Protein AF-A0A3T0RMJ4-F1 (afdb_monomer)

Radius of gyration: 22.07 Å; Cα contacts (8 Å, |Δi|>4): 945; chains: 1; bounding box: 54×47×61 Å

Nearest PDB structures (foldseek):
  7wnu-assembly1_B  TM=5.342E-01  e=1.689E-05  Mycobacterium tuberculosis H37Rv
  6v54-assembly1_A  TM=5.535E-01  e=2.676E-03  Hirschia baltica ATCC 49814
  6v3q-assembly1_B  TM=5.045E-01  e=5.518E-03  Pseudomonas aeruginosa
  7r2p-assembly1_A  TM=4.373E-01  e=1.755E-03  Escherichia coli K-12
  4u4l-assembly4_D  TM=5.054E-01  e=3.172E-02  Klebsiella pneumoniae

Foldseek 3Di:
DQDFAWWWWFDWFFWIWTGHHNATAEIFQDPQDDAFLLNFKDFQFHCDPVNVVRNLRHQEYEAFADGCSRVPPVVVVSCQNHEYEYEPAAVCPVVVVCVVVNRHYDYDDAQDWDDRDPFWIKHKHADLLRGMWMWIGGNQAIETEREAHDPLLCLVVLLVVQVSGPAYEYAYDFFLPLLFFQQEAEPVRHRDGDSLVVLPQRQQVVQLVCLLSQHAEYEYHNQRMATAEPLQNVSRVSGGDQVSNNGPNDDPRHYYDYHTKMFRPVDDPPDPRIDHPPGGGDDRHHDYSVVSPFDQQDDQDPVNLVLVLVLVQLQLLCLVAAQWEWEQGNNDTRIRGRYPDVQQWYKYKRGTSVSSSVCSVLLQVRSNRSSNSIHIYTTGDADSVRCPPRHCSSRHRACRRNVHRDPVSVVVSLVVVCVVPVVSNVVSVVVVVVVVV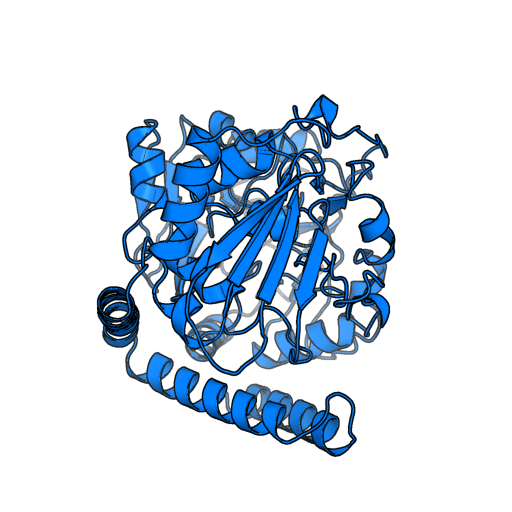CPVVDPPPDPVNVVVVVVVSVCSNPVD

Solvent-accessible surface area (backbone atoms only — not comparable to full-atom values): 24324 Å² total; per-residue (Å²): 137,88,82,66,39,35,34,36,36,40,46,55,37,49,23,42,39,35,30,46,76,64,38,50,48,35,27,29,15,59,47,81,48,73,52,22,39,84,44,16,31,35,64,41,38,45,68,50,70,70,60,47,51,42,51,69,59,19,55,28,38,36,40,52,41,80,53,38,62,32,43,14,82,62,28,52,68,76,45,52,93,25,41,36,38,31,62,70,44,76,81,40,48,68,60,52,55,41,44,75,73,64,38,46,69,42,73,45,60,75,78,40,83,44,77,79,54,100,41,34,33,36,30,33,49,61,49,95,62,56,35,29,32,40,37,37,36,40,61,76,30,37,37,39,39,28,41,86,47,71,82,72,38,57,52,67,61,52,31,59,57,44,75,77,38,96,41,26,35,40,31,37,50,65,58,35,61,50,96,35,68,50,40,36,21,38,75,88,66,47,76,44,86,44,75,18,73,68,58,63,56,33,4,44,54,52,41,53,53,40,57,43,49,60,37,41,30,36,36,67,27,47,45,38,57,41,48,25,20,65,70,18,37,80,53,47,86,30,52,56,56,81,73,43,54,58,37,67,47,82,58,95,71,42,47,80,49,72,55,35,30,40,38,44,41,76,56,61,90,95,57,91,38,64,46,75,66,72,60,55,70,49,81,93,64,75,39,56,54,59,83,64,65,26,45,63,69,41,63,69,46,77,68,55,47,51,52,52,46,49,60,57,70,54,32,47,66,48,44,78,73,28,28,33,43,30,42,35,24,30,89,39,81,47,79,37,80,61,28,91,60,98,63,66,21,32,41,36,41,40,42,32,38,50,60,50,53,50,21,63,74,68,42,42,58,47,39,48,42,49,24,32,51,34,39,40,31,42,33,59,84,72,59,98,60,57,52,52,77,69,43,49,52,47,49,39,24,30,29,30,60,43,69,29,35,42,69,70,48,43,52,54,53,52,49,51,56,32,68,76,38,51,67,39,40,50,54,31,55,51,49,50,54,50,52,50,54,50,57,77,77,42,61,87,86,35,74,67,42,53,48,50,54,50,51,51,52,48,48,51,44,67,69,115

Sequence (464 aa):
MNDMKSYFETIGNATVVCYDNGKPIIATDPWIQGGCYFGSWALSHEVPEQQMKNILDCPYIWFSHGHPDHLNPDSINEFMDKTILLPDMVNRRIEKDLTALGFTTRILPEREWVQLSDKVKIMCISDYFQDAIILIDVNGRLIINTNDALDRGWGKFVRKIISGYDTSVLLSLFGYGDADMIHFFDQDGKFIEPKAAKRAPVGETIQAVTESYGVTHCIPFSSMHRYQRADSLWANKYATELDAYSKGFNSSSVQLLPAYITFDCEIEHGKKQWKEINPKSTEEIIFTSEDFNDNWSDPLTPEDFKKVEHYFKKIEHLHSFLDFICLRVGGKDHMIPLAKTKKDRGLIFEVPRHSLMIAVKHEIFDDLLIGNFMKTHLVGKWSESRLYPDFTPYVARYADNAYVNTYAELEKYMNEYKKRQPVEHFLHMLEQKSIDLFRQNISGGSPVFEFGKKAYWYTKRVFK

Secondary structure (DSSP, 8-state):
----SSEEEEETTTEEEEEETTEEEEEES---SS-BTTTTEEESB---HHHHHHHHT-SEEE--SS-TTTS-TTGGGGGTTSEEEE---TT-HHHHHHHHTT-EEEEPPBT--EE-SSSEEEEEEE-TTS-EEEEEEETTEEEEEEET---SS-HHHHHHHHTT-S-EEEEEE-SSS-SS---EE-TTS-B---GGGG---HHHHHHHHHHHHT-SEEEEES--EEE-BTTTGGGGGG---GGGGGTT---SS-EEPPSSEEEESSSPTTS--EEE--PPBPP---B-SGGGT--TTPPPPHHHHHHHHHHHHT-GGGGGT-SEEEEEETTEEEEEE----TT--EEEEE--HHHHHHHHHHT-THHHHHTS-SEEEEES---TTTTTTTTHIIIIIIIIHH---SHHHHHHHHHHHHHHSHHHHHHHHHHHHHHHHHHHHS-TTSHHHHHHHHHHHHHHHH--

pLDDT: mean 94.36, std 7.18, range [46.66, 98.94]

Structure (mmCIF, N/CA/C/O backbone):
data_AF-A0A3T0RMJ4-F1
#
_entry.id   AF-A0A3T0RMJ4-F1
#
loop_
_atom_site.group_PDB
_atom_site.id
_atom_site.type_symbol
_atom_site.label_atom_id
_atom_site.label_alt_id
_atom_site.label_comp_id
_atom_site.label_asym_id
_atom_site.label_entity_id
_atom_site.label_seq_id
_atom_site.pdbx_PDB_ins_code
_atom_site.Cartn_x
_atom_site.Cartn_y
_atom_site.Cartn_z
_atom_site.occupancy
_atom_site.B_iso_or_equiv
_atom_site.auth_seq_id
_atom_site.auth_comp_id
_atom_site.auth_asym_id
_atom_site.auth_atom_id
_atom_site.pdbx_PDB_model_num
ATOM 1 N N . MET A 1 1 ? -17.280 19.999 21.020 1.00 46.66 1 MET A N 1
ATOM 2 C CA . MET A 1 1 ? -17.092 18.552 20.773 1.00 46.66 1 MET A CA 1
ATOM 3 C C . MET A 1 1 ? -16.287 17.910 21.916 1.00 46.66 1 MET A C 1
ATOM 5 O O . MET A 1 1 ? -15.515 17.004 21.665 1.00 46.66 1 MET A O 1
ATOM 9 N N . ASN A 1 2 ? -16.477 18.340 23.176 1.00 49.25 2 ASN A N 1
ATOM 10 C CA . ASN A 1 2 ? -15.523 18.084 24.273 1.00 49.25 2 ASN A CA 1
ATOM 11 C C . ASN A 1 2 ? -15.915 16.965 25.263 1.00 49.25 2 ASN A C 1
ATOM 13 O O . ASN A 1 2 ? -15.306 16.887 26.322 1.00 49.25 2 ASN A O 1
ATOM 17 N N . ASP A 1 3 ? -16.878 16.095 24.939 1.00 68.50 3 ASP A N 1
ATOM 18 C CA . ASP A 1 3 ? -17.325 15.042 25.876 1.00 68.50 3 ASP A CA 1
ATOM 19 C C . ASP A 1 3 ? -16.835 13.622 25.531 1.00 68.50 3 ASP A C 1
ATOM 21 O O . ASP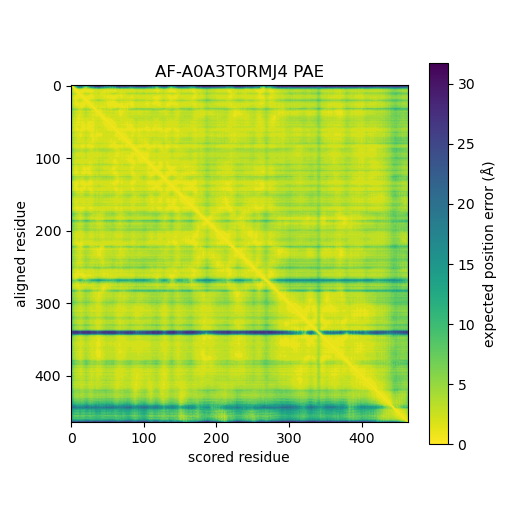 A 1 3 ? -16.976 12.717 26.353 1.00 68.50 3 ASP A O 1
ATOM 25 N N . MET A 1 4 ? -16.233 13.404 24.354 1.00 79.62 4 MET A N 1
ATOM 26 C CA . MET A 1 4 ? -15.715 12.083 23.965 1.00 79.62 4 MET A CA 1
ATOM 27 C C . MET A 1 4 ? -14.356 11.832 24.623 1.00 79.62 4 MET A C 1
ATOM 29 O O . MET A 1 4 ? -13.407 12.590 24.412 1.00 79.62 4 MET A O 1
ATOM 33 N N . LYS A 1 5 ? -14.257 10.761 25.417 1.00 89.44 5 LYS A N 1
ATOM 34 C CA . LYS A 1 5 ? -13.017 10.394 26.118 1.00 89.44 5 LYS A CA 1
ATOM 35 C C . LYS A 1 5 ? -12.165 9.443 25.289 1.00 89.44 5 LYS A C 1
ATOM 37 O O . LYS A 1 5 ? -11.031 9.792 24.972 1.00 89.44 5 LYS A O 1
ATOM 42 N N . SER A 1 6 ? -12.707 8.294 24.898 1.00 96.12 6 SER A N 1
ATOM 43 C CA . SER A 1 6 ? -12.033 7.339 24.017 1.00 96.12 6 SER A CA 1
ATOM 44 C C . SER A 1 6 ? -12.773 7.205 22.695 1.00 96.12 6 SER A C 1
ATOM 46 O O . SER A 1 6 ? -13.958 6.887 22.661 1.00 96.12 6 SER A O 1
ATOM 48 N N . TYR A 1 7 ? -12.068 7.456 21.600 1.00 97.75 7 TYR A N 1
ATOM 49 C CA . TYR A 1 7 ? -12.613 7.416 20.247 1.00 97.75 7 TYR A CA 1
ATOM 50 C C . TYR A 1 7 ? -11.482 7.212 19.237 1.00 97.75 7 TYR A C 1
ATOM 52 O O . TYR A 1 7 ? -10.301 7.265 19.593 1.00 97.75 7 TYR A O 1
ATOM 60 N N . PHE A 1 8 ? -11.835 6.990 17.976 1.00 98.69 8 PHE A N 1
ATOM 61 C CA . PHE A 1 8 ? -10.890 7.064 16.866 1.00 98.69 8 PHE A CA 1
ATOM 62 C C . PHE A 1 8 ? -11.460 7.877 15.707 1.00 98.69 8 PHE A C 1
ATOM 64 O O . PHE A 1 8 ? -12.672 8.065 15.594 1.00 98.69 8 PHE A O 1
ATOM 71 N N . GLU A 1 9 ? -10.580 8.361 14.842 1.00 98.56 9 GLU A N 1
ATOM 72 C CA . GLU A 1 9 ? -10.929 9.075 13.619 1.00 98.56 9 GLU A CA 1
ATOM 73 C C . GLU A 1 9 ? -10.256 8.421 12.418 1.00 98.56 9 GLU A C 1
ATOM 75 O O . GLU A 1 9 ? -9.116 7.982 12.521 1.00 98.56 9 GLU A O 1
ATOM 80 N N . THR A 1 10 ? -10.946 8.379 11.282 1.00 98.38 10 THR A N 1
ATOM 81 C CA . THR A 1 10 ? -10.370 7.992 9.985 1.00 98.38 10 THR A CA 1
ATOM 82 C C . THR A 1 10 ? -10.259 9.236 9.110 1.00 98.38 10 THR A C 1
ATOM 84 O O . THR A 1 10 ? -11.216 10.004 9.016 1.00 98.38 10 THR A O 1
ATOM 87 N N . ILE A 1 11 ? -9.100 9.478 8.499 1.00 97.25 11 ILE A N 1
ATOM 88 C CA . ILE A 1 11 ? -8.856 10.654 7.649 1.00 97.25 11 ILE A CA 1
ATOM 89 C C . ILE A 1 11 ? -7.805 10.345 6.571 1.00 97.25 11 ILE A C 1
ATOM 91 O O . ILE A 1 11 ? -7.109 9.336 6.654 1.00 97.25 11 ILE A O 1
ATOM 95 N N . GLY A 1 12 ? -7.688 11.197 5.550 1.00 94.88 12 GLY A N 1
ATOM 96 C CA . GLY A 1 12 ? -6.659 11.060 4.513 1.00 94.88 12 GLY A CA 1
ATOM 97 C C . GLY A 1 12 ? -6.837 9.814 3.637 1.00 94.88 12 GLY A C 1
ATOM 98 O O . GLY A 1 12 ? -7.954 9.471 3.256 1.00 94.88 12 GLY A O 1
ATOM 99 N N . ASN A 1 13 ? -5.734 9.153 3.282 1.00 95.88 13 ASN A N 1
ATOM 100 C CA . ASN A 1 13 ? -5.769 7.908 2.508 1.00 95.88 13 ASN A CA 1
ATOM 101 C C . ASN A 1 13 ? -5.960 6.681 3.415 1.00 95.88 13 ASN A C 1
ATOM 103 O O . ASN A 1 13 ? -6.977 5.991 3.332 1.00 95.88 13 ASN A O 1
ATOM 107 N N . ALA A 1 14 ? -4.994 6.452 4.307 1.00 97.12 14 ALA A N 1
ATOM 108 C CA . ALA A 1 14 ? -4.879 5.251 5.133 1.00 97.12 14 ALA A CA 1
ATOM 109 C C . ALA A 1 14 ? -4.642 5.576 6.624 1.00 97.12 14 ALA A C 1
ATOM 111 O O . ALA A 1 14 ? -4.051 4.790 7.370 1.00 97.12 14 ALA A O 1
ATOM 112 N N . THR A 1 15 ? -5.116 6.739 7.090 1.00 98.44 15 THR A N 1
ATOM 113 C CA . THR A 1 15 ? -4.835 7.219 8.446 1.00 98.44 15 THR A CA 1
ATOM 114 C C . THR A 1 15 ? -5.980 6.966 9.418 1.00 98.44 15 THR A C 1
ATOM 116 O O . THR A 1 15 ? -7.101 7.445 9.227 1.00 98.44 15 THR A O 1
ATOM 119 N N . VAL A 1 16 ? -5.682 6.255 10.512 1.00 98.69 16 VAL A N 1
ATOM 120 C CA . VAL A 1 16 ? -6.511 6.231 11.722 1.00 98.69 16 VAL A CA 1
ATOM 121 C C . VAL A 1 16 ? -5.771 6.900 12.878 1.00 98.69 16 VAL A C 1
ATOM 123 O O . VAL A 1 16 ? -4.595 6.621 13.104 1.00 98.69 16 VAL A O 1
ATOM 126 N N . VAL A 1 17 ? -6.464 7.770 13.615 1.00 98.81 17 VAL A N 1
ATOM 127 C CA . VAL A 1 17 ? -5.963 8.416 14.837 1.00 98.81 17 VAL A CA 1
ATOM 128 C C . VAL A 1 17 ? -6.779 7.925 16.023 1.00 98.81 17 VAL A C 1
ATOM 130 O O . VAL A 1 17 ? -8.006 8.004 15.997 1.00 98.81 17 VAL A O 1
ATOM 133 N N . CYS A 1 18 ? -6.120 7.413 17.060 1.00 98.75 18 CYS A N 1
ATOM 134 C CA . CYS A 1 18 ? -6.789 6.888 18.255 1.00 98.75 18 CYS A CA 1
ATOM 135 C C . CYS A 1 18 ? -6.557 7.788 19.467 1.00 98.75 18 CYS A C 1
ATOM 137 O O . CYS A 1 18 ? -5.449 8.289 19.669 1.00 98.75 18 CYS A O 1
ATOM 139 N N . TYR A 1 19 ? -7.590 7.940 20.295 1.00 98.56 19 TYR A N 1
ATOM 140 C CA . TYR A 1 19 ? -7.611 8.891 21.400 1.00 98.56 19 TYR A CA 1
ATOM 141 C C . TYR A 1 19 ? -7.909 8.218 22.744 1.00 98.56 19 TYR A C 1
ATOM 143 O O . TYR A 1 19 ? -8.757 7.328 22.845 1.00 98.56 19 TYR A O 1
ATOM 151 N N . ASP A 1 20 ? -7.249 8.703 23.795 1.00 97.81 20 ASP A N 1
ATOM 152 C CA . ASP A 1 20 ? -7.493 8.332 25.191 1.00 97.81 20 ASP A CA 1
ATOM 153 C C . ASP A 1 20 ? -7.645 9.596 26.044 1.00 97.81 20 ASP A C 1
ATOM 155 O O . ASP A 1 20 ? -6.776 10.471 26.052 1.00 97.81 20 ASP A O 1
ATOM 159 N N . ASN A 1 21 ? -8.776 9.716 26.744 1.00 95.19 21 ASN A N 1
ATOM 160 C CA . ASN A 1 21 ? -9.185 10.914 27.479 1.00 95.19 21 ASN A CA 1
ATOM 161 C C . ASN A 1 21 ? -9.059 12.207 26.646 1.00 95.19 21 ASN A C 1
ATOM 163 O O . ASN A 1 21 ? -8.590 13.238 27.133 1.00 95.19 21 ASN A O 1
ATOM 167 N N . GLY A 1 22 ? -9.452 12.134 25.372 1.00 94.38 22 GLY A N 1
ATOM 168 C CA . GLY A 1 22 ? -9.398 13.239 24.416 1.00 94.38 22 GLY A CA 1
ATOM 169 C C . GLY A 1 22 ? -8.001 13.571 23.884 1.00 94.38 22 GLY A C 1
ATOM 170 O O . GLY A 1 22 ? -7.878 14.505 23.095 1.00 94.38 22 GLY A O 1
ATOM 171 N N . LYS A 1 23 ? -6.955 12.837 24.284 1.00 97.19 23 LYS A N 1
ATOM 172 C CA . LYS A 1 23 ? -5.582 13.043 23.804 1.00 97.19 23 LYS A CA 1
ATOM 173 C C . LYS A 1 23 ? -5.246 12.063 22.678 1.00 97.19 23 LYS A C 1
ATOM 175 O O . LYS A 1 23 ? -5.534 10.878 22.847 1.00 97.19 23 LYS A O 1
ATOM 180 N N . PRO A 1 24 ? -4.628 12.515 21.573 1.00 98.25 24 PRO A N 1
ATOM 181 C CA . PRO A 1 24 ? -4.170 11.622 20.516 1.00 98.25 24 PRO A CA 1
ATOM 182 C C . PRO A 1 24 ? -3.026 10.733 21.024 1.00 98.25 24 PRO A C 1
ATOM 184 O O . PRO A 1 24 ? -2.113 11.206 21.703 1.00 98.25 24 PRO A O 1
ATOM 187 N N . ILE A 1 25 ? -3.096 9.436 20.727 1.00 98.81 25 ILE A N 1
ATOM 188 C CA . ILE A 1 25 ? -2.143 8.422 21.205 1.00 98.81 25 ILE A CA 1
ATOM 189 C C . ILE A 1 25 ? -1.316 7.853 20.057 1.00 98.81 25 ILE A C 1
ATOM 191 O O . ILE A 1 25 ? -0.104 7.701 20.193 1.00 98.81 25 ILE A O 1
ATOM 195 N N . ILE A 1 26 ? -1.957 7.524 18.940 1.00 98.88 26 ILE A N 1
ATOM 196 C CA . ILE A 1 26 ? -1.302 6.913 17.786 1.00 98.88 26 ILE A CA 1
ATOM 197 C C . ILE A 1 26 ? -1.982 7.348 16.492 1.00 98.88 26 ILE A C 1
ATOM 199 O O . ILE A 1 26 ? -3.214 7.383 16.443 1.00 98.88 26 ILE A O 1
ATOM 203 N N . ALA A 1 27 ? -1.176 7.617 15.464 1.00 98.81 27 ALA A N 1
ATOM 204 C CA . ALA A 1 27 ? -1.609 7.730 14.074 1.00 98.81 27 ALA A CA 1
ATOM 205 C C . ALA A 1 27 ? -0.963 6.617 13.228 1.00 98.81 27 ALA A C 1
ATOM 207 O O . ALA A 1 27 ? 0.206 6.284 13.433 1.00 98.81 27 ALA A O 1
ATOM 208 N N . THR A 1 28 ? -1.711 6.028 12.294 1.00 98.75 28 THR A N 1
ATOM 209 C CA . THR A 1 28 ? -1.193 5.016 11.353 1.00 98.75 28 THR A CA 1
ATOM 210 C C . THR A 1 28 ? -1.002 5.614 9.970 1.00 98.75 28 THR A C 1
ATOM 212 O O . THR A 1 28 ? -1.878 6.342 9.521 1.00 98.75 28 THR A O 1
ATOM 215 N N . ASP A 1 29 ? 0.087 5.276 9.286 1.00 98.50 29 ASP A N 1
ATOM 216 C CA . ASP A 1 29 ? 0.338 5.607 7.878 1.00 98.50 29 ASP A CA 1
ATOM 217 C C . ASP A 1 29 ? -0.047 7.054 7.489 1.00 98.50 29 ASP A C 1
ATOM 219 O O . ASP A 1 29 ? -0.870 7.266 6.591 1.00 98.50 29 ASP A O 1
ATOM 223 N N . PRO A 1 30 ? 0.442 8.083 8.213 1.00 97.94 30 PRO A N 1
ATOM 224 C CA . PRO A 1 30 ? 0.102 9.465 7.909 1.00 97.94 30 PRO A CA 1
ATOM 225 C C . PRO A 1 30 ? 0.743 9.928 6.594 1.00 97.94 30 PRO A C 1
ATOM 227 O O . PRO A 1 30 ? 1.926 10.267 6.545 1.00 97.94 30 PRO A O 1
ATOM 230 N N . TRP A 1 31 ? -0.075 10.039 5.549 1.00 97.69 31 TRP A N 1
ATOM 231 C CA . TRP A 1 31 ? 0.219 10.854 4.372 1.00 97.69 31 TRP A CA 1
ATOM 232 C C . TRP A 1 31 ? -0.504 12.197 4.511 1.00 97.69 31 TRP A C 1
ATOM 234 O O . TRP A 1 31 ? -1.720 12.283 4.336 1.00 97.69 31 TRP A O 1
ATOM 244 N N . ILE A 1 32 ? 0.247 13.232 4.891 1.00 96.12 32 ILE A N 1
ATOM 245 C CA . ILE A 1 32 ? -0.295 14.557 5.246 1.00 96.12 32 ILE A CA 1
ATOM 246 C C . ILE A 1 32 ? 0.229 15.690 4.362 1.00 96.12 32 ILE A C 1
ATOM 248 O O . ILE A 1 32 ? -0.379 16.758 4.309 1.00 96.12 32 ILE A O 1
ATOM 252 N N . GLN A 1 33 ? 1.329 15.458 3.650 1.00 92.69 33 GLN A N 1
ATOM 253 C CA . GLN A 1 33 ? 1.910 16.396 2.697 1.00 92.69 33 GLN A CA 1
ATOM 254 C C . GLN A 1 33 ? 2.679 15.655 1.605 1.00 92.69 33 GLN A C 1
ATOM 256 O O . GLN A 1 33 ? 2.948 14.461 1.731 1.00 92.69 33 GLN A O 1
ATOM 261 N N . GLY A 1 34 ? 3.030 16.377 0.541 1.00 92.12 34 GLY A N 1
ATOM 262 C CA . GLY A 1 34 ? 3.754 15.807 -0.591 1.00 92.12 34 GLY A CA 1
ATOM 263 C C . GLY A 1 34 ? 2.882 14.950 -1.507 1.00 92.12 34 GLY A C 1
ATOM 264 O O . GLY A 1 34 ? 1.758 14.571 -1.171 1.00 92.12 34 GLY A O 1
ATOM 265 N N . GLY A 1 35 ? 3.405 14.657 -2.695 1.00 94.88 35 GLY A N 1
ATOM 266 C CA . GLY A 1 35 ? 2.803 13.693 -3.615 1.00 94.88 35 GLY A CA 1
ATOM 267 C C . GLY A 1 35 ? 3.439 12.313 -3.457 1.00 94.88 35 GLY A C 1
ATOM 268 O O . GLY A 1 35 ? 4.605 12.201 -3.083 1.00 94.88 35 GLY A O 1
ATOM 269 N N . CYS A 1 36 ? 2.699 11.261 -3.789 1.00 97.06 36 CYS A N 1
ATOM 270 C CA . CYS A 1 36 ? 3.215 9.890 -3.786 1.00 97.06 36 CYS A CA 1
ATOM 271 C C . CYS A 1 36 ? 3.571 9.440 -5.202 1.00 97.06 36 CYS A C 1
ATOM 273 O O . CYS A 1 36 ? 3.081 10.008 -6.182 1.00 97.06 36 CYS A O 1
ATOM 275 N N . TYR A 1 37 ? 4.428 8.422 -5.311 1.00 97.94 37 TYR A N 1
ATOM 276 C CA . TYR A 1 37 ? 4.800 7.805 -6.589 1.00 97.94 37 TYR A CA 1
ATOM 277 C C . TYR A 1 37 ? 5.313 8.827 -7.610 1.00 97.94 37 TYR A C 1
ATOM 279 O O . TYR A 1 37 ? 4.725 9.032 -8.675 1.00 97.94 37 TYR A O 1
ATOM 287 N N . PHE A 1 38 ? 6.390 9.528 -7.239 1.00 97.69 38 PHE A N 1
ATOM 288 C CA . PHE A 1 38 ? 6.979 10.617 -8.030 1.00 97.69 38 PHE A CA 1
ATOM 289 C C . PHE A 1 38 ? 5.987 11.748 -8.328 1.00 97.69 38 PHE A C 1
ATOM 291 O O . PHE A 1 38 ? 5.987 12.320 -9.415 1.00 97.69 38 PHE A O 1
ATOM 298 N N . GLY A 1 39 ? 5.104 12.046 -7.372 1.00 97.06 39 GLY A N 1
ATOM 299 C CA . GLY A 1 39 ? 4.095 13.093 -7.504 1.00 97.06 39 GLY A CA 1
ATOM 300 C C . GLY A 1 39 ? 2.854 12.695 -8.289 1.00 97.06 39 GLY A C 1
ATOM 301 O O . GLY A 1 39 ? 1.960 13.523 -8.461 1.00 97.06 39 GLY A O 1
ATOM 302 N N . SER A 1 40 ? 2.777 11.449 -8.762 1.00 97.69 40 SER A N 1
ATOM 303 C CA . SER A 1 40 ? 1.627 10.963 -9.513 1.00 97.69 40 SER A CA 1
ATOM 304 C C . SER A 1 40 ? 0.348 11.008 -8.695 1.00 97.69 40 SER A C 1
ATOM 306 O O . SER A 1 40 ? -0.681 11.425 -9.222 1.00 97.69 40 SER A O 1
ATOM 308 N N . TRP A 1 41 ? 0.412 10.627 -7.420 1.00 97.75 41 TRP A N 1
ATOM 309 C CA . TRP A 1 41 ? -0.752 10.612 -6.545 1.00 97.75 41 TRP A CA 1
ATOM 310 C C . TRP A 1 41 ? -0.794 11.835 -5.632 1.00 97.75 41 TRP A C 1
ATOM 312 O O . TRP A 1 41 ? 0.221 12.252 -5.072 1.00 97.75 41 TRP A O 1
ATOM 322 N N . ALA A 1 42 ? -2.006 12.344 -5.428 1.00 96.81 42 ALA A N 1
ATOM 323 C CA . ALA A 1 42 ? -2.367 13.278 -4.369 1.00 96.81 42 ALA A CA 1
ATOM 324 C C . ALA A 1 42 ? -3.582 12.771 -3.592 1.00 96.81 42 ALA A C 1
ATOM 326 O O . ALA A 1 42 ? -4.352 11.949 -4.091 1.00 96.81 42 ALA A O 1
ATOM 327 N N . LEU A 1 43 ? -3.780 13.299 -2.386 1.00 96.19 43 LEU A N 1
ATOM 328 C CA . LEU A 1 43 ? -5.002 13.071 -1.625 1.00 96.19 43 LEU A CA 1
ATOM 329 C C . LEU A 1 43 ? -6.205 13.637 -2.387 1.00 96.19 43 LEU A C 1
ATOM 331 O O . LEU A 1 43 ? -6.166 14.762 -2.891 1.00 96.19 43 LEU A O 1
ATOM 335 N N . SER A 1 44 ? -7.289 12.868 -2.442 1.00 95.25 44 SER A N 1
ATOM 336 C CA . SER A 1 44 ? -8.571 13.307 -3.016 1.00 95.25 44 SER A CA 1
ATOM 337 C C . SER A 1 44 ? -9.337 14.280 -2.109 1.00 95.25 44 SER A C 1
ATOM 339 O O . SER A 1 44 ? -10.186 15.033 -2.585 1.00 95.25 44 SER A O 1
ATOM 341 N N . HIS A 1 45 ? -9.034 14.275 -0.808 1.00 96.25 45 HIS A N 1
ATOM 342 C CA . HIS A 1 45 ? -9.669 15.111 0.209 1.00 96.25 45 HIS A CA 1
ATOM 343 C C . HIS A 1 45 ? -8.622 15.724 1.137 1.00 96.25 45 HIS A C 1
ATOM 345 O O . HIS A 1 45 ? -7.576 15.129 1.396 1.00 96.25 45 HIS A O 1
ATOM 351 N N . GLU A 1 46 ? -8.906 16.927 1.623 1.00 95.81 46 GLU A N 1
ATOM 352 C CA . GLU A 1 46 ? -8.056 17.634 2.575 1.00 95.81 46 GLU A CA 1
ATOM 353 C C . GLU A 1 46 ? -8.009 16.887 3.916 1.00 95.81 46 GLU A C 1
ATOM 355 O O . GLU A 1 46 ? -8.991 16.275 4.342 1.00 95.81 46 GLU A O 1
ATOM 360 N N . VAL A 1 47 ? -6.889 17.001 4.631 1.00 97.12 47 VAL A N 1
ATOM 361 C CA . VAL A 1 47 ? -6.833 16.682 6.063 1.00 97.12 47 VAL A CA 1
ATOM 362 C C . VAL A 1 47 ? -7.192 17.964 6.821 1.00 97.12 47 VAL A C 1
ATOM 364 O O . VAL A 1 47 ? -6.410 18.916 6.775 1.00 97.12 47 VAL A O 1
ATOM 367 N N . PRO A 1 48 ? -8.355 18.050 7.498 1.00 97.50 48 PRO A N 1
ATOM 368 C CA . PRO A 1 48 ? -8.751 19.285 8.163 1.00 97.50 48 PRO A CA 1
ATOM 369 C C . PRO A 1 48 ? -7.768 19.666 9.276 1.00 97.50 48 PRO A C 1
ATOM 371 O O . PRO A 1 48 ? -7.165 18.800 9.908 1.00 97.50 48 PRO A O 1
ATOM 374 N N . GLU A 1 49 ? -7.654 20.965 9.560 1.00 97.38 49 GLU A N 1
ATOM 375 C CA . GLU A 1 49 ? -6.658 21.530 10.486 1.00 97.38 49 GLU A CA 1
ATOM 376 C C . GLU A 1 49 ? -6.641 20.840 11.861 1.00 97.38 49 GLU A C 1
ATOM 378 O O . GLU A 1 49 ? -5.577 20.549 12.406 1.00 97.38 49 GLU A O 1
ATOM 383 N N . GLN A 1 50 ? -7.817 20.516 12.407 1.00 96.19 50 GLN A N 1
ATOM 384 C CA . GLN A 1 50 ? -7.913 19.835 13.696 1.00 96.19 50 GLN A CA 1
ATOM 385 C C . GLN A 1 50 ? -7.337 18.413 13.643 1.00 96.19 50 GLN A C 1
ATOM 387 O O . GLN A 1 50 ? -6.599 18.026 14.548 1.00 96.19 50 GLN A O 1
ATOM 392 N N . GLN A 1 51 ? -7.653 17.642 12.599 1.00 97.88 51 GLN A N 1
ATOM 393 C CA . GLN A 1 51 ? -7.108 16.298 12.400 1.00 97.88 51 GLN A CA 1
ATOM 394 C C . GLN A 1 51 ? -5.604 16.354 12.117 1.00 97.88 51 GLN A C 1
ATOM 396 O O . GLN A 1 51 ? -4.861 15.566 12.694 1.00 97.88 51 GLN A O 1
ATOM 401 N N . MET A 1 52 ? -5.148 17.321 11.314 1.00 98.25 52 MET A N 1
ATOM 402 C CA . MET A 1 52 ? -3.723 17.556 11.060 1.00 98.25 52 MET A CA 1
ATOM 403 C C . MET A 1 52 ? -2.965 17.774 12.371 1.00 98.25 52 MET A C 1
ATOM 405 O O . MET A 1 52 ? -2.000 17.071 12.665 1.00 98.25 52 MET A O 1
ATOM 409 N N . LYS A 1 53 ? -3.455 18.692 13.212 1.00 98.12 53 LYS A N 1
ATOM 410 C CA . LYS A 1 53 ? -2.875 18.949 14.532 1.00 98.12 53 LYS A CA 1
ATOM 411 C C . LYS A 1 53 ? -2.842 17.681 15.392 1.00 98.12 53 LYS A C 1
ATOM 413 O O . LYS A 1 53 ? -1.832 17.401 16.026 1.00 98.12 53 LYS A O 1
ATOM 418 N N . ASN A 1 54 ? -3.924 16.904 15.403 1.00 97.62 54 ASN A N 1
ATOM 419 C CA . ASN A 1 54 ? -4.004 15.686 16.209 1.00 97.62 54 ASN A CA 1
ATOM 420 C C . ASN A 1 54 ? -3.029 14.592 15.734 1.00 97.62 54 ASN A C 1
ATOM 422 O O . ASN A 1 54 ? -2.482 13.875 16.570 1.00 97.62 54 ASN A O 1
ATOM 426 N N . ILE A 1 55 ? -2.786 14.479 14.423 1.00 98.50 55 ILE A N 1
ATOM 427 C CA . ILE A 1 55 ? -1.766 13.581 13.857 1.00 98.50 55 ILE A CA 1
ATOM 428 C C . ILE A 1 55 ? -0.372 14.000 14.344 1.00 98.50 55 ILE A C 1
ATOM 430 O O . ILE A 1 55 ? 0.363 13.169 14.871 1.00 98.50 55 ILE A O 1
ATOM 434 N N . LEU A 1 56 ? -0.035 15.288 14.232 1.00 98.44 56 LEU A N 1
ATOM 435 C CA . LEU A 1 56 ? 1.267 15.833 14.647 1.00 98.44 56 LEU A CA 1
ATOM 436 C C . LEU A 1 56 ? 1.502 15.758 16.168 1.00 98.44 56 LEU A C 1
ATOM 438 O O . LEU A 1 56 ? 2.642 15.660 16.625 1.00 98.44 56 LEU A O 1
ATOM 442 N N . ASP A 1 57 ? 0.429 15.774 16.960 1.00 98.31 57 ASP A N 1
ATOM 443 C CA . ASP A 1 57 ? 0.484 15.648 18.420 1.00 98.31 57 ASP A CA 1
ATOM 444 C C . ASP A 1 57 ? 0.606 14.187 18.904 1.00 98.31 57 ASP A C 1
ATOM 446 O O . ASP A 1 57 ? 0.847 13.961 20.094 1.00 98.31 57 ASP A O 1
ATOM 450 N N . CYS A 1 58 ? 0.449 13.185 18.027 1.00 98.62 58 CYS A N 1
ATOM 451 C CA . CYS A 1 58 ? 0.578 11.778 18.413 1.00 98.62 58 CYS A CA 1
ATOM 452 C C . CYS A 1 58 ? 2.012 11.458 18.875 1.00 98.62 58 CYS A C 1
ATOM 454 O O . CYS A 1 58 ? 2.961 11.709 18.132 1.00 98.62 58 CYS A O 1
ATOM 456 N N . PRO A 1 59 ? 2.208 10.831 20.051 1.00 98.62 59 PRO A N 1
ATOM 457 C CA . PRO A 1 59 ? 3.532 10.376 20.481 1.00 98.62 59 PRO A CA 1
ATOM 458 C C . PRO A 1 59 ? 4.032 9.149 19.700 1.00 98.62 59 PRO A C 1
ATOM 460 O O . PRO A 1 59 ? 5.243 8.930 19.607 1.00 98.62 59 PRO A O 1
ATOM 463 N N . TYR A 1 60 ? 3.110 8.349 19.155 1.00 98.88 60 TYR A N 1
ATOM 464 C CA . TYR A 1 60 ? 3.408 7.149 18.380 1.00 98.88 60 TYR A CA 1
ATOM 465 C C . TYR A 1 60 ? 2.906 7.285 16.944 1.00 98.88 60 TYR A C 1
ATOM 467 O O . TYR A 1 60 ? 1.747 7.634 16.724 1.00 98.88 60 TYR A O 1
ATOM 475 N N . ILE A 1 61 ? 3.753 6.930 15.981 1.00 98.88 61 ILE A N 1
ATOM 476 C CA . ILE A 1 61 ? 3.384 6.837 14.565 1.00 98.88 61 ILE A CA 1
ATOM 477 C C . ILE A 1 61 ? 3.641 5.410 14.107 1.00 98.88 61 ILE A C 1
ATOM 479 O O . ILE A 1 61 ? 4.734 4.893 14.309 1.00 98.88 61 ILE A O 1
ATOM 483 N N . TRP A 1 62 ? 2.644 4.756 13.528 1.00 98.81 62 TRP A N 1
ATOM 484 C CA . TRP A 1 62 ? 2.782 3.415 12.963 1.00 98.81 62 TRP A CA 1
ATOM 485 C C . TRP A 1 62 ? 2.943 3.489 11.453 1.00 98.81 62 TRP A C 1
ATOM 487 O O . TRP A 1 62 ? 2.157 4.180 10.811 1.00 98.81 62 TRP A O 1
ATOM 497 N N . PHE A 1 63 ? 3.888 2.720 10.909 1.00 98.69 63 PHE A N 1
ATOM 498 C CA . PHE A 1 63 ? 3.973 2.474 9.472 1.00 98.69 63 PHE A CA 1
ATOM 499 C C . PHE A 1 63 ? 3.802 0.990 9.157 1.00 98.69 63 PHE A C 1
ATOM 501 O O . PHE A 1 63 ? 4.528 0.144 9.686 1.00 98.69 63 PHE A O 1
ATOM 508 N N . SER A 1 64 ? 2.837 0.680 8.293 1.00 97.94 64 SER A N 1
ATOM 509 C CA . SER A 1 64 ? 2.514 -0.690 7.891 1.00 97.94 64 SER A CA 1
ATOM 510 C C . SER A 1 64 ? 3.542 -1.273 6.920 1.00 97.94 64 SER A C 1
ATOM 512 O O . SER A 1 64 ? 3.940 -2.426 7.087 1.00 97.94 64 SER A O 1
ATOM 514 N N . HIS A 1 65 ? 3.979 -0.491 5.930 1.00 97.12 65 HIS A N 1
ATOM 515 C CA . HIS A 1 65 ? 4.950 -0.888 4.909 1.00 97.12 65 HIS A CA 1
ATOM 516 C C . HIS A 1 65 ? 5.554 0.335 4.193 1.00 97.12 65 HIS A C 1
ATOM 518 O O . HIS A 1 65 ? 5.293 1.475 4.566 1.00 97.12 65 HIS A O 1
ATOM 524 N N . GLY A 1 66 ? 6.426 0.091 3.209 1.00 96.25 66 GLY A N 1
ATOM 525 C CA . GLY A 1 66 ? 7.302 1.108 2.619 1.00 96.25 66 GLY A CA 1
ATOM 526 C C . GLY A 1 66 ? 6.745 1.909 1.439 1.00 96.25 66 GLY A C 1
ATOM 527 O O . GLY A 1 66 ? 7.495 2.711 0.892 1.00 96.25 66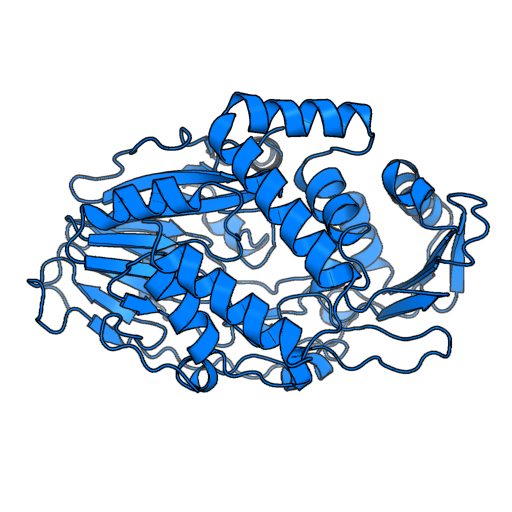 GLY A O 1
ATOM 528 N N . HIS A 1 67 ? 5.494 1.701 1.012 1.00 97.06 67 HIS A N 1
ATOM 529 C CA . HIS A 1 67 ? 4.930 2.479 -0.098 1.00 97.06 67 HIS A CA 1
ATOM 530 C C . HIS A 1 67 ? 4.689 3.941 0.304 1.00 97.06 67 HIS A C 1
ATOM 532 O O . HIS A 1 67 ? 4.320 4.206 1.451 1.00 97.06 67 HIS A O 1
ATOM 538 N N . PRO A 1 68 ? 4.899 4.908 -0.608 1.00 97.56 68 PRO A N 1
ATOM 539 C CA . PRO A 1 68 ? 4.929 6.331 -0.272 1.00 97.56 68 PRO A CA 1
ATOM 540 C C . PRO A 1 68 ? 3.581 6.919 0.157 1.00 97.56 68 PRO A C 1
ATOM 542 O O . PRO A 1 68 ? 3.567 7.978 0.772 1.00 97.56 68 PRO A O 1
ATOM 545 N N . ASP A 1 69 ? 2.450 6.288 -0.136 1.00 97.44 69 ASP A N 1
ATOM 546 C CA . ASP A 1 69 ? 1.126 6.690 0.361 1.00 97.44 69 ASP A CA 1
ATOM 547 C C . ASP A 1 69 ? 0.813 6.168 1.774 1.00 97.44 69 ASP A C 1
ATOM 549 O O . ASP A 1 69 ? -0.210 6.550 2.351 1.00 97.44 69 ASP A O 1
ATOM 553 N N . HIS A 1 70 ? 1.735 5.388 2.350 1.00 97.94 70 HIS A N 1
ATOM 554 C CA . HIS A 1 70 ? 1.735 4.948 3.744 1.00 97.94 70 HIS A CA 1
ATOM 555 C C . HIS A 1 70 ? 2.927 5.514 4.527 1.00 97.94 70 HIS A C 1
ATOM 557 O O . HIS A 1 70 ? 2.746 6.138 5.572 1.00 97.94 70 HIS A O 1
ATOM 563 N N . LEU A 1 71 ? 4.143 5.332 4.005 1.00 97.81 71 LEU A N 1
ATOM 564 C CA . LEU A 1 71 ? 5.410 5.867 4.507 1.00 97.81 71 LEU A CA 1
ATOM 565 C C . LEU A 1 71 ? 5.875 7.008 3.596 1.00 97.81 71 LEU A C 1
ATOM 567 O O . LEU A 1 71 ? 6.821 6.878 2.818 1.00 97.81 71 LEU A O 1
ATOM 571 N N . ASN A 1 72 ? 5.176 8.139 3.669 1.00 97.50 72 ASN A N 1
ATOM 572 C CA . ASN A 1 72 ? 5.442 9.259 2.778 1.00 97.50 72 ASN A CA 1
ATOM 573 C C . ASN A 1 72 ? 6.770 9.972 3.124 1.00 97.50 72 ASN A C 1
ATOM 575 O O . ASN A 1 72 ? 6.934 10.425 4.262 1.00 97.50 72 ASN A O 1
ATOM 579 N N . PRO A 1 73 ? 7.703 10.131 2.162 1.00 94.25 73 PRO A N 1
ATOM 580 C CA . PRO A 1 73 ? 9.026 10.708 2.420 1.00 94.25 73 PRO A CA 1
ATOM 581 C C . PRO A 1 73 ? 9.000 12.195 2.801 1.00 94.25 73 PRO A C 1
ATOM 583 O O . PRO A 1 73 ? 9.932 12.664 3.454 1.00 94.25 73 PRO A O 1
ATOM 586 N N . ASP A 1 74 ? 7.945 12.933 2.443 1.00 95.75 74 ASP A N 1
ATOM 587 C CA . ASP A 1 74 ? 7.786 14.333 2.844 1.00 95.75 74 ASP A CA 1
ATOM 588 C C . ASP A 1 74 ? 7.140 14.436 4.231 1.00 95.75 74 ASP A C 1
ATOM 590 O O . ASP A 1 74 ? 7.583 15.220 5.071 1.00 95.75 74 ASP A O 1
ATOM 594 N N . SER A 1 75 ? 6.118 13.616 4.492 1.00 97.25 75 SER A N 1
ATOM 595 C CA . SER A 1 75 ? 5.371 13.597 5.756 1.00 97.25 75 SER A CA 1
ATOM 596 C C . SER A 1 75 ? 6.215 13.081 6.918 1.00 97.25 75 SER A C 1
ATOM 598 O O . SER A 1 75 ? 6.081 13.574 8.034 1.00 97.25 75 SER A O 1
ATOM 600 N N . ILE A 1 76 ? 7.112 12.118 6.678 1.00 97.31 76 ILE A N 1
ATOM 601 C CA . ILE A 1 76 ? 7.894 11.491 7.750 1.00 97.31 76 ILE A CA 1
ATOM 602 C C . ILE A 1 76 ? 8.777 12.483 8.521 1.00 97.31 76 ILE A C 1
ATOM 604 O O . ILE A 1 76 ? 9.022 12.292 9.712 1.00 97.31 76 ILE A O 1
ATOM 608 N N . ASN A 1 77 ? 9.212 13.570 7.877 1.00 96.19 77 ASN A N 1
ATOM 609 C CA . ASN A 1 77 ? 10.060 14.590 8.501 1.00 96.19 77 ASN A CA 1
ATOM 610 C C . ASN A 1 77 ? 9.367 15.302 9.674 1.00 96.19 77 ASN A C 1
ATOM 612 O O . ASN A 1 77 ? 10.045 15.731 10.607 1.00 96.19 77 ASN A O 1
ATOM 616 N N . GLU A 1 78 ? 8.033 15.357 9.672 1.00 97.75 78 GLU A N 1
ATOM 617 C CA . GLU A 1 78 ? 7.230 15.944 10.752 1.00 97.75 78 GLU A CA 1
ATOM 618 C C . GLU A 1 78 ? 7.216 15.082 12.027 1.00 97.75 78 GLU A C 1
ATOM 620 O O . GLU A 1 78 ? 6.759 15.528 13.079 1.00 97.75 78 GLU A O 1
ATOM 625 N N . PHE A 1 79 ? 7.716 13.841 11.956 1.00 97.94 79 PHE A N 1
ATOM 626 C CA . PHE A 1 79 ? 7.636 12.864 13.046 1.00 97.94 79 PHE A CA 1
ATOM 627 C C . PHE A 1 79 ? 8.990 12.518 13.675 1.00 97.94 79 PHE A C 1
ATOM 629 O O . PHE A 1 79 ? 9.113 11.511 14.375 1.00 97.94 79 PHE A O 1
ATOM 636 N N . MET A 1 80 ? 10.022 13.332 13.442 1.00 97.25 80 MET A N 1
ATOM 637 C CA . MET A 1 80 ? 11.381 13.067 13.933 1.00 97.25 80 MET A CA 1
ATOM 638 C C . MET A 1 80 ? 11.478 13.004 15.467 1.00 97.25 80 MET A C 1
ATOM 640 O O . MET A 1 80 ? 12.307 12.271 16.006 1.00 97.25 80 MET A O 1
ATOM 644 N N . ASP A 1 81 ? 10.620 13.737 16.177 1.00 97.56 81 ASP A N 1
ATOM 645 C CA . ASP A 1 81 ? 10.538 13.750 17.641 1.00 97.56 81 ASP A CA 1
ATOM 646 C C . ASP A 1 81 ? 9.607 12.663 18.217 1.00 97.56 81 ASP A C 1
ATOM 648 O O . ASP A 1 81 ? 9.417 12.598 19.435 1.00 97.56 81 ASP A O 1
ATOM 652 N N . LYS A 1 82 ? 9.013 11.811 17.369 1.00 98.44 82 LYS A N 1
ATOM 653 C CA . LYS A 1 82 ? 8.053 10.769 17.769 1.00 98.44 82 LYS A CA 1
ATOM 654 C C . LYS A 1 82 ? 8.707 9.392 17.852 1.00 98.44 82 LYS A C 1
ATOM 656 O O . LYS A 1 82 ? 9.820 9.164 17.380 1.00 98.44 82 LYS A O 1
ATOM 661 N N . THR A 1 83 ? 7.986 8.439 18.444 1.00 98.75 83 THR A N 1
ATOM 662 C CA . THR A 1 83 ? 8.367 7.021 18.386 1.00 98.75 83 THR A CA 1
ATOM 663 C C . THR A 1 83 ? 7.690 6.349 17.195 1.00 98.75 83 THR A C 1
ATOM 665 O O . THR A 1 83 ? 6.469 6.179 17.180 1.00 98.75 83 THR A O 1
ATOM 668 N N . ILE A 1 84 ? 8.492 5.921 16.224 1.00 98.88 84 ILE A N 1
ATOM 669 C CA . ILE A 1 84 ? 8.029 5.204 15.039 1.00 98.88 84 ILE A CA 1
ATOM 670 C C . ILE A 1 84 ? 7.875 3.716 15.366 1.00 98.88 84 ILE A C 1
ATOM 672 O O . ILE A 1 84 ? 8.845 3.021 15.667 1.00 98.88 84 ILE A O 1
ATOM 676 N N . LEU A 1 85 ? 6.646 3.219 15.325 1.00 98.88 85 LEU A N 1
ATOM 677 C CA . LEU A 1 85 ? 6.290 1.825 15.542 1.00 98.88 85 LEU A CA 1
ATOM 678 C C . LEU A 1 85 ? 6.321 1.077 14.208 1.00 98.88 85 LEU A C 1
ATOM 680 O O . LEU A 1 85 ? 5.694 1.507 13.241 1.00 98.88 85 LEU A O 1
ATOM 684 N N . LEU A 1 86 ? 7.034 -0.047 14.174 1.00 98.75 86 LEU A N 1
ATOM 685 C CA . LEU A 1 86 ? 7.229 -0.843 12.964 1.00 98.75 86 LEU A CA 1
ATOM 686 C C . LEU A 1 86 ? 6.966 -2.333 13.228 1.00 98.75 86 LEU A C 1
ATOM 688 O O . LEU A 1 86 ? 7.246 -2.821 14.328 1.00 98.75 86 LEU A O 1
ATOM 692 N N . PRO A 1 87 ? 6.466 -3.079 12.234 1.00 97.62 87 PRO A N 1
ATOM 693 C CA . PRO A 1 87 ? 6.368 -4.535 12.303 1.00 97.62 87 PRO A CA 1
ATOM 694 C C . PRO A 1 87 ? 7.751 -5.203 12.304 1.00 97.62 87 PRO A C 1
ATOM 696 O O . PRO A 1 87 ? 8.718 -4.663 11.761 1.00 97.62 87 PRO A O 1
ATOM 699 N N . ASP A 1 88 ? 7.852 -6.425 12.839 1.00 95.44 88 ASP A N 1
ATOM 700 C CA . ASP A 1 88 ? 9.090 -7.218 12.769 1.00 95.44 88 ASP A CA 1
ATOM 701 C C . ASP A 1 88 ? 9.249 -7.898 11.402 1.00 95.44 88 ASP A C 1
ATOM 703 O O . ASP A 1 88 ? 9.184 -9.120 11.274 1.00 95.44 88 ASP A O 1
ATOM 707 N N . MET A 1 89 ? 9.468 -7.112 10.352 1.00 94.88 89 MET A N 1
ATOM 708 C CA . MET A 1 89 ? 9.734 -7.649 9.019 1.00 94.88 89 MET A CA 1
ATOM 709 C C . MET A 1 89 ? 11.118 -8.305 8.938 1.00 94.88 89 MET A C 1
ATOM 711 O O . MET A 1 89 ? 12.108 -7.795 9.473 1.00 94.88 89 MET A O 1
ATOM 715 N N . VAL A 1 90 ? 11.220 -9.427 8.217 1.00 95.19 90 VAL A N 1
ATOM 716 C CA . VAL A 1 90 ? 12.519 -10.070 7.961 1.00 95.19 90 VAL A CA 1
ATOM 717 C C . VAL A 1 90 ? 13.447 -9.081 7.251 1.00 95.19 90 VAL A C 1
ATOM 719 O O . VAL A 1 90 ? 13.019 -8.326 6.389 1.00 95.19 90 VAL A O 1
ATOM 722 N N . ASN A 1 91 ? 14.722 -9.071 7.645 1.00 95.19 91 ASN A N 1
ATOM 723 C CA . ASN A 1 91 ? 15.765 -8.120 7.232 1.00 95.19 91 ASN A CA 1
ATOM 724 C C . ASN A 1 91 ? 15.615 -6.671 7.733 1.00 95.19 91 ASN A C 1
ATOM 726 O O . ASN A 1 91 ? 16.628 -5.962 7.718 1.00 95.19 91 ASN A O 1
ATOM 730 N N . ARG A 1 92 ? 14.454 -6.270 8.276 1.00 95.31 92 ARG A N 1
ATOM 731 C CA . ARG A 1 92 ? 14.220 -4.981 8.962 1.00 95.31 92 ARG A CA 1
ATOM 732 C C . ARG A 1 92 ? 14.706 -3.760 8.174 1.00 95.31 92 ARG A C 1
ATOM 734 O O . ARG A 1 92 ? 15.365 -2.887 8.729 1.00 95.31 92 ARG A O 1
ATOM 741 N N . ARG A 1 93 ? 14.424 -3.719 6.867 1.00 95.88 93 ARG A N 1
ATOM 742 C CA . ARG A 1 93 ? 14.884 -2.642 5.976 1.00 95.88 93 ARG A CA 1
ATOM 743 C C . ARG A 1 93 ? 14.462 -1.258 6.488 1.00 95.88 93 ARG A C 1
ATOM 745 O O . ARG A 1 93 ? 15.326 -0.439 6.774 1.00 95.88 93 ARG A O 1
ATOM 752 N N . ILE A 1 94 ? 13.156 -1.048 6.677 1.00 97.19 94 ILE A N 1
ATOM 753 C CA . ILE A 1 94 ? 12.593 0.247 7.098 1.00 97.19 94 ILE A CA 1
ATOM 754 C C . ILE A 1 94 ? 13.191 0.705 8.435 1.00 97.19 94 ILE A C 1
ATOM 756 O O . ILE A 1 94 ? 13.604 1.850 8.565 1.00 97.19 94 ILE A O 1
ATOM 760 N N . GLU A 1 95 ? 13.298 -0.186 9.424 1.00 97.94 95 GLU A N 1
ATOM 761 C CA . GLU A 1 95 ? 13.866 0.167 10.732 1.00 97.94 95 GLU A CA 1
ATOM 762 C C . GLU A 1 95 ? 15.324 0.622 10.635 1.00 97.94 95 GLU A C 1
ATOM 764 O O . GLU A 1 95 ? 15.677 1.657 11.206 1.00 97.94 95 GLU A O 1
ATOM 769 N N . LYS A 1 96 ? 16.156 -0.095 9.873 1.00 97.88 96 LYS A N 1
ATOM 770 C CA . LYS A 1 96 ? 17.558 0.283 9.658 1.00 97.88 96 LYS A CA 1
ATOM 771 C C . LYS A 1 96 ? 17.682 1.624 8.946 1.00 97.88 96 LYS A C 1
ATOM 773 O O . LYS A 1 96 ? 18.482 2.453 9.379 1.00 97.88 96 LYS A O 1
ATOM 778 N N . ASP A 1 97 ? 16.896 1.831 7.892 1.00 96.88 97 ASP A N 1
ATOM 779 C CA . ASP A 1 97 ? 16.935 3.054 7.089 1.00 96.88 97 ASP A CA 1
ATOM 780 C C . ASP A 1 97 ? 16.498 4.266 7.933 1.00 96.88 97 ASP A C 1
ATOM 782 O O . ASP A 1 97 ? 17.208 5.272 7.988 1.00 96.88 97 ASP A O 1
ATOM 786 N N . LEU A 1 98 ? 15.397 4.153 8.684 1.00 97.94 98 LEU A N 1
ATOM 787 C CA . LEU A 1 98 ? 14.915 5.227 9.559 1.00 97.94 98 LEU A CA 1
ATOM 788 C C . LEU A 1 98 ? 15.854 5.498 10.741 1.00 97.94 98 LEU A C 1
ATOM 790 O O . LEU A 1 98 ? 16.128 6.657 11.056 1.00 97.94 98 LEU A O 1
ATOM 794 N N . THR A 1 99 ? 16.412 4.457 11.362 1.00 98.19 99 THR A N 1
ATOM 795 C CA . THR A 1 99 ? 17.394 4.626 12.447 1.00 98.19 99 THR A CA 1
ATOM 796 C C . THR A 1 99 ? 18.648 5.343 11.946 1.00 98.19 99 THR A C 1
ATOM 798 O O . THR A 1 99 ? 19.171 6.225 12.628 1.00 98.19 99 THR A O 1
ATOM 801 N N . ALA A 1 100 ? 19.122 5.014 10.739 1.00 97.94 100 ALA A N 1
ATOM 802 C CA . ALA A 1 100 ? 20.269 5.682 10.124 1.00 97.94 100 ALA A CA 1
ATOM 803 C C . ALA A 1 100 ? 20.005 7.170 9.828 1.00 97.94 100 ALA A C 1
ATOM 805 O O . ALA A 1 100 ? 20.943 7.969 9.836 1.00 97.94 100 ALA A O 1
ATOM 806 N N . LEU A 1 101 ? 18.741 7.546 9.613 1.00 97.31 101 LEU A N 1
ATOM 807 C CA . LEU A 1 101 ? 18.292 8.933 9.457 1.00 97.31 101 LEU A CA 1
ATOM 808 C C . LEU A 1 101 ? 18.041 9.655 10.796 1.00 97.31 101 LEU A C 1
ATOM 810 O O . LEU A 1 101 ? 17.735 10.844 10.793 1.00 97.31 101 LEU A O 1
ATOM 814 N N . GLY A 1 102 ? 18.203 8.972 11.934 1.00 98.12 102 GLY A N 1
ATOM 815 C CA . GLY A 1 102 ? 18.078 9.557 13.272 1.00 98.12 102 GLY A CA 1
ATOM 816 C C . GLY A 1 102 ? 16.691 9.445 13.909 1.00 98.12 102 GLY A C 1
ATOM 817 O O . GLY A 1 102 ? 16.476 10.023 14.974 1.00 98.12 102 GLY A O 1
ATOM 818 N N . PHE A 1 103 ? 15.759 8.700 13.308 1.00 98.56 103 PHE A N 1
ATOM 819 C CA . PHE A 1 103 ? 14.444 8.460 13.904 1.00 98.56 103 PHE A CA 1
ATOM 820 C C . PHE A 1 103 ? 14.526 7.497 15.091 1.00 98.56 103 PHE A C 1
ATOM 822 O O . PHE A 1 103 ? 15.303 6.541 15.098 1.00 98.56 103 PHE A O 1
ATOM 829 N N . THR A 1 104 ? 13.653 7.704 16.079 1.00 98.62 104 THR A N 1
ATOM 830 C CA . THR A 1 104 ? 13.453 6.736 17.163 1.00 98.62 104 THR A CA 1
ATOM 831 C C . THR A 1 104 ? 12.470 5.665 16.709 1.00 98.62 104 THR A C 1
ATOM 833 O O . THR A 1 104 ? 11.271 5.920 16.621 1.00 98.62 104 THR A O 1
ATOM 836 N N . THR A 1 105 ? 12.954 4.452 16.445 1.00 98.62 105 THR A N 1
ATOM 837 C CA . THR A 1 105 ? 12.113 3.325 16.014 1.00 98.62 105 THR A CA 1
ATOM 838 C C . THR A 1 105 ? 11.907 2.290 17.119 1.00 98.62 105 THR A C 1
ATOM 840 O O . THR A 1 105 ? 12.804 2.017 17.918 1.00 98.62 105 THR A O 1
ATOM 843 N N . ARG A 1 106 ? 10.746 1.632 17.118 1.00 98.50 106 ARG A N 1
ATOM 844 C CA . ARG A 1 106 ? 10.423 0.480 17.965 1.00 98.50 106 ARG A CA 1
ATOM 845 C C . ARG A 1 106 ? 9.775 -0.614 17.123 1.00 98.50 106 ARG A C 1
ATOM 847 O O . ARG A 1 106 ? 8.649 -0.459 16.657 1.00 98.50 106 ARG A O 1
ATOM 854 N N . ILE A 1 107 ? 10.459 -1.750 17.009 1.00 98.56 107 ILE A N 1
ATOM 855 C CA . ILE A 1 107 ? 9.862 -2.971 16.464 1.00 98.56 107 ILE A CA 1
ATOM 856 C C . ILE A 1 107 ? 8.827 -3.511 17.456 1.00 98.56 107 ILE A C 1
ATOM 858 O O . ILE A 1 107 ? 9.131 -3.708 18.638 1.00 98.56 107 ILE A O 1
ATOM 862 N N . LEU A 1 108 ? 7.609 -3.747 16.980 1.00 98.44 108 LEU A N 1
ATOM 863 C CA . LEU A 1 108 ? 6.556 -4.389 17.754 1.00 98.44 108 LEU A CA 1
ATOM 864 C C . LEU A 1 108 ? 6.705 -5.919 17.722 1.00 98.44 108 LEU A C 1
ATOM 866 O O . LEU A 1 108 ? 7.066 -6.482 16.686 1.00 98.44 108 LEU A O 1
ATOM 870 N N . PRO A 1 109 ? 6.415 -6.609 18.838 1.00 97.12 109 PRO A N 1
ATOM 871 C CA . PRO A 1 109 ? 6.349 -8.062 18.856 1.00 97.12 109 PRO A CA 1
ATOM 872 C C . PRO A 1 109 ? 5.175 -8.571 18.005 1.00 97.12 109 PRO A C 1
ATOM 874 O O . PRO A 1 109 ? 4.056 -8.061 18.077 1.00 97.12 109 PRO A O 1
ATOM 877 N N . GLU A 1 110 ? 5.429 -9.613 17.217 1.00 94.81 110 GLU A N 1
ATOM 878 C CA . GLU A 1 110 ? 4.413 -10.272 16.395 1.00 94.81 110 GLU A CA 1
ATOM 879 C C . GLU A 1 110 ? 3.322 -10.905 17.268 1.00 94.81 110 GLU A C 1
ATOM 881 O O . GLU A 1 110 ? 3.621 -11.710 18.151 1.00 94.81 110 GLU A O 1
ATOM 886 N N . ARG A 1 111 ? 2.047 -10.616 16.970 1.00 96.38 111 ARG A N 1
ATOM 887 C CA . ARG A 1 111 ? 0.872 -11.246 17.613 1.00 96.38 111 ARG A CA 1
ATOM 888 C C . ARG A 1 111 ? 0.779 -11.070 19.131 1.00 96.38 111 ARG A C 1
ATOM 890 O O . ARG A 1 111 ? 0.077 -11.833 19.800 1.00 96.38 111 ARG A O 1
ATOM 897 N N . GLU A 1 112 ? 1.424 -10.047 19.671 1.00 97.88 112 GLU A N 1
ATOM 898 C CA . GLU A 1 112 ? 1.344 -9.695 21.084 1.00 97.88 112 GLU A CA 1
ATOM 899 C C . GLU A 1 112 ? 0.690 -8.322 21.261 1.00 97.88 112 GLU A C 1
ATOM 901 O O . GLU A 1 112 ? 0.916 -7.398 20.480 1.00 97.88 112 GLU A O 1
ATOM 906 N N . TRP A 1 113 ? -0.149 -8.189 22.292 1.00 98.75 113 TRP A N 1
ATOM 907 C CA . TRP A 1 113 ? -0.752 -6.906 22.645 1.00 98.75 113 TRP A CA 1
ATOM 908 C C . TRP A 1 113 ? 0.272 -6.016 23.353 1.00 98.75 113 TRP A C 1
ATOM 910 O O . TRP A 1 113 ? 0.789 -6.372 24.412 1.00 98.75 113 TRP A O 1
ATOM 920 N N . VAL A 1 114 ? 0.502 -4.826 22.807 1.00 98.75 114 VAL A N 1
ATOM 921 C CA . VAL A 1 114 ? 1.340 -3.774 23.381 1.00 98.75 114 VAL A CA 1
ATOM 922 C C . VAL A 1 114 ? 0.455 -2.630 23.855 1.00 98.75 114 VAL A C 1
ATOM 924 O O . VAL A 1 114 ? -0.264 -2.020 23.066 1.00 98.75 114 VAL A O 1
ATOM 927 N N . GLN A 1 115 ? 0.522 -2.321 25.148 1.00 98.69 115 GLN A N 1
ATOM 928 C CA . GLN A 1 115 ? -0.197 -1.195 25.739 1.00 98.69 115 GLN A CA 1
ATOM 929 C C . GLN A 1 115 ? 0.499 0.132 25.387 1.00 98.69 115 GLN A C 1
ATOM 931 O O . GLN A 1 115 ? 1.707 0.259 25.603 1.00 98.69 115 GLN A O 1
ATOM 936 N N . LEU A 1 116 ? -0.249 1.109 24.861 1.00 98.69 116 LEU A N 1
ATOM 937 C CA . LEU A 1 116 ? 0.251 2.460 24.548 1.00 98.69 116 LEU A CA 1
ATOM 938 C C . LEU A 1 116 ? -0.251 3.527 25.533 1.00 98.69 116 LEU A C 1
ATOM 940 O O . LEU A 1 116 ? 0.471 4.481 25.816 1.00 98.69 116 LEU A O 1
ATOM 944 N N . SER A 1 117 ? -1.468 3.364 26.057 1.00 98.44 117 SER A N 1
ATOM 945 C CA . SER A 1 117 ? -2.094 4.221 27.081 1.00 98.44 117 SER A CA 1
ATOM 946 C C . SER A 1 117 ? -3.031 3.390 27.972 1.00 98.44 117 SER A C 1
ATOM 948 O O . SER A 1 117 ? -3.023 2.174 27.853 1.00 98.44 117 SER A O 1
ATOM 950 N N . ASP A 1 118 ? -3.869 3.971 28.834 1.00 97.69 118 ASP A N 1
ATOM 951 C CA . ASP A 1 118 ? -4.806 3.184 29.662 1.00 97.69 118 ASP A CA 1
ATOM 952 C C . ASP A 1 118 ? -5.906 2.505 28.827 1.00 97.69 118 ASP A C 1
ATOM 954 O O . ASP A 1 118 ? -6.390 1.422 29.171 1.00 97.69 118 ASP A O 1
ATOM 958 N N . LYS A 1 119 ? -6.309 3.140 27.720 1.00 98.12 119 LYS A N 1
ATOM 959 C CA . LYS A 1 119 ? -7.421 2.698 26.865 1.00 98.12 119 LYS A CA 1
ATOM 960 C C . LYS A 1 119 ? -7.020 2.248 25.467 1.00 98.12 119 LYS A C 1
ATOM 962 O O . LYS A 1 119 ? -7.887 1.738 24.763 1.00 98.12 119 LYS A O 1
ATOM 967 N N . VAL A 1 120 ? -5.755 2.410 25.076 1.00 98.81 120 VAL A N 1
ATOM 968 C CA . VAL A 1 120 ? -5.261 2.035 23.745 1.00 98.81 120 VAL A CA 1
ATOM 969 C C . VAL A 1 120 ? -4.167 0.978 23.850 1.00 98.81 120 VAL A C 1
ATOM 971 O O . VAL A 1 120 ? -3.122 1.197 24.473 1.00 98.81 120 VAL A O 1
ATOM 974 N N . LYS A 1 121 ? -4.389 -0.159 23.188 1.00 98.81 121 LYS A N 1
ATOM 975 C CA . LYS A 1 121 ? -3.374 -1.196 22.954 1.00 98.81 121 LYS A CA 1
ATOM 976 C C . LYS A 1 121 ? -3.421 -1.661 21.506 1.00 98.81 121 LYS A C 1
ATOM 978 O O . LYS A 1 121 ? -4.465 -1.606 20.860 1.00 98.81 121 LYS A O 1
ATOM 983 N N . ILE A 1 122 ? -2.290 -2.145 21.014 1.00 98.88 122 ILE A N 1
ATOM 984 C CA . ILE A 1 122 ? -2.123 -2.544 19.618 1.00 98.88 122 ILE A CA 1
ATOM 985 C C . ILE A 1 122 ? -1.494 -3.927 19.495 1.00 98.88 122 ILE A C 1
ATOM 987 O O . ILE A 1 122 ? -0.802 -4.378 20.403 1.00 98.88 122 ILE A O 1
ATOM 991 N N . MET A 1 123 ? -1.710 -4.585 18.366 1.00 98.81 123 MET A N 1
ATOM 992 C CA . MET A 1 123 ? -1.054 -5.832 17.981 1.00 98.81 123 MET A CA 1
ATOM 993 C C . MET A 1 123 ? -0.808 -5.797 16.477 1.00 98.81 123 MET A C 1
ATOM 995 O O . MET A 1 123 ? -1.725 -5.472 15.729 1.00 98.81 123 MET A O 1
ATOM 999 N N . CYS A 1 124 ? 0.385 -6.167 16.018 1.00 98.00 124 CYS A N 1
ATOM 1000 C CA . CYS A 1 124 ? 0.674 -6.252 14.588 1.00 98.00 124 CYS A CA 1
ATOM 1001 C C . CYS A 1 124 ? 0.942 -7.686 14.130 1.00 98.00 124 CYS A C 1
ATOM 1003 O O . CYS A 1 124 ? 1.312 -8.561 14.924 1.00 98.00 124 CYS A O 1
ATOM 1005 N N . ILE A 1 125 ? 0.753 -7.906 12.830 1.00 97.31 125 ILE A N 1
ATOM 1006 C CA . ILE A 1 125 ? 1.143 -9.135 12.137 1.00 97.31 125 ILE A CA 1
ATOM 1007 C C . ILE A 1 125 ? 1.781 -8.735 10.812 1.00 97.31 125 ILE A C 1
ATOM 1009 O O . ILE A 1 125 ? 1.147 -8.026 10.029 1.00 97.31 125 ILE A O 1
ATOM 1013 N N . SER A 1 126 ? 3.002 -9.196 10.558 1.00 95.12 126 SER A N 1
ATOM 1014 C CA . SER A 1 126 ? 3.680 -9.014 9.271 1.00 95.12 126 SER A CA 1
ATOM 1015 C C . SER A 1 126 ? 3.622 -10.269 8.409 1.00 95.12 126 SER A C 1
ATOM 1017 O O . SER A 1 126 ? 3.511 -11.397 8.905 1.00 95.12 126 SER A O 1
ATOM 1019 N N . ASP A 1 127 ? 3.719 -10.081 7.096 1.00 92.56 127 ASP A N 1
ATOM 1020 C CA . ASP A 1 127 ? 3.795 -11.183 6.147 1.00 92.56 127 ASP A CA 1
ATOM 1021 C C . ASP A 1 127 ? 5.044 -11.129 5.256 1.00 92.56 127 ASP A C 1
ATOM 1023 O O . ASP A 1 127 ? 5.894 -10.236 5.331 1.00 92.56 127 ASP A O 1
ATOM 1027 N N . TYR A 1 128 ? 5.185 -12.171 4.441 1.00 92.81 128 TYR A N 1
ATOM 1028 C CA . TYR A 1 128 ? 6.344 -12.385 3.585 1.00 92.81 128 TYR A CA 1
ATOM 1029 C C . TYR A 1 128 ? 6.337 -11.518 2.313 1.00 92.81 128 TYR A C 1
ATOM 1031 O O . TYR A 1 128 ? 7.228 -11.670 1.486 1.00 92.81 128 TYR A O 1
ATOM 1039 N N . PHE A 1 129 ? 5.354 -10.640 2.108 1.00 93.56 129 PHE A N 1
ATOM 1040 C CA . PHE A 1 129 ? 5.369 -9.607 1.063 1.00 93.56 129 PHE A CA 1
ATOM 1041 C C . PHE A 1 129 ? 5.820 -8.245 1.595 1.00 93.56 129 PHE A C 1
ATOM 1043 O O . PHE A 1 129 ? 5.792 -7.270 0.846 1.00 93.56 129 PHE A O 1
ATOM 1050 N N . GLN A 1 130 ? 6.291 -8.191 2.848 1.00 93.31 130 GLN A N 1
ATOM 1051 C CA . GLN A 1 130 ? 6.603 -6.934 3.531 1.00 93.31 130 GLN A CA 1
ATOM 1052 C C . GLN A 1 130 ? 5.364 -6.034 3.648 1.00 93.31 130 GLN A C 1
ATOM 1054 O O . GLN A 1 130 ? 5.493 -4.816 3.649 1.00 93.31 130 GLN A O 1
ATOM 1059 N N . ASP A 1 131 ? 4.181 -6.641 3.777 1.00 95.50 131 ASP A N 1
ATOM 1060 C CA . ASP A 1 131 ? 2.980 -5.966 4.259 1.00 95.50 131 ASP A CA 1
ATOM 1061 C C . ASP A 1 131 ? 2.813 -6.262 5.759 1.00 95.50 131 ASP A C 1
ATOM 1063 O O . ASP A 1 131 ? 3.294 -7.284 6.276 1.00 95.50 131 ASP A O 1
ATOM 1067 N N . ALA A 1 132 ? 2.098 -5.392 6.469 1.00 97.31 132 ALA A N 1
ATOM 1068 C CA . ALA A 1 132 ? 1.678 -5.657 7.837 1.00 97.31 132 ALA A CA 1
ATOM 1069 C C . ALA A 1 132 ? 0.286 -5.103 8.123 1.00 97.31 132 ALA A C 1
ATOM 1071 O O . ALA A 1 132 ? -0.107 -4.052 7.621 1.00 97.31 132 ALA A O 1
ATOM 1072 N N . ILE A 1 133 ? -0.431 -5.803 8.996 1.00 98.50 133 ILE A N 1
ATOM 1073 C CA . ILE A 1 133 ? -1.705 -5.347 9.551 1.00 98.50 133 ILE A CA 1
ATOM 1074 C C . ILE A 1 133 ? -1.510 -4.908 10.998 1.00 98.50 133 ILE A C 1
ATOM 1076 O O . ILE A 1 133 ? -0.617 -5.404 11.697 1.00 98.50 133 ILE A O 1
ATOM 1080 N N . ILE A 1 134 ? -2.401 -4.042 11.473 1.00 98.81 134 ILE A N 1
ATOM 1081 C CA . ILE A 1 134 ? -2.468 -3.635 12.875 1.00 98.81 134 ILE A CA 1
ATOM 1082 C C . ILE A 1 134 ? -3.895 -3.769 13.407 1.00 98.81 134 ILE A C 1
ATOM 1084 O O . ILE A 1 134 ? -4.875 -3.328 12.808 1.00 98.81 134 ILE A O 1
ATOM 1088 N N . LEU A 1 135 ? -4.006 -4.414 14.560 1.00 98.88 135 LEU A N 1
ATOM 1089 C CA . LEU A 1 135 ? -5.211 -4.491 15.363 1.00 98.88 135 LEU A CA 1
ATOM 1090 C C . LEU A 1 135 ? -5.068 -3.468 16.484 1.00 98.88 135 LEU A C 1
ATOM 1092 O O . LEU A 1 135 ? -4.054 -3.459 17.183 1.00 98.88 135 LEU A O 1
ATOM 1096 N N . ILE A 1 136 ? -6.076 -2.624 16.669 1.00 98.94 136 ILE A N 1
ATOM 1097 C CA . ILE A 1 136 ? -6.079 -1.575 17.689 1.00 98.94 136 ILE A CA 1
ATOM 1098 C C . ILE A 1 136 ? -7.320 -1.767 18.551 1.00 98.94 136 ILE A C 1
ATOM 1100 O O . ILE A 1 136 ? -8.439 -1.767 18.046 1.00 98.94 136 ILE A O 1
ATOM 1104 N N . ASP A 1 137 ? -7.130 -1.940 19.850 1.00 98.81 137 ASP A N 1
ATOM 1105 C CA . ASP A 1 137 ? -8.213 -1.893 20.826 1.00 98.81 137 ASP A CA 1
ATOM 1106 C C . ASP A 1 137 ? -8.249 -0.491 21.430 1.00 98.81 137 ASP A C 1
ATOM 1108 O O . ASP A 1 137 ? -7.259 -0.043 22.016 1.00 98.81 137 ASP A O 1
ATOM 1112 N N . VAL A 1 138 ? -9.388 0.182 21.266 1.00 98.62 138 VAL A N 1
ATOM 1113 C CA . VAL A 1 138 ? -9.695 1.468 21.894 1.00 98.62 138 VAL A CA 1
ATOM 1114 C C . VAL A 1 138 ? -10.900 1.268 22.805 1.00 98.62 138 VAL A C 1
ATOM 1116 O O . VAL A 1 138 ? -12.033 1.163 22.333 1.00 98.62 138 VAL A O 1
ATOM 1119 N N . ASN A 1 139 ? -10.662 1.210 24.116 1.00 97.25 139 ASN A N 1
ATOM 1120 C CA . ASN A 1 139 ? -11.700 1.040 25.140 1.00 97.25 139 ASN A CA 1
ATOM 1121 C C . ASN A 1 139 ? -12.636 -0.165 24.877 1.00 97.25 139 ASN A C 1
ATOM 1123 O O . ASN A 1 139 ? -13.854 -0.066 25.026 1.00 97.25 139 ASN A O 1
ATOM 1127 N N . GLY A 1 140 ? -12.084 -1.309 24.459 1.00 96.88 140 GLY A N 1
ATOM 1128 C CA . GLY A 1 140 ? -12.857 -2.525 24.180 1.00 96.88 140 GLY A CA 1
ATOM 1129 C C . GLY A 1 140 ? -13.569 -2.527 22.822 1.00 96.88 140 GLY A C 1
ATOM 1130 O O . GLY A 1 140 ? -14.462 -3.347 22.596 1.00 96.88 140 GLY A O 1
ATOM 1131 N N . ARG A 1 141 ? -13.198 -1.622 21.910 1.00 97.88 141 ARG A N 1
ATOM 1132 C CA . ARG A 1 141 ? -13.627 -1.609 20.502 1.00 97.88 141 ARG A CA 1
ATOM 1133 C C . ARG A 1 141 ? -12.437 -1.956 19.624 1.00 97.88 141 ARG A C 1
ATOM 1135 O O . ARG A 1 141 ? -11.377 -1.356 19.775 1.00 97.88 141 ARG A O 1
ATOM 1142 N N . LEU A 1 142 ? -12.607 -2.928 18.733 1.00 98.81 142 LEU A N 1
ATOM 1143 C CA . LEU A 1 142 ? -11.518 -3.424 17.897 1.00 98.81 142 LEU A CA 1
ATOM 1144 C C . LEU A 1 142 ? -11.532 -2.750 16.527 1.00 98.81 142 LEU A C 1
ATOM 1146 O O . LEU A 1 142 ? -12.524 -2.805 15.808 1.00 98.81 142 LEU A O 1
ATOM 1150 N N . ILE A 1 143 ? -10.404 -2.190 16.131 1.00 98.88 143 ILE A N 1
ATOM 1151 C CA . ILE A 1 143 ? -10.134 -1.740 14.771 1.00 98.88 143 ILE A CA 1
ATOM 1152 C C . ILE A 1 143 ? -9.185 -2.767 14.162 1.00 98.88 143 ILE A C 1
ATOM 1154 O O . ILE A 1 143 ? -8.180 -3.130 14.773 1.00 98.88 143 ILE A O 1
ATOM 1158 N N . ILE A 1 144 ? -9.516 -3.260 12.976 1.00 98.75 144 ILE A N 1
ATOM 1159 C CA . ILE A 1 144 ? -8.690 -4.174 12.197 1.00 98.75 144 ILE A CA 1
ATOM 1160 C C . ILE A 1 144 ? -8.267 -3.390 10.969 1.00 98.75 144 ILE A C 1
ATOM 1162 O O . ILE A 1 144 ? -9.041 -3.274 10.021 1.00 98.75 144 ILE A O 1
ATOM 1166 N N . ASN A 1 145 ? -7.069 -2.815 11.016 1.00 98.69 145 ASN A N 1
ATOM 1167 C CA . ASN A 1 145 ? -6.506 -2.122 9.875 1.00 98.69 145 ASN A CA 1
ATOM 1168 C C . ASN A 1 145 ? -5.599 -3.073 9.096 1.00 98.69 145 ASN A C 1
ATOM 1170 O O . ASN A 1 145 ? -4.494 -3.395 9.540 1.00 98.69 145 ASN A O 1
ATOM 1174 N N . THR A 1 146 ? -6.093 -3.545 7.953 1.00 98.00 146 THR A N 1
ATOM 1175 C CA . THR A 1 146 ? -5.315 -4.383 7.042 1.00 98.00 146 THR A CA 1
ATOM 1176 C C . THR A 1 146 ? -4.674 -3.588 5.916 1.00 98.00 146 THR A C 1
ATOM 1178 O O . THR A 1 146 ? -3.821 -4.155 5.245 1.00 98.00 146 THR A O 1
ATOM 1181 N N . ASN A 1 147 ? -5.069 -2.325 5.697 1.00 95.56 147 ASN A N 1
ATOM 1182 C CA . ASN A 1 147 ? -4.695 -1.540 4.517 1.00 95.56 147 ASN A CA 1
ATOM 1183 C C . ASN A 1 147 ? -4.729 -2.425 3.253 1.00 95.56 147 ASN A C 1
ATOM 1185 O O . ASN A 1 147 ? -5.760 -3.036 2.945 1.00 95.56 147 ASN A O 1
ATOM 1189 N N . ASP A 1 148 ? -3.570 -2.560 2.619 1.00 94.62 148 ASP A N 1
ATOM 1190 C CA . ASP A 1 148 ? -3.304 -3.227 1.352 1.00 94.62 148 ASP A CA 1
ATOM 1191 C C . ASP A 1 148 ? -2.974 -4.719 1.521 1.00 94.62 148 ASP A C 1
ATOM 1193 O O . ASP A 1 148 ? -2.919 -5.481 0.551 1.00 94.62 148 ASP A O 1
ATOM 1197 N N . ALA A 1 149 ? -2.770 -5.166 2.763 1.00 95.25 149 ALA A N 1
ATOM 1198 C CA . ALA A 1 149 ? -2.394 -6.535 3.057 1.00 95.25 149 ALA A CA 1
ATOM 1199 C C . ALA A 1 149 ? -3.547 -7.500 2.756 1.00 95.25 149 ALA A C 1
ATOM 1201 O O . ALA A 1 149 ? -4.689 -7.333 3.195 1.00 95.25 149 ALA A O 1
ATOM 1202 N N . LEU A 1 150 ? -3.214 -8.591 2.070 1.00 91.75 150 LEU A N 1
ATOM 1203 C CA . LEU A 1 150 ? -4.112 -9.722 1.876 1.00 91.75 150 LEU A CA 1
ATOM 1204 C C . LEU A 1 150 ? -3.868 -10.778 2.958 1.00 91.75 150 LEU A C 1
ATOM 1206 O O . LEU A 1 150 ? -2.769 -10.898 3.496 1.00 91.75 150 LEU A O 1
ATOM 1210 N N . ASP A 1 151 ? -4.888 -11.589 3.254 1.00 92.50 151 ASP A N 1
ATOM 1211 C CA . ASP A 1 151 ? -4.728 -12.731 4.159 1.00 92.50 151 ASP A CA 1
ATOM 1212 C C . ASP A 1 151 ? -3.710 -13.722 3.583 1.00 92.50 151 ASP A C 1
ATOM 1214 O O . ASP A 1 151 ? -3.978 -14.410 2.595 1.00 92.50 151 ASP A O 1
ATOM 1218 N N . ARG A 1 152 ? -2.540 -13.797 4.226 1.00 91.44 152 ARG A N 1
ATOM 1219 C CA . ARG A 1 152 ? -1.461 -14.741 3.903 1.00 91.44 152 ARG A CA 1
ATOM 1220 C C . ARG A 1 152 ? -1.296 -15.831 4.964 1.00 91.44 152 ARG A C 1
ATOM 1222 O O . ARG A 1 152 ? -0.187 -16.284 5.249 1.00 91.44 152 ARG A O 1
ATOM 1229 N N . GLY A 1 153 ? -2.416 -16.238 5.564 1.00 91.06 153 GLY A N 1
ATOM 1230 C CA . GLY A 1 153 ? -2.529 -17.330 6.535 1.00 91.06 153 GLY A CA 1
ATOM 1231 C C . GLY A 1 153 ? -2.952 -16.882 7.935 1.00 91.06 153 GLY A C 1
ATOM 1232 O O . GLY A 1 153 ? -3.408 -17.707 8.730 1.00 91.06 153 GLY A O 1
ATOM 1233 N N . TRP A 1 154 ? -2.855 -15.585 8.227 1.00 93.56 154 TRP A N 1
ATOM 1234 C CA . TRP A 1 154 ? -3.162 -15.000 9.533 1.00 93.56 154 TRP A CA 1
ATOM 1235 C C . TRP A 1 154 ? -4.666 -14.793 9.777 1.00 93.56 154 TRP A C 1
ATOM 1237 O O . TRP A 1 154 ? -5.075 -14.544 10.915 1.00 93.56 154 TRP A O 1
ATOM 1247 N N . GLY A 1 155 ? -5.520 -14.930 8.757 1.00 93.50 155 GLY A N 1
ATOM 1248 C CA . GLY A 1 155 ? -6.948 -14.618 8.847 1.00 93.50 155 GLY A CA 1
ATOM 1249 C C . GLY A 1 155 ? -7.674 -15.377 9.958 1.00 93.50 155 GLY A C 1
ATOM 1250 O O . GLY A 1 155 ? -8.462 -14.790 10.698 1.00 93.50 155 GLY A O 1
ATOM 1251 N N . LYS A 1 156 ? -7.359 -16.663 10.173 1.00 92.44 156 LYS A N 1
ATOM 1252 C CA . LYS A 1 156 ? -7.956 -17.453 11.272 1.00 92.44 156 LYS A CA 1
ATOM 1253 C C . LYS A 1 156 ? -7.628 -16.889 12.652 1.00 92.44 156 LYS A C 1
ATOM 1255 O O . LYS A 1 156 ? -8.503 -16.848 13.518 1.00 92.44 156 LYS A O 1
ATOM 1260 N N . PHE A 1 157 ? -6.384 -16.462 12.852 1.00 95.38 157 PHE A N 1
ATOM 1261 C CA . PHE A 1 157 ? -5.939 -15.857 14.101 1.00 95.38 157 PHE A CA 1
ATOM 1262 C C . PHE A 1 157 ? -6.688 -14.545 14.365 1.00 95.38 157 PHE A C 1
ATOM 1264 O O . PHE A 1 157 ? -7.263 -14.372 15.440 1.00 95.38 157 PHE A O 1
ATOM 1271 N N . VAL A 1 158 ? -6.783 -13.678 13.354 1.00 97.19 158 VAL A N 1
ATOM 1272 C CA . VAL A 1 158 ? -7.510 -12.401 13.451 1.00 97.19 158 VAL A CA 1
ATOM 1273 C C . VAL A 1 158 ? -8.997 -12.621 13.734 1.00 97.19 158 VAL A C 1
ATOM 1275 O O . VAL A 1 158 ? -9.542 -11.993 14.638 1.00 97.19 158 VAL A O 1
ATOM 1278 N N . ARG A 1 159 ? -9.648 -13.582 13.066 1.00 95.81 159 ARG A N 1
ATOM 1279 C CA . ARG A 1 159 ? -11.052 -13.948 13.348 1.00 95.81 159 ARG A CA 1
ATOM 1280 C C . ARG A 1 159 ? -11.282 -14.371 14.792 1.00 95.81 159 ARG A C 1
ATOM 1282 O O . ARG A 1 159 ? -12.285 -13.992 15.394 1.00 95.81 159 ARG A O 1
ATOM 1289 N N . LYS A 1 160 ? -10.356 -15.147 15.362 1.00 96.62 160 LYS A N 1
ATOM 1290 C CA . LYS A 1 160 ? -10.440 -15.556 16.767 1.00 96.62 160 LYS A CA 1
ATOM 1291 C C . LYS A 1 160 ? -10.403 -14.342 17.697 1.00 96.62 160 LYS A C 1
ATOM 1293 O O . LYS A 1 160 ? -11.181 -14.306 18.645 1.00 96.62 160 LYS A O 1
ATOM 1298 N N . ILE A 1 161 ? -9.559 -13.350 17.410 1.00 98.31 161 ILE A N 1
ATOM 1299 C CA . ILE A 1 161 ? -9.528 -12.096 18.174 1.00 98.31 161 ILE A CA 1
ATOM 1300 C C . ILE A 1 161 ? -10.849 -11.345 18.008 1.00 98.31 161 ILE A C 1
ATOM 1302 O O . ILE A 1 161 ? -11.471 -11.023 19.014 1.00 98.31 161 ILE A O 1
ATOM 1306 N N . ILE A 1 162 ? -11.312 -11.146 16.767 1.00 98.31 162 ILE A N 1
ATOM 1307 C CA . ILE A 1 162 ? -12.574 -10.452 16.454 1.00 98.31 162 ILE A CA 1
ATOM 1308 C C . ILE A 1 162 ? -13.747 -11.034 17.252 1.00 98.31 162 ILE A C 1
ATOM 1310 O O . ILE A 1 162 ? -14.551 -10.276 17.783 1.00 98.31 162 ILE A O 1
ATOM 1314 N N . SER A 1 163 ? -13.818 -12.362 17.401 1.00 97.00 163 SER A N 1
ATOM 1315 C CA . SER A 1 163 ? -14.910 -13.030 18.129 1.00 97.00 163 SER A CA 1
ATOM 1316 C C . SER A 1 163 ? -15.030 -12.654 19.613 1.00 97.00 163 SER A C 1
ATOM 1318 O O . SER A 1 163 ? -16.063 -12.924 20.219 1.00 97.00 163 SER A O 1
ATOM 1320 N N . GLY A 1 164 ? -13.991 -12.046 20.196 1.00 97.44 164 GLY A N 1
ATOM 1321 C CA . GLY A 1 164 ? -13.990 -11.546 21.571 1.00 97.44 164 GLY A CA 1
ATOM 1322 C C . GLY A 1 164 ? -14.489 -10.106 21.727 1.00 97.44 164 GLY A C 1
ATOM 1323 O O . GLY A 1 164 ? -14.468 -9.599 22.845 1.00 97.44 164 GLY A O 1
ATOM 1324 N N . TYR A 1 165 ? -14.899 -9.444 20.640 1.00 97.12 165 TYR A N 1
ATOM 1325 C CA . TYR A 1 165 ? -15.316 -8.043 20.639 1.00 97.12 165 TYR A CA 1
ATOM 1326 C C . TYR A 1 165 ? -16.744 -7.883 20.119 1.00 97.12 165 TYR A C 1
ATOM 1328 O O . TYR A 1 165 ? -17.053 -8.280 18.997 1.00 97.12 165 TYR A O 1
ATOM 1336 N N . ASP A 1 166 ? -17.585 -7.191 20.890 1.00 95.12 166 ASP A N 1
ATOM 1337 C CA . ASP A 1 166 ? -18.957 -6.855 20.476 1.00 95.12 166 ASP A CA 1
ATOM 1338 C C . ASP A 1 166 ? -18.995 -5.832 19.333 1.00 95.12 166 ASP A C 1
ATOM 1340 O O . ASP A 1 166 ? -19.971 -5.746 18.594 1.00 95.12 166 ASP A O 1
ATOM 1344 N N . THR A 1 167 ? -17.935 -5.034 19.190 1.00 97.00 167 THR A N 1
ATOM 1345 C CA . THR A 1 167 ? -17.787 -4.059 18.109 1.00 97.00 167 THR A CA 1
ATOM 1346 C C . THR A 1 167 ? -16.384 -4.169 17.533 1.00 97.00 167 THR A C 1
ATOM 1348 O O . THR A 1 167 ? -15.385 -3.963 18.225 1.00 97.00 167 THR A O 1
ATOM 1351 N N . SER A 1 168 ? -16.342 -4.465 16.241 1.00 98.12 168 SER A N 1
ATOM 1352 C CA . SER A 1 168 ? -15.147 -4.588 15.416 1.00 98.12 168 SER A CA 1
ATOM 1353 C C . SER A 1 168 ? -15.322 -3.855 14.084 1.00 98.12 168 SER A C 1
ATOM 1355 O O . SER A 1 168 ? -16.373 -3.971 13.442 1.00 98.12 168 SER A O 1
ATOM 1357 N N . VAL A 1 169 ? -14.304 -3.107 13.672 1.00 98.69 169 VAL A N 1
ATOM 1358 C CA . VAL A 1 169 ? -14.328 -2.228 12.499 1.00 98.69 169 VAL A CA 1
ATOM 1359 C C . VAL A 1 169 ? -13.186 -2.607 11.563 1.00 98.69 169 VAL A C 1
ATOM 1361 O O . VAL A 1 169 ? -12.025 -2.528 11.955 1.00 98.69 169 VAL A O 1
ATOM 1364 N N . LEU A 1 170 ? -13.504 -3.027 10.338 1.00 98.75 170 LEU A N 1
ATOM 1365 C CA . LEU A 1 170 ? -12.506 -3.316 9.306 1.00 98.75 170 LEU A CA 1
ATOM 1366 C C . LEU A 1 170 ? -12.153 -2.048 8.518 1.00 98.75 170 LEU A C 1
ATOM 1368 O O . LEU A 1 170 ? -13.050 -1.370 8.009 1.00 98.75 170 LEU A O 1
ATOM 1372 N N . LEU A 1 171 ? -10.852 -1.795 8.384 1.00 98.69 171 LEU A N 1
ATOM 1373 C CA . LEU A 1 171 ? -10.250 -0.820 7.477 1.00 98.69 171 LEU A CA 1
ATOM 1374 C C . LEU A 1 171 ? -9.366 -1.594 6.492 1.00 98.69 171 LEU A C 1
ATOM 1376 O O . LEU A 1 171 ? -8.447 -2.298 6.910 1.00 98.69 171 LEU A O 1
ATOM 1380 N N . SER A 1 172 ? -9.673 -1.527 5.200 1.00 97.50 172 SER A N 1
ATOM 1381 C CA . SER A 1 172 ? -8.955 -2.269 4.159 1.00 97.50 172 SER A CA 1
ATOM 1382 C C . SER A 1 172 ? -9.098 -1.562 2.817 1.00 97.50 172 SER A C 1
ATOM 1384 O O . SER A 1 172 ? -10.135 -0.944 2.554 1.00 97.50 172 SER A O 1
ATOM 1386 N N . LEU A 1 173 ? -8.073 -1.695 1.973 1.00 96.62 173 LEU A N 1
ATOM 1387 C CA . LEU A 1 173 ? -8.119 -1.314 0.572 1.00 96.62 173 LEU A CA 1
ATOM 1388 C C . LEU A 1 173 ? -9.211 -2.110 -0.149 1.00 96.62 173 LEU A C 1
ATOM 1390 O O . LEU A 1 173 ? -9.176 -3.339 -0.248 1.00 96.62 173 LEU A O 1
ATOM 1394 N N . PHE A 1 174 ? -10.158 -1.378 -0.721 1.00 96.06 174 PHE A N 1
ATOM 1395 C CA . PHE A 1 174 ? -11.122 -1.898 -1.677 1.00 96.06 174 PHE A CA 1
ATOM 1396 C C . PHE A 1 174 ? -11.152 -0.980 -2.892 1.00 96.06 174 PHE A C 1
ATOM 1398 O O . PHE A 1 174 ? -10.877 0.207 -2.794 1.00 96.06 174 PHE A O 1
ATOM 1405 N N . GLY A 1 175 ? -11.519 -1.516 -4.050 1.00 94.88 175 GLY A N 1
ATOM 1406 C CA . GLY A 1 175 ? -11.723 -0.684 -5.225 1.00 94.88 175 GLY A CA 1
ATOM 1407 C C . GLY A 1 175 ? -11.756 -1.466 -6.519 1.00 94.88 175 GLY A C 1
ATOM 1408 O O . GLY A 1 175 ? -11.821 -2.698 -6.534 1.00 94.88 175 GLY A O 1
ATOM 1409 N N . TYR A 1 176 ? -11.719 -0.731 -7.621 1.00 94.38 176 TYR A N 1
ATOM 1410 C CA . TYR A 1 176 ? -11.681 -1.284 -8.968 1.00 94.38 176 TYR A CA 1
ATOM 1411 C C . TYR A 1 176 ? -10.308 -1.881 -9.325 1.00 94.38 176 TYR A C 1
ATOM 1413 O O . TYR A 1 176 ? -10.222 -2.677 -10.266 1.00 94.38 176 TYR A O 1
ATOM 1421 N N . GLY A 1 177 ? -9.265 -1.556 -8.552 1.00 91.56 177 GLY A N 1
ATOM 1422 C CA . GLY A 1 177 ? -7.896 -2.048 -8.735 1.00 91.56 177 GLY A CA 1
ATOM 1423 C C . GLY A 1 177 ? -7.012 -1.097 -9.540 1.00 91.56 177 GLY A C 1
ATOM 1424 O O . GLY A 1 177 ? -6.185 -1.558 -10.322 1.00 91.56 177 GLY A O 1
ATOM 1425 N N . ASP A 1 178 ? -7.247 0.210 -9.417 1.00 92.50 178 ASP A N 1
ATOM 1426 C CA . ASP A 1 178 ? -6.414 1.275 -9.982 1.00 92.50 178 ASP A CA 1
ATOM 1427 C C . ASP A 1 178 ? -5.246 1.683 -9.068 1.00 92.50 178 ASP A C 1
ATOM 1429 O O . ASP A 1 178 ? -4.276 2.245 -9.563 1.00 92.50 178 ASP A O 1
ATOM 1433 N N . ALA A 1 179 ? -5.296 1.330 -7.779 1.00 92.06 179 ALA A N 1
ATOM 1434 C CA . ALA A 1 179 ? -4.170 1.375 -6.837 1.00 92.06 179 ALA A CA 1
ATOM 1435 C C . ALA A 1 179 ? -3.129 0.260 -7.110 1.00 92.06 179 ALA A C 1
ATOM 1437 O O . ALA A 1 179 ? -2.663 -0.426 -6.209 1.00 92.06 179 ALA A O 1
ATOM 1438 N N . ASP A 1 180 ? -2.839 0.012 -8.386 1.00 93.31 180 ASP A N 1
ATOM 1439 C CA . ASP A 1 180 ? -1.867 -0.960 -8.885 1.00 93.31 180 ASP A CA 1
ATOM 1440 C C . ASP A 1 180 ? -1.452 -0.520 -10.303 1.00 93.31 180 ASP A C 1
ATOM 1442 O O . ASP A 1 180 ? -2.016 0.401 -10.908 1.00 93.31 180 ASP A O 1
ATOM 1446 N N . MET A 1 181 ? -0.474 -1.197 -10.881 1.00 94.31 181 MET A N 1
ATOM 1447 C CA . MET A 1 181 ? -0.037 -0.964 -12.246 1.00 94.31 181 MET A CA 1
ATOM 1448 C C . MET A 1 181 ? -1.132 -1.300 -13.269 1.00 94.31 181 MET A C 1
ATOM 1450 O O . MET A 1 181 ? -1.593 -2.438 -13.415 1.00 94.31 181 MET A O 1
ATOM 1454 N N . ILE A 1 182 ? -1.528 -0.300 -14.048 1.00 96.81 182 ILE A N 1
ATOM 1455 C CA . ILE A 1 182 ? -2.563 -0.422 -15.077 1.00 96.81 182 ILE A CA 1
ATOM 1456 C C . ILE A 1 182 ? -2.131 0.131 -16.440 1.00 96.81 182 ILE A C 1
ATOM 1458 O O . ILE A 1 182 ? -2.859 -0.050 -17.420 1.00 96.81 182 ILE A O 1
ATOM 1462 N N . HIS A 1 183 ? -0.940 0.732 -16.547 1.00 97.69 183 HIS A N 1
ATOM 1463 C CA . HIS A 1 183 ? -0.418 1.327 -17.783 1.00 97.69 183 HIS A CA 1
ATOM 1464 C C . HIS A 1 183 ? 0.257 0.316 -18.729 1.00 97.69 183 HIS A C 1
ATOM 1466 O O . HIS A 1 183 ? 1.447 0.403 -19.048 1.00 97.69 183 HIS A O 1
ATOM 1472 N N . PHE A 1 184 ? -0.510 -0.678 -19.177 1.00 98.31 184 PHE A N 1
ATOM 1473 C CA . PHE A 1 184 ? 0.000 -1.742 -20.038 1.00 98.31 184 PHE A CA 1
ATOM 1474 C C . PHE A 1 184 ? -0.258 -1.504 -21.521 1.00 98.31 184 PHE A C 1
ATOM 1476 O O . PHE A 1 184 ? -1.322 -1.032 -21.920 1.00 98.31 184 PHE A O 1
ATOM 1483 N N . PHE A 1 185 ? 0.690 -1.952 -22.336 1.00 98.25 185 PHE A N 1
ATOM 1484 C CA . PHE A 1 185 ? 0.591 -1.997 -23.787 1.00 98.25 185 PHE A CA 1
ATOM 1485 C C . PHE A 1 185 ? 0.990 -3.382 -24.288 1.00 98.25 185 PHE A C 1
ATO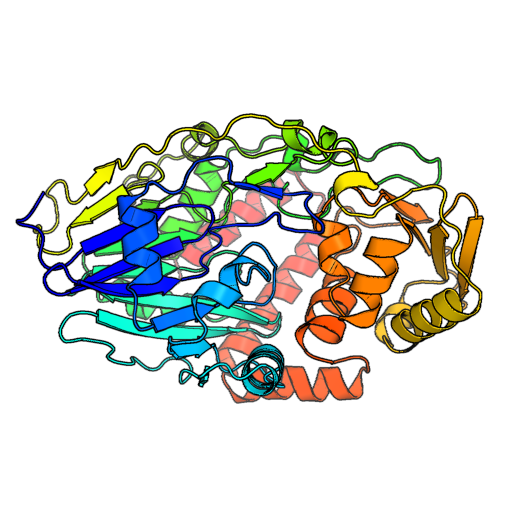M 1487 O O . PHE A 1 185 ? 1.831 -4.055 -23.687 1.00 98.25 185 PHE A O 1
ATOM 1494 N N . ASP A 1 186 ? 0.386 -3.826 -25.383 1.00 96.50 186 ASP A N 1
ATOM 1495 C CA . ASP A 1 186 ? 0.846 -5.027 -26.075 1.00 96.50 186 ASP A CA 1
ATOM 1496 C C . ASP A 1 186 ? 2.101 -4.743 -26.922 1.00 96.50 186 ASP A C 1
ATOM 1498 O O . ASP A 1 186 ? 2.624 -3.623 -26.970 1.00 96.50 186 ASP A O 1
ATOM 1502 N N . GLN A 1 187 ? 2.605 -5.789 -27.577 1.00 92.81 187 GLN A N 1
ATOM 1503 C CA . GLN A 1 187 ? 3.799 -5.733 -28.422 1.00 92.81 187 GLN A CA 1
ATOM 1504 C C . GLN A 1 187 ? 3.669 -4.770 -29.616 1.00 92.81 187 GLN A C 1
ATOM 1506 O O . GLN A 1 187 ? 4.688 -4.304 -30.122 1.00 92.81 187 GLN A O 1
ATOM 1511 N N . ASP A 1 188 ? 2.442 -4.455 -30.042 1.00 94.44 188 ASP A N 1
ATOM 1512 C CA . ASP A 1 188 ? 2.153 -3.540 -31.150 1.00 94.44 188 ASP A CA 1
ATOM 1513 C C . ASP A 1 188 ? 1.935 -2.097 -30.650 1.00 94.44 188 ASP A C 1
ATOM 1515 O O . ASP A 1 188 ? 1.642 -1.189 -31.430 1.00 94.44 188 ASP A O 1
ATOM 1519 N N . GLY A 1 189 ? 2.091 -1.865 -29.340 1.00 95.31 189 GLY A N 1
ATOM 1520 C CA . GLY A 1 189 ? 1.933 -0.556 -28.712 1.00 95.31 189 GLY A CA 1
ATOM 1521 C C . GLY A 1 189 ? 0.478 -0.161 -28.466 1.00 95.31 189 GLY A C 1
ATOM 1522 O O . GLY A 1 189 ? 0.201 1.015 -28.220 1.00 95.31 189 GLY A O 1
ATOM 1523 N N . LYS A 1 190 ? -0.468 -1.106 -28.511 1.00 97.69 190 LYS A N 1
ATOM 1524 C CA . LYS A 1 190 ? -1.871 -0.832 -28.195 1.00 97.69 190 LYS A CA 1
ATOM 1525 C C . LYS A 1 190 ? -2.103 -0.935 -26.691 1.00 97.69 190 LYS A C 1
ATOM 1527 O O . LYS A 1 190 ? -1.720 -1.912 -26.052 1.00 97.69 190 LYS A O 1
ATOM 1532 N N . PHE A 1 191 ? -2.771 0.074 -26.135 1.00 97.62 191 PHE A N 1
ATOM 1533 C CA . PHE A 1 191 ? -3.150 0.106 -24.724 1.00 97.62 191 PHE A CA 1
ATOM 1534 C C . PHE A 1 191 ? -4.043 -1.090 -24.359 1.00 97.62 191 PHE A C 1
ATOM 1536 O O . PHE A 1 191 ? -5.044 -1.365 -25.032 1.00 97.62 191 PHE A O 1
ATOM 1543 N N . ILE A 1 192 ? -3.690 -1.782 -23.278 1.00 96.75 192 ILE A N 1
ATOM 1544 C CA . ILE A 1 192 ? -4.437 -2.917 -22.743 1.00 96.75 192 ILE A CA 1
ATOM 1545 C C . ILE A 1 192 ? -5.330 -2.409 -21.615 1.00 96.75 192 ILE A C 1
ATOM 1547 O O . ILE A 1 192 ? -4.856 -2.042 -20.542 1.00 96.75 192 ILE A O 1
ATOM 1551 N N . GLU A 1 193 ? -6.640 -2.456 -21.836 1.00 95.81 193 GLU A N 1
ATOM 1552 C CA . GLU A 1 193 ? -7.612 -1.989 -20.854 1.00 95.81 193 GLU A CA 1
ATOM 1553 C C . GLU A 1 193 ? -7.477 -2.735 -19.501 1.00 95.81 193 GLU A C 1
ATOM 1555 O O . GLU A 1 193 ? -7.359 -3.972 -19.464 1.00 95.81 193 GLU A O 1
ATOM 1560 N N . PRO A 1 194 ? -7.425 -2.015 -18.363 1.00 95.31 194 PRO A N 1
ATOM 1561 C CA . PRO A 1 194 ? -7.255 -2.631 -17.056 1.00 95.31 194 PRO A CA 1
ATOM 1562 C C . PRO A 1 194 ? -8.548 -3.266 -16.552 1.00 95.31 194 PRO A C 1
ATOM 1564 O O . PRO A 1 194 ? -9.651 -2.917 -16.967 1.00 95.31 194 PRO A O 1
ATOM 1567 N N . LYS A 1 195 ? -8.425 -4.182 -15.583 1.00 91.31 195 LYS A N 1
ATOM 1568 C CA . LYS A 1 195 ? -9.595 -4.812 -14.946 1.00 91.31 195 LYS A CA 1
ATOM 1569 C C . LYS A 1 195 ? -10.507 -3.785 -14.273 1.00 91.31 195 LYS A C 1
ATOM 1571 O O . LYS A 1 195 ? -11.720 -3.985 -14.287 1.00 91.31 195 LYS A O 1
ATOM 1576 N N . ALA A 1 196 ? -9.939 -2.681 -13.787 1.00 94.06 196 ALA A N 1
ATOM 1577 C CA . ALA A 1 196 ? -10.670 -1.560 -13.212 1.00 94.06 196 ALA A CA 1
ATOM 1578 C C . ALA A 1 196 ? -11.726 -0.960 -14.162 1.00 94.06 196 ALA A C 1
ATOM 1580 O O . ALA A 1 196 ? -12.776 -0.507 -13.711 1.00 94.06 196 ALA A O 1
ATOM 1581 N N . ALA A 1 197 ? -11.534 -1.065 -15.483 1.00 95.12 197 ALA A N 1
ATOM 1582 C CA . ALA A 1 197 ? -12.517 -0.631 -16.478 1.00 95.12 197 ALA A CA 1
ATOM 1583 C C . ALA A 1 197 ? -13.869 -1.350 -16.358 1.00 95.12 197 ALA A C 1
ATOM 1585 O O . ALA A 1 197 ? -14.906 -0.790 -16.708 1.00 95.12 197 ALA A O 1
ATOM 1586 N N . LYS A 1 198 ? -13.878 -2.582 -15.828 1.00 92.88 198 LYS A N 1
ATOM 1587 C CA . LYS A 1 198 ? -15.109 -3.361 -15.632 1.00 92.88 198 LYS A CA 1
ATOM 1588 C C . LYS A 1 198 ? -16.008 -2.787 -14.537 1.00 92.88 198 LYS A C 1
ATOM 1590 O O . LYS A 1 198 ? -17.174 -3.169 -14.495 1.00 92.88 198 LYS A O 1
ATOM 1595 N N . ARG A 1 199 ? -15.474 -1.931 -13.649 1.00 93.50 199 ARG A N 1
ATOM 1596 C CA . ARG A 1 199 ? -16.190 -1.314 -12.517 1.00 93.50 199 ARG A CA 1
ATOM 1597 C C . ARG A 1 199 ? -17.048 -2.321 -11.746 1.00 93.50 199 ARG A C 1
ATOM 1599 O O . ARG A 1 199 ? -18.238 -2.110 -11.518 1.00 93.50 199 ARG A O 1
ATOM 1606 N N . ALA A 1 200 ? -16.441 -3.461 -11.407 1.00 91.75 200 ALA A N 1
ATOM 1607 C CA . ALA A 1 200 ? -17.128 -4.513 -10.666 1.00 91.75 200 ALA A CA 1
ATOM 1608 C C . ALA A 1 200 ? -17.683 -3.952 -9.338 1.00 91.75 200 ALA A C 1
ATOM 1610 O O . ALA A 1 200 ? -17.013 -3.112 -8.732 1.00 91.75 200 ALA A O 1
ATOM 1611 N N . PRO A 1 201 ? -18.867 -4.394 -8.869 1.00 94.38 201 PRO A N 1
ATOM 1612 C CA . PRO A 1 201 ? -19.471 -3.877 -7.641 1.00 94.38 201 PRO A CA 1
ATOM 1613 C C . PRO A 1 201 ? -18.550 -4.065 -6.427 1.00 94.38 201 PRO A C 1
ATOM 1615 O O . PRO A 1 201 ? -18.363 -5.179 -5.930 1.00 94.38 201 PRO A O 1
ATOM 1618 N N . VAL A 1 202 ? -17.956 -2.970 -5.947 1.00 95.94 202 VAL A N 1
ATOM 1619 C CA . VAL A 1 202 ? -16.989 -2.998 -4.837 1.00 95.94 202 VAL A CA 1
ATOM 1620 C C . VAL A 1 202 ? -17.666 -3.494 -3.557 1.00 95.94 202 VAL A C 1
ATOM 1622 O O . VAL A 1 202 ? -17.094 -4.311 -2.831 1.00 95.94 202 VAL A O 1
ATOM 1625 N N . GLY A 1 203 ? -18.925 -3.103 -3.339 1.00 97.31 203 GLY A N 1
ATOM 1626 C CA . GLY A 1 203 ? -19.731 -3.507 -2.190 1.00 97.31 203 GLY A CA 1
ATOM 1627 C C . GLY A 1 203 ? -19.930 -5.016 -2.048 1.00 97.31 203 GLY A C 1
ATOM 1628 O O . GLY A 1 203 ? -19.955 -5.518 -0.926 1.00 97.31 203 GLY A O 1
ATOM 1629 N N . GLU A 1 204 ? -19.981 -5.773 -3.149 1.00 95.88 204 GLU A N 1
ATOM 1630 C CA . GLU A 1 204 ? -20.048 -7.243 -3.080 1.00 95.88 204 GLU A CA 1
ATOM 1631 C C . GLU A 1 204 ? -18.755 -7.842 -2.507 1.00 95.88 204 GLU A C 1
ATOM 1633 O O . GLU A 1 204 ? -18.786 -8.804 -1.736 1.00 95.88 204 GLU A O 1
ATOM 1638 N N . THR A 1 205 ? -17.605 -7.260 -2.863 1.00 94.75 205 THR A N 1
ATOM 1639 C CA . THR A 1 205 ? -16.299 -7.693 -2.344 1.00 94.75 205 THR A CA 1
ATOM 1640 C C . THR A 1 205 ? -16.165 -7.331 -0.870 1.00 94.75 205 THR A C 1
ATOM 1642 O O . THR A 1 205 ? -15.778 -8.184 -0.071 1.00 94.75 205 THR A O 1
ATOM 1645 N N . ILE A 1 206 ? -16.565 -6.111 -0.496 1.00 97.19 206 ILE A N 1
ATOM 1646 C CA . ILE A 1 206 ? -16.600 -5.663 0.903 1.00 97.19 206 ILE A CA 1
ATOM 1647 C C . ILE A 1 206 ? -17.470 -6.604 1.734 1.00 97.19 206 ILE A C 1
ATOM 1649 O O . ILE A 1 206 ? -17.037 -7.080 2.783 1.00 97.19 206 ILE A O 1
ATOM 1653 N N . GLN A 1 207 ? -18.674 -6.929 1.257 1.00 96.88 207 GLN A N 1
ATOM 1654 C CA . GLN A 1 207 ? -19.567 -7.859 1.942 1.00 96.88 207 GLN A CA 1
ATOM 1655 C C . GLN A 1 207 ? -18.908 -9.229 2.143 1.00 96.88 207 GLN A C 1
ATOM 1657 O O . GLN A 1 207 ? -18.887 -9.740 3.261 1.00 96.88 207 GLN A O 1
ATOM 1662 N N . ALA A 1 208 ? -18.344 -9.820 1.086 1.00 94.56 208 ALA A N 1
ATOM 1663 C CA . ALA A 1 208 ? -17.724 -11.140 1.175 1.00 94.56 208 ALA A CA 1
ATOM 1664 C C . ALA A 1 208 ? -16.557 -11.165 2.179 1.00 94.56 208 ALA A C 1
ATOM 1666 O O . ALA A 1 208 ? -16.472 -12.075 3.008 1.00 94.56 208 ALA A O 1
ATOM 1667 N N . VAL A 1 209 ? -15.688 -10.149 2.140 1.00 95.38 209 VAL A N 1
ATOM 1668 C CA . VAL A 1 209 ? -14.533 -10.037 3.042 1.00 95.38 209 VAL A CA 1
ATOM 1669 C C . VAL A 1 209 ? -14.985 -9.821 4.485 1.00 95.38 209 VAL A C 1
ATOM 1671 O O . VAL A 1 209 ? -14.590 -10.581 5.372 1.00 95.38 209 VAL A O 1
ATOM 1674 N N . THR A 1 210 ? -15.852 -8.841 4.733 1.00 96.75 210 THR A N 1
ATOM 1675 C CA . THR A 1 210 ? -16.313 -8.498 6.090 1.00 96.75 210 THR A CA 1
ATOM 1676 C C . THR A 1 210 ? -17.067 -9.649 6.757 1.00 96.75 210 THR A C 1
ATOM 1678 O O . THR A 1 210 ? -16.789 -9.979 7.913 1.00 96.75 210 THR A O 1
ATOM 1681 N N . GLU A 1 211 ? -17.939 -10.346 6.024 1.00 95.50 211 GLU A N 1
ATOM 1682 C CA . GLU A 1 211 ? -18.639 -11.531 6.532 1.00 95.50 211 GLU A CA 1
ATOM 1683 C C . GLU A 1 211 ? -17.694 -12.715 6.776 1.00 95.50 211 GLU A C 1
ATOM 1685 O O . GLU A 1 211 ? -17.938 -13.512 7.685 1.00 95.50 211 GLU A O 1
ATOM 1690 N N . SER A 1 212 ? -16.612 -12.838 5.997 1.00 93.81 212 SER A N 1
ATOM 1691 C CA . SER A 1 212 ? -15.609 -13.891 6.205 1.00 93.81 212 SER A CA 1
ATOM 1692 C C . SER A 1 212 ? -14.791 -13.682 7.482 1.00 93.81 212 SER A C 1
ATOM 1694 O O . SER A 1 212 ? -14.411 -14.666 8.123 1.00 93.81 212 SER A O 1
ATOM 1696 N N . TYR A 1 213 ? -14.563 -12.422 7.870 1.00 95.06 213 TYR A N 1
ATOM 1697 C CA . TYR A 1 213 ? -13.922 -12.062 9.134 1.00 95.06 213 TYR A CA 1
ATOM 1698 C C . TYR A 1 213 ? -14.892 -12.058 10.320 1.00 95.06 213 TYR A C 1
ATOM 1700 O O . TYR A 1 213 ? -14.470 -12.281 11.453 1.00 95.06 213 TYR A O 1
ATOM 1708 N N . GLY A 1 214 ? -16.184 -11.838 10.065 1.00 95.88 214 GLY A N 1
ATOM 1709 C CA . GLY A 1 214 ? -17.193 -11.687 11.111 1.00 95.88 214 GLY A CA 1
ATOM 1710 C C . GLY A 1 214 ? -17.094 -10.350 11.847 1.00 95.88 214 GLY A C 1
ATOM 1711 O O . GLY A 1 214 ? -17.378 -10.303 13.040 1.00 95.88 214 GLY A O 1
ATOM 1712 N N . VAL A 1 215 ? -16.660 -9.288 11.158 1.00 97.75 215 VAL A N 1
ATOM 1713 C CA . VAL A 1 215 ? -16.639 -7.932 11.726 1.00 97.75 215 VAL A CA 1
ATOM 1714 C C . VAL A 1 215 ? -18.041 -7.335 11.806 1.00 97.75 215 VAL A C 1
ATOM 1716 O O . VAL A 1 215 ? -18.944 -7.761 11.092 1.00 97.75 215 VAL A O 1
ATOM 1719 N N . THR A 1 216 ? -18.220 -6.319 12.647 1.00 97.50 216 THR A N 1
ATOM 1720 C CA . THR A 1 216 ? -19.513 -5.618 12.777 1.00 97.50 216 THR A CA 1
ATOM 1721 C C . THR A 1 216 ? -19.656 -4.424 11.837 1.00 97.50 216 THR A C 1
ATOM 1723 O O . THR A 1 216 ? -20.759 -4.127 11.382 1.00 97.50 216 THR A O 1
ATOM 1726 N N . HIS A 1 217 ? -18.547 -3.751 11.526 1.00 98.31 217 HIS A N 1
ATOM 1727 C CA . HIS A 1 217 ? -18.525 -2.547 10.703 1.00 98.31 217 HIS A CA 1
ATOM 1728 C C . HIS A 1 217 ? -17.383 -2.593 9.687 1.00 98.31 217 HIS A C 1
ATOM 1730 O O . HIS A 1 217 ? -16.363 -3.252 9.904 1.00 98.31 217 HIS A O 1
ATOM 1736 N N . CYS A 1 218 ? -17.536 -1.839 8.604 1.00 98.38 218 CYS A N 1
ATOM 1737 C CA . CYS A 1 218 ? -16.480 -1.551 7.638 1.00 98.38 218 CYS A CA 1
ATOM 1738 C C . CYS A 1 218 ? -16.500 -0.061 7.299 1.00 98.38 218 CYS A C 1
ATOM 1740 O O . CYS A 1 218 ? -17.582 0.516 7.169 1.00 98.38 218 CYS A O 1
ATOM 1742 N N . ILE A 1 219 ? -15.325 0.541 7.134 1.00 98.31 219 ILE A N 1
ATOM 1743 C CA . ILE A 1 219 ? -15.170 1.930 6.680 1.00 98.31 219 ILE A CA 1
ATOM 1744 C C . ILE A 1 219 ? -14.330 1.907 5.392 1.00 98.31 219 ILE A C 1
ATOM 1746 O O . ILE A 1 219 ? -13.314 1.207 5.368 1.00 98.31 219 ILE A O 1
ATOM 1750 N N . PRO A 1 220 ? -14.729 2.621 4.321 1.00 97.00 220 PRO A N 1
ATOM 1751 C CA . PRO A 1 220 ? -13.882 2.832 3.151 1.00 97.00 220 PRO A CA 1
ATOM 1752 C C . PRO A 1 220 ? -12.511 3.397 3.539 1.00 97.00 220 PRO A C 1
ATOM 1754 O O . PRO A 1 220 ? -12.440 4.379 4.277 1.00 97.00 220 PRO A O 1
ATOM 1757 N N . PHE A 1 221 ? -11.432 2.777 3.063 1.00 96.44 221 PHE A N 1
ATOM 1758 C CA . PHE A 1 221 ? -10.075 3.078 3.517 1.00 96.44 221 PHE A CA 1
ATOM 1759 C C . PHE A 1 221 ? -9.030 2.739 2.445 1.00 96.44 221 PHE A C 1
ATOM 1761 O O . PHE A 1 221 ? -9.298 1.907 1.577 1.00 96.44 221 PHE A O 1
ATOM 1768 N N . SER A 1 222 ? -7.848 3.360 2.533 1.00 93.88 222 SER A N 1
ATOM 1769 C CA . SER A 1 222 ? -6.667 3.109 1.685 1.00 93.88 222 SER A CA 1
ATOM 1770 C C . SER A 1 222 ? -6.881 3.293 0.175 1.00 93.88 222 SER A C 1
ATOM 1772 O O . SER A 1 222 ? -6.194 2.691 -0.631 1.00 93.88 222 SER A O 1
ATOM 1774 N N . SER A 1 223 ? -7.866 4.086 -0.250 1.00 91.25 223 SER A N 1
ATOM 1775 C CA . SER A 1 223 ? -8.207 4.237 -1.677 1.00 91.25 223 SER A CA 1
ATOM 1776 C C . SER A 1 223 ? -8.481 5.683 -2.087 1.00 91.25 223 SER A C 1
ATOM 1778 O O . SER A 1 223 ? -9.088 5.927 -3.129 1.00 91.25 223 SER A O 1
ATOM 1780 N N . MET A 1 224 ? -8.139 6.647 -1.235 1.00 9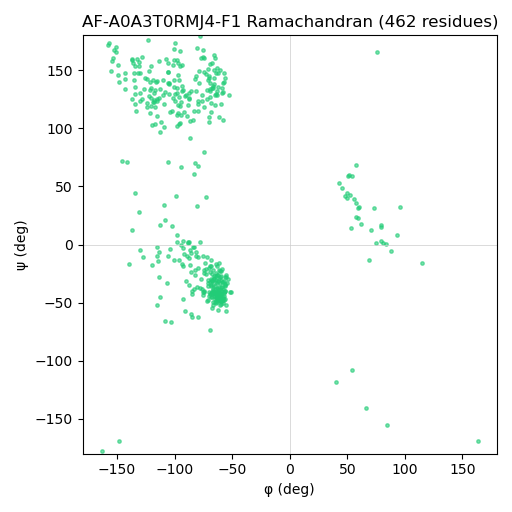2.12 224 MET A N 1
ATOM 1781 C CA . MET A 1 224 ? -8.611 8.028 -1.352 1.00 92.12 224 MET A CA 1
ATOM 1782 C C . MET A 1 224 ? -7.573 8.924 -2.018 1.00 92.12 224 MET A C 1
ATOM 1784 O O . MET A 1 224 ? -7.366 10.073 -1.614 1.00 92.12 224 MET A O 1
ATOM 1788 N N . HIS A 1 225 ? -6.937 8.398 -3.055 1.00 95.38 225 HIS A N 1
ATOM 1789 C CA . HIS A 1 225 ? -5.981 9.113 -3.878 1.00 95.38 225 HIS A CA 1
ATOM 1790 C C . HIS A 1 225 ? -6.634 9.594 -5.179 1.00 95.38 225 HIS A C 1
ATOM 1792 O O . HIS A 1 225 ? -7.779 9.277 -5.504 1.00 95.38 225 HIS A O 1
ATOM 1798 N N . ARG A 1 226 ? -5.877 10.378 -5.934 1.00 95.50 226 ARG A N 1
ATOM 1799 C CA . ARG A 1 226 ? -6.153 10.732 -7.325 1.00 95.50 226 ARG A CA 1
ATOM 1800 C C . ARG A 1 226 ? -4.837 10.943 -8.057 1.00 95.50 226 ARG A C 1
ATOM 1802 O O . ARG A 1 226 ? -3.844 11.337 -7.445 1.00 95.50 226 ARG A O 1
ATOM 1809 N N . TYR A 1 227 ? -4.857 10.758 -9.366 1.00 97.56 227 TYR A N 1
ATOM 1810 C CA . TYR A 1 227 ? -3.738 11.055 -10.245 1.00 97.56 227 TYR A CA 1
ATOM 1811 C C . TYR A 1 227 ? -3.702 12.552 -10.577 1.00 97.56 227 TYR A C 1
ATOM 1813 O O . TYR A 1 227 ? -4.731 13.123 -10.940 1.00 97.56 227 TYR A O 1
ATOM 1821 N N . GLN A 1 228 ? -2.537 13.191 -10.467 1.00 97.19 228 GLN A N 1
ATOM 1822 C CA . GLN A 1 228 ? -2.379 14.640 -10.686 1.00 97.19 228 GLN A CA 1
ATOM 1823 C C . GLN A 1 228 ? -1.281 15.020 -11.689 1.00 97.19 228 GLN A C 1
ATOM 1825 O O . GLN A 1 228 ? -1.208 16.174 -12.109 1.00 97.19 228 GLN A O 1
ATOM 1830 N N . ARG A 1 229 ? -0.430 14.075 -12.106 1.00 97.25 229 ARG A N 1
ATOM 1831 C CA . ARG A 1 229 ? 0.530 14.337 -13.184 1.00 97.25 229 ARG A CA 1
ATOM 1832 C C . ARG A 1 229 ? -0.165 14.261 -14.531 1.00 97.25 229 ARG A C 1
ATOM 1834 O O . ARG A 1 229 ? -0.934 13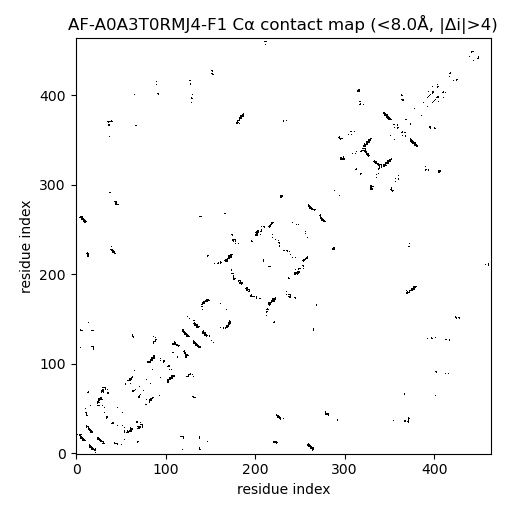.336 -14.781 1.00 97.25 229 ARG A O 1
ATOM 1841 N N . ALA A 1 230 ? 0.158 15.175 -15.439 1.00 98.06 230 ALA A N 1
ATOM 1842 C CA . ALA A 1 230 ? -0.393 15.184 -16.792 1.00 98.06 230 ALA A CA 1
ATOM 1843 C C . ALA A 1 230 ? -0.184 13.846 -17.535 1.00 98.06 230 ALA A C 1
ATOM 1845 O O . ALA A 1 230 ? -1.049 13.429 -18.306 1.00 98.06 230 ALA A O 1
ATOM 1846 N N . ASP A 1 231 ? 0.928 13.149 -17.271 1.00 97.69 231 ASP A N 1
ATOM 1847 C CA . ASP A 1 231 ? 1.281 11.859 -17.875 1.00 97.69 231 ASP A CA 1
ATOM 1848 C C . ASP A 1 231 ? 0.687 10.625 -17.160 1.00 97.69 231 ASP A C 1
ATOM 1850 O O . ASP A 1 231 ? 0.726 9.527 -17.721 1.00 97.69 231 ASP A O 1
ATOM 1854 N N . SER A 1 232 ? 0.049 10.789 -15.994 1.00 97.88 232 SER A N 1
ATOM 1855 C CA . SER A 1 232 ? -0.722 9.737 -15.305 1.00 97.88 232 SER A CA 1
ATOM 1856 C C . SER A 1 232 ? -2.224 10.032 -15.185 1.00 97.88 232 SER A C 1
ATOM 1858 O O . SER A 1 232 ? -3.003 9.131 -14.881 1.00 97.88 232 SER A O 1
ATOM 1860 N N . LEU A 1 233 ? -2.667 11.253 -15.508 1.00 97.25 233 LEU A N 1
ATOM 1861 C CA . LEU A 1 233 ? -4.051 11.730 -15.366 1.00 97.25 233 LEU A CA 1
ATOM 1862 C C . LEU A 1 233 ? -5.089 10.824 -16.046 1.00 97.25 233 LEU A C 1
ATOM 1864 O O . LEU A 1 233 ? -6.230 10.712 -15.596 1.00 97.25 233 LEU A O 1
ATOM 1868 N N . TRP A 1 234 ? -4.693 10.139 -17.122 1.00 97.31 234 TRP A N 1
ATOM 1869 C CA . TRP A 1 234 ? -5.529 9.169 -17.834 1.00 97.31 234 TRP A CA 1
ATOM 1870 C C . TRP A 1 234 ? -6.074 8.056 -16.922 1.00 97.31 234 TRP A C 1
ATOM 1872 O O . TRP A 1 234 ? -7.119 7.480 -17.243 1.00 97.31 234 TRP A O 1
ATOM 1882 N N . ALA A 1 235 ? -5.383 7.749 -15.818 1.00 97.50 235 ALA A N 1
ATOM 1883 C CA . ALA A 1 235 ? -5.737 6.701 -14.871 1.00 97.50 235 ALA A CA 1
ATOM 1884 C C . ALA A 1 235 ? -6.936 7.075 -13.983 1.00 97.50 235 ALA A C 1
ATOM 1886 O O . ALA A 1 235 ? -7.689 6.179 -13.605 1.00 97.50 235 ALA A O 1
ATOM 1887 N N . ASN A 1 236 ? -7.215 8.371 -13.762 1.00 96.38 236 ASN A N 1
ATOM 1888 C CA . ASN A 1 236 ? -8.354 8.827 -12.945 1.00 96.38 236 ASN A CA 1
ATOM 1889 C C . ASN A 1 236 ? -9.705 8.277 -13.419 1.00 96.38 236 ASN A C 1
ATOM 1891 O O . ASN A 1 236 ? -10.605 8.064 -12.615 1.00 96.38 236 ASN A O 1
ATOM 1895 N N . LYS A 1 237 ? -9.863 7.970 -14.713 1.00 95.94 237 LYS A N 1
ATOM 1896 C CA . LYS A 1 237 ? -11.108 7.370 -15.230 1.00 95.94 237 LYS A CA 1
ATOM 1897 C C . LYS A 1 237 ? -11.400 5.966 -14.670 1.00 95.94 237 LYS A C 1
ATOM 1899 O O . LYS A 1 237 ? -12.527 5.471 -14.808 1.00 95.94 237 LYS A O 1
ATOM 1904 N N . TYR A 1 238 ? -10.385 5.323 -14.095 1.00 96.62 238 TYR A N 1
ATOM 1905 C CA . TYR A 1 238 ? -10.453 4.020 -13.442 1.00 96.62 238 TYR A CA 1
ATOM 1906 C C . TYR A 1 238 ? -10.437 4.113 -11.913 1.00 96.62 238 TYR A C 1
ATOM 1908 O O . TYR A 1 238 ? -10.585 3.073 -11.276 1.00 96.62 238 TYR A O 1
ATOM 1916 N N . ALA A 1 239 ? -10.290 5.319 -11.353 1.00 94.50 239 ALA A N 1
ATOM 1917 C CA . ALA A 1 239 ? -10.258 5.533 -9.917 1.00 94.50 239 ALA A CA 1
ATOM 1918 C C . ALA A 1 239 ? -11.569 5.125 -9.243 1.00 94.50 239 ALA A C 1
ATOM 1920 O O . ALA A 1 239 ? -12.660 5.204 -9.823 1.00 94.50 239 ALA A O 1
ATOM 1921 N N . THR A 1 240 ? -11.450 4.657 -8.004 1.00 94.31 240 THR A N 1
ATOM 1922 C CA . THR A 1 240 ? -12.597 4.209 -7.215 1.00 94.31 240 THR A CA 1
ATOM 1923 C C . THR A 1 240 ? -13.222 5.382 -6.468 1.00 94.31 240 THR A C 1
ATOM 1925 O O . THR A 1 240 ? -12.701 5.849 -5.463 1.00 94.31 240 THR A O 1
ATOM 1928 N N . GLU A 1 241 ? -14.380 5.838 -6.937 1.00 92.38 241 GLU A N 1
ATOM 1929 C CA . GLU A 1 241 ? -15.165 6.873 -6.257 1.00 92.38 241 GLU A CA 1
ATOM 1930 C C . GLU A 1 241 ? -15.802 6.350 -4.954 1.00 92.38 241 GLU A C 1
ATOM 1932 O O . GLU A 1 241 ? -16.166 5.176 -4.844 1.00 92.38 241 GLU A O 1
ATOM 1937 N N . LEU A 1 242 ? -16.014 7.236 -3.971 1.00 93.00 242 LEU A N 1
ATOM 1938 C CA . LEU A 1 242 ? -16.611 6.886 -2.671 1.00 93.00 242 LEU A CA 1
ATOM 1939 C C . LEU A 1 242 ? -17.992 6.225 -2.787 1.00 93.00 242 LEU A C 1
ATOM 1941 O O . LEU A 1 242 ? -18.328 5.333 -2.006 1.00 93.00 242 LEU A O 1
ATOM 1945 N N . ASP A 1 243 ? -18.796 6.626 -3.774 1.00 93.38 243 ASP A N 1
ATOM 1946 C CA . ASP A 1 243 ? -20.133 6.068 -3.985 1.00 93.38 243 ASP A CA 1
ATOM 1947 C C . ASP A 1 243 ? -20.092 4.568 -4.358 1.00 93.38 243 ASP A C 1
ATOM 1949 O O . ASP A 1 243 ? -21.042 3.823 -4.082 1.00 93.38 243 ASP A O 1
ATOM 1953 N N . ALA A 1 244 ? -18.971 4.101 -4.921 1.00 95.00 244 ALA A N 1
ATOM 1954 C CA . ALA A 1 244 ? -18.781 2.749 -5.422 1.00 95.00 244 ALA A CA 1
ATOM 1955 C C . ALA A 1 244 ? -18.768 1.705 -4.308 1.00 95.00 244 ALA A C 1
ATOM 1957 O O . ALA A 1 244 ? -19.227 0.581 -4.519 1.00 95.00 244 ALA A O 1
ATOM 1958 N N . TYR A 1 245 ? -18.308 2.085 -3.116 1.00 96.00 245 TYR A N 1
ATOM 1959 C CA . TYR A 1 245 ? -18.226 1.212 -1.945 1.00 96.00 245 TYR A CA 1
ATOM 1960 C C . TYR A 1 245 ? -19.587 0.636 -1.548 1.00 96.00 245 TYR A C 1
ATOM 1962 O O . TYR A 1 245 ? -19.690 -0.521 -1.148 1.00 96.00 245 TYR A O 1
ATOM 1970 N N . SER A 1 246 ? -20.650 1.426 -1.699 1.00 96.19 246 SER A N 1
ATOM 1971 C CA . SER A 1 246 ? -22.012 0.996 -1.375 1.00 96.19 246 SER A CA 1
ATOM 1972 C C . SER A 1 246 ? -22.655 0.134 -2.470 1.00 96.19 246 SER A C 1
ATOM 1974 O O . SER A 1 246 ? -23.600 -0.614 -2.202 1.00 96.19 246 SER A O 1
ATOM 1976 N N . LYS A 1 247 ? -22.148 0.194 -3.711 1.00 96.56 247 LYS A N 1
ATOM 1977 C CA . LYS A 1 247 ? -22.748 -0.491 -4.866 1.00 96.56 247 LYS A CA 1
ATOM 1978 C C . LYS A 1 247 ? -22.599 -2.004 -4.717 1.00 96.56 247 LYS A C 1
ATOM 1980 O O . LYS A 1 247 ? -21.496 -2.542 -4.762 1.00 96.56 247 LYS A O 1
ATOM 1985 N N . GLY A 1 248 ? -23.733 -2.685 -4.565 1.00 95.56 248 GLY A N 1
ATOM 1986 C CA . GLY A 1 248 ? -23.800 -4.139 -4.393 1.00 95.56 248 GLY A CA 1
ATOM 1987 C C . GLY A 1 248 ? -23.579 -4.625 -2.957 1.00 95.56 248 GLY A C 1
ATOM 1988 O O . GLY A 1 248 ? -23.653 -5.826 -2.720 1.00 95.56 248 GLY A O 1
ATOM 1989 N N . PHE A 1 249 ? -23.349 -3.729 -1.990 1.00 97.38 249 PHE A N 1
ATOM 1990 C CA . PHE A 1 249 ? -23.248 -4.118 -0.584 1.00 97.38 249 PHE A CA 1
ATOM 1991 C C . PHE A 1 249 ? -24.640 -4.435 -0.023 1.00 97.38 249 PHE A C 1
ATOM 1993 O O . PHE A 1 249 ? -25.513 -3.566 0.015 1.00 97.38 249 PHE A O 1
ATOM 2000 N N . ASN A 1 250 ? -24.859 -5.672 0.425 1.00 96.31 250 ASN A N 1
ATOM 2001 C CA . ASN A 1 250 ? -26.133 -6.101 0.998 1.00 96.31 250 ASN A CA 1
ATOM 2002 C C . ASN A 1 250 ? -25.917 -7.128 2.120 1.00 96.31 250 ASN A C 1
ATOM 2004 O O . ASN A 1 250 ? -26.183 -8.323 1.956 1.00 96.31 250 ASN A O 1
ATOM 2008 N N . SER A 1 251 ? -25.413 -6.663 3.266 1.00 95.88 251 SER A N 1
ATOM 2009 C CA . SER A 1 251 ? -25.234 -7.498 4.456 1.00 95.88 251 SER A CA 1
ATOM 2010 C C . SER A 1 251 ? -26.281 -7.194 5.524 1.00 95.88 251 SER A C 1
ATOM 2012 O O . SER A 1 251 ? -26.588 -6.039 5.806 1.00 95.88 251 SER A O 1
ATOM 2014 N N . SER A 1 252 ? -26.792 -8.245 6.168 1.00 94.62 252 SER A N 1
ATOM 2015 C CA . SER A 1 252 ? -27.639 -8.135 7.363 1.00 94.62 252 SER A CA 1
ATOM 2016 C C . SER A 1 252 ? -26.844 -8.197 8.671 1.00 94.62 252 SER A C 1
ATOM 2018 O O . SER A 1 252 ? -27.427 -8.041 9.740 1.00 94.62 252 SER A O 1
ATOM 2020 N N . SER A 1 253 ? -25.545 -8.506 8.605 1.00 94.12 253 SER A N 1
ATOM 2021 C CA . SER A 1 253 ? -24.675 -8.702 9.775 1.00 94.12 253 SER A CA 1
ATOM 2022 C C . SER A 1 253 ? -23.564 -7.665 9.901 1.00 94.12 253 SER A C 1
ATOM 2024 O O . SER A 1 253 ? -22.937 -7.593 10.952 1.00 94.12 253 SER A O 1
ATOM 2026 N N . VAL A 1 254 ? -23.306 -6.891 8.845 1.00 96.88 254 VAL A N 1
ATOM 2027 C CA . VAL A 1 254 ? -22.237 -5.891 8.799 1.00 96.88 254 VAL A CA 1
ATOM 2028 C C . VAL A 1 254 ? -22.821 -4.549 8.388 1.00 96.88 254 VAL A C 1
ATOM 2030 O O . VAL A 1 254 ? -23.559 -4.469 7.405 1.00 96.88 254 VAL A O 1
ATOM 2033 N N . GLN A 1 255 ? -22.453 -3.489 9.101 1.00 97.31 255 GLN A N 1
ATOM 2034 C CA . GLN A 1 255 ? -22.779 -2.122 8.715 1.00 97.31 255 GLN A CA 1
ATOM 2035 C C . GLN A 1 255 ? -21.617 -1.488 7.936 1.00 97.31 255 GLN A C 1
ATOM 2037 O O . GLN A 1 255 ? -20.520 -1.316 8.465 1.00 97.31 255 GLN A O 1
ATOM 2042 N N . LEU A 1 256 ? -21.864 -1.092 6.686 1.00 98.00 256 LEU A N 1
ATOM 2043 C CA . LEU A 1 256 ? -20.952 -0.220 5.946 1.00 98.00 256 LEU A CA 1
ATOM 2044 C C . LEU A 1 256 ? -21.172 1.233 6.388 1.00 98.00 256 LEU A C 1
ATOM 2046 O O . LEU A 1 256 ? -22.295 1.740 6.334 1.00 98.00 256 LEU A O 1
ATOM 2050 N N . LEU A 1 257 ? -20.108 1.881 6.851 1.00 97.56 257 LEU A N 1
ATOM 2051 C CA . LEU A 1 257 ? -20.090 3.280 7.274 1.00 97.56 257 LEU A CA 1
ATOM 2052 C C . LEU A 1 257 ? -19.559 4.180 6.143 1.00 97.56 257 LEU A C 1
ATOM 2054 O O . LEU A 1 257 ? -18.876 3.678 5.249 1.00 97.56 257 LEU A O 1
ATOM 2058 N N . PRO A 1 258 ? -19.853 5.494 6.151 1.00 96.69 258 PRO A N 1
ATOM 2059 C CA . PRO A 1 258 ? -19.190 6.429 5.243 1.00 96.69 258 PRO A CA 1
ATOM 2060 C C . PRO A 1 258 ? -17.690 6.527 5.555 1.00 96.69 258 PRO A C 1
ATOM 2062 O O . PRO A 1 258 ? -17.251 6.181 6.652 1.00 96.69 258 PRO A O 1
ATOM 2065 N N . ALA A 1 259 ? -16.905 7.011 4.590 1.00 96.75 259 ALA A N 1
ATOM 2066 C CA . ALA A 1 259 ? -15.516 7.393 4.828 1.00 96.75 259 ALA A CA 1
ATOM 2067 C C . ALA A 1 259 ? -15.436 8.600 5.777 1.00 96.75 259 ALA A C 1
ATOM 2069 O O . ALA A 1 259 ? -16.412 9.332 5.949 1.00 96.75 259 ALA A O 1
ATOM 2070 N N . TYR A 1 260 ? -14.252 8.834 6.340 1.00 97.56 260 TYR A N 1
ATOM 2071 C CA . TYR A 1 260 ? -13.941 10.029 7.127 1.00 97.56 260 TYR A CA 1
ATOM 2072 C C . TYR A 1 260 ? -14.865 10.238 8.320 1.00 97.56 260 TYR A C 1
ATOM 2074 O O . TYR A 1 260 ? -15.673 11.168 8.352 1.00 97.56 260 TYR A O 1
ATOM 2082 N N . ILE A 1 261 ? -14.757 9.364 9.313 1.00 98.19 261 ILE A N 1
ATOM 2083 C CA . ILE A 1 261 ? -15.611 9.417 10.500 1.00 98.19 261 ILE A CA 1
ATOM 2084 C C . ILE A 1 261 ? -14.809 9.588 11.779 1.00 98.19 261 ILE A C 1
ATOM 2086 O O . ILE A 1 261 ? -13.681 9.110 11.885 1.00 98.19 261 ILE A O 1
ATOM 2090 N N . THR A 1 262 ? -15.462 10.176 12.773 1.00 98.19 262 THR A N 1
ATOM 2091 C CA . THR A 1 262 ? -15.166 9.978 14.190 1.00 98.19 262 THR A CA 1
ATOM 2092 C C . THR A 1 262 ? -16.049 8.845 14.709 1.00 98.19 262 THR A C 1
ATOM 2094 O O . THR A 1 262 ? -17.261 8.852 14.470 1.00 98.19 262 THR A O 1
ATOM 2097 N N . PHE A 1 263 ? -15.469 7.893 15.434 1.00 97.94 263 PHE A N 1
ATOM 2098 C CA . PHE A 1 263 ? -16.165 6.777 16.071 1.00 97.94 263 PHE A CA 1
ATOM 2099 C C . PHE A 1 263 ? -15.918 6.808 17.584 1.00 97.94 263 PHE A C 1
ATOM 2101 O O . PHE A 1 263 ? -14.797 6.610 18.047 1.00 97.94 263 PHE A O 1
ATOM 2108 N N . ASP A 1 264 ? -16.974 7.061 18.349 1.00 97.00 264 ASP A N 1
ATOM 2109 C CA . ASP A 1 264 ? -16.998 7.137 19.805 1.00 97.00 264 ASP A CA 1
ATOM 2110 C C . ASP A 1 264 ? -17.036 5.733 20.429 1.00 97.00 264 ASP A C 1
ATOM 2112 O O . ASP A 1 264 ? -18.005 4.978 20.280 1.00 97.00 264 ASP A O 1
ATOM 2116 N N . CYS A 1 265 ? -15.970 5.387 21.150 1.00 96.25 265 CYS A N 1
ATOM 2117 C CA . CYS A 1 265 ? -15.815 4.085 21.786 1.00 96.25 265 CYS A CA 1
ATOM 2118 C C . CYS A 1 265 ? -16.449 4.009 23.185 1.00 96.25 265 CYS A C 1
ATOM 2120 O O . CYS A 1 265 ? -16.459 2.926 23.771 1.00 96.25 265 CYS A O 1
ATOM 2122 N N . GLU A 1 266 ? -16.984 5.109 23.722 1.00 93.94 266 GLU A N 1
ATOM 2123 C CA . GLU A 1 266 ? -17.711 5.135 25.003 1.00 93.94 266 GLU A CA 1
ATOM 2124 C C . GLU A 1 266 ? -19.191 4.777 24.835 1.00 93.94 266 GLU A C 1
ATOM 2126 O O . GLU A 1 266 ? -19.848 4.316 25.771 1.00 93.94 266 GLU A O 1
ATOM 2131 N N . ILE A 1 267 ? -19.738 4.976 23.634 1.00 89.81 267 ILE A N 1
ATOM 2132 C CA . ILE A 1 267 ? -21.143 4.690 23.361 1.00 89.81 267 ILE A CA 1
ATOM 2133 C C . ILE A 1 267 ? -21.380 3.171 23.381 1.00 89.81 267 ILE A C 1
ATOM 2135 O O . ILE A 1 267 ? -20.661 2.377 22.762 1.00 89.81 267 ILE A O 1
ATOM 2139 N N . GLU A 1 268 ? -22.427 2.767 24.102 1.00 84.19 268 GLU A N 1
ATOM 2140 C CA . GLU A 1 268 ? -22.878 1.378 24.194 1.00 84.19 268 GLU A CA 1
ATOM 2141 C C . GLU A 1 268 ? -23.203 0.786 22.815 1.00 84.19 268 GLU A C 1
ATOM 2143 O O . GLU A 1 268 ? -23.699 1.466 21.912 1.00 84.19 268 GLU A O 1
ATOM 2148 N N . HIS A 1 269 ? -22.970 -0.518 22.679 1.00 78.94 269 HIS A N 1
ATOM 2149 C CA . HIS A 1 269 ? -23.271 -1.254 21.458 1.00 78.94 269 HIS A CA 1
ATOM 2150 C C . HIS A 1 269 ? -24.761 -1.124 21.079 1.00 78.94 269 HIS A C 1
ATOM 2152 O O . HIS A 1 269 ? -25.639 -1.156 21.942 1.00 78.94 269 HIS A O 1
ATOM 2158 N N . GLY A 1 270 ? -25.048 -0.969 19.783 1.00 76.88 270 GLY A N 1
ATOM 2159 C CA . GLY A 1 270 ? -26.410 -0.824 19.250 1.00 76.88 270 GLY A CA 1
ATOM 2160 C C . GLY A 1 270 ? -26.954 0.612 19.210 1.00 76.88 270 GLY A C 1
ATOM 2161 O O . GLY A 1 270 ? -28.028 0.838 18.650 1.00 76.88 270 GLY A O 1
ATOM 2162 N N . LYS A 1 271 ? -26.227 1.598 19.749 1.00 87.56 271 LYS A N 1
ATOM 2163 C CA . LYS A 1 271 ? -26.502 3.032 19.538 1.00 87.56 271 LYS A CA 1
ATOM 2164 C C . LYS A 1 271 ? -25.647 3.572 18.386 1.00 87.56 271 LYS A C 1
ATOM 2166 O O . LYS A 1 271 ? -24.706 2.923 17.945 1.00 87.56 271 LYS A O 1
ATOM 2171 N N . LYS A 1 272 ? -25.960 4.769 17.874 1.00 89.31 272 LYS A N 1
ATOM 2172 C CA . LYS A 1 272 ? -25.125 5.412 16.844 1.00 89.31 272 LYS A CA 1
ATOM 2173 C C . LYS A 1 272 ? -23.799 5.856 17.470 1.00 89.31 272 LYS A C 1
ATOM 2175 O O . LYS A 1 272 ? -23.788 6.801 18.249 1.00 89.31 272 LYS A O 1
ATOM 2180 N N . GLN A 1 273 ? -22.713 5.176 17.105 1.00 92.44 273 GLN A N 1
ATOM 2181 C CA . GLN A 1 273 ? -21.366 5.392 17.650 1.00 92.44 273 GLN A CA 1
ATOM 2182 C C . GLN A 1 273 ? -20.513 6.348 16.806 1.00 92.44 273 GLN A C 1
ATOM 2184 O O . GLN A 1 273 ? -19.370 6.592 17.149 1.00 92.44 273 GLN A O 1
ATOM 2189 N N . TRP A 1 274 ? -21.012 6.879 15.689 1.00 96.25 274 TRP A N 1
ATOM 2190 C CA . TRP A 1 274 ? -20.165 7.596 14.734 1.00 96.25 274 TRP A CA 1
ATOM 2191 C C . TRP A 1 274 ? -20.782 8.880 14.188 1.00 96.25 274 TRP A C 1
ATOM 2193 O O . TRP A 1 274 ? -22.006 9.065 14.178 1.00 96.25 274 TRP A O 1
ATOM 2203 N N . LYS A 1 275 ? -19.910 9.750 13.675 1.00 96.94 275 LYS A N 1
ATOM 2204 C CA . LYS A 1 275 ? -20.245 10.982 12.960 1.00 96.94 275 LYS A CA 1
ATOM 2205 C C . LYS A 1 275 ? -19.255 11.206 11.812 1.00 96.94 275 LYS A C 1
ATOM 2207 O O . LYS A 1 275 ? -18.069 10.969 11.981 1.00 96.94 275 LYS A O 1
ATOM 2212 N N . GLU A 1 276 ? -19.736 11.706 10.678 1.00 97.38 276 GLU A N 1
ATOM 2213 C CA . GLU A 1 276 ? -18.879 12.139 9.567 1.00 97.38 276 GLU A CA 1
ATOM 2214 C C . GLU A 1 276 ? -18.084 13.411 9.902 1.00 97.38 276 GLU A C 1
ATOM 2216 O O . GLU A 1 276 ? -18.614 14.372 10.475 1.00 97.38 276 GLU A O 1
ATOM 2221 N N . ILE A 1 277 ? -16.820 13.413 9.487 1.00 97.50 277 ILE A N 1
ATOM 2222 C CA . ILE A 1 277 ? -15.914 14.565 9.473 1.00 97.50 277 ILE A CA 1
ATOM 2223 C C . ILE A 1 277 ? -16.201 15.433 8.241 1.00 97.50 277 ILE A C 1
ATOM 2225 O O . ILE A 1 277 ? -16.180 16.656 8.350 1.00 97.50 277 ILE A O 1
ATOM 2229 N N . ASN A 1 278 ? -16.536 14.810 7.102 1.00 94.81 278 ASN A N 1
ATOM 2230 C CA . ASN A 1 278 ? -16.825 15.475 5.824 1.00 94.81 278 ASN A CA 1
ATOM 2231 C C . ASN A 1 278 ? -15.726 16.460 5.384 1.00 94.81 278 ASN A C 1
ATOM 2233 O O . ASN A 1 278 ? -15.997 17.656 5.228 1.00 94.81 278 ASN A O 1
ATOM 2237 N N . PRO A 1 279 ? -14.479 15.980 5.197 1.00 96.56 279 PRO A N 1
ATOM 2238 C CA . PRO A 1 279 ? -13.420 16.813 4.650 1.00 96.56 279 PRO A CA 1
ATOM 2239 C C . PRO A 1 279 ? -13.785 17.291 3.243 1.00 96.56 279 PRO A C 1
ATOM 2241 O O . PRO A 1 279 ? -14.493 16.615 2.494 1.00 96.56 279 PRO A O 1
ATOM 2244 N N . LYS A 1 280 ? -13.287 18.470 2.876 1.00 96.62 280 LYS A N 1
ATOM 2245 C CA . LYS A 1 280 ? -13.458 18.999 1.523 1.00 96.62 280 LYS A CA 1
ATOM 2246 C C . LYS A 1 280 ? -12.626 18.182 0.541 1.00 96.62 280 LYS A C 1
ATOM 2248 O O . LYS A 1 280 ? -11.523 17.754 0.874 1.00 96.62 280 LYS A O 1
ATOM 2253 N N . SER A 1 281 ? -13.132 18.000 -0.673 1.00 95.25 281 SER A N 1
ATOM 2254 C CA . SER A 1 281 ? -12.322 17.485 -1.779 1.00 95.25 281 SER A CA 1
ATOM 2255 C C . SER A 1 281 ? -11.223 18.490 -2.135 1.00 95.25 281 SER A C 1
ATOM 2257 O O . SER A 1 281 ? -11.451 19.700 -2.078 1.00 95.25 281 SER A O 1
ATOM 2259 N N . THR A 1 282 ? -10.041 17.997 -2.492 1.00 93.31 282 THR A N 1
ATOM 2260 C CA . THR A 1 282 ? -8.896 18.838 -2.869 1.00 93.31 282 THR A CA 1
ATOM 2261 C C . THR A 1 282 ? -9.076 19.441 -4.265 1.00 93.31 282 THR A C 1
ATOM 2263 O O . THR A 1 282 ? -9.656 18.826 -5.161 1.00 93.31 282 THR A O 1
ATOM 2266 N N . GLU A 1 283 ? -8.533 20.638 -4.494 1.00 89.94 283 GLU A N 1
ATOM 2267 C CA . GLU A 1 283 ? -8.564 21.289 -5.814 1.00 89.94 283 GLU A CA 1
ATOM 2268 C C . GLU A 1 283 ? -7.801 20.478 -6.864 1.00 89.94 283 GLU A C 1
ATOM 2270 O O . GLU A 1 283 ? -6.681 20.050 -6.610 1.00 89.94 283 GLU A O 1
ATOM 2275 N N . GLU A 1 284 ? -8.377 20.246 -8.044 1.00 89.88 284 GLU A N 1
ATOM 2276 C CA . GLU A 1 284 ? -7.745 19.498 -9.146 1.00 89.88 284 GLU A CA 1
ATOM 2277 C C . GLU A 1 284 ? -6.651 20.313 -9.848 1.00 89.88 284 GLU A C 1
ATOM 2279 O O . GLU A 1 284 ? -6.852 20.889 -10.916 1.00 89.88 284 GLU A O 1
ATOM 2284 N N . ILE A 1 285 ? -5.471 20.356 -9.230 1.00 93.81 285 ILE A N 1
ATOM 2285 C CA . ILE A 1 285 ? -4.265 20.935 -9.821 1.00 93.81 285 ILE A CA 1
ATOM 2286 C C . ILE A 1 285 ? -3.555 19.847 -10.630 1.00 93.81 285 ILE A C 1
ATOM 2288 O O . ILE A 1 285 ? -3.262 18.772 -10.110 1.00 93.81 285 ILE A O 1
ATOM 2292 N N . ILE A 1 286 ? -3.289 20.131 -11.906 1.00 96.88 286 ILE A N 1
ATOM 2293 C CA . ILE A 1 286 ? -2.539 19.244 -12.798 1.00 96.88 286 ILE A CA 1
ATOM 2294 C C . ILE A 1 286 ? -1.111 19.771 -12.910 1.00 96.88 286 ILE A C 1
ATOM 2296 O O . ILE A 1 286 ? -0.907 20.926 -13.282 1.00 96.88 286 ILE A O 1
ATOM 2300 N N . PHE A 1 287 ? -0.147 18.900 -12.639 1.00 97.56 287 PHE A N 1
ATOM 2301 C CA . PHE A 1 287 ? 1.284 19.186 -12.720 1.00 97.56 287 PHE A CA 1
ATOM 2302 C C . PHE A 1 287 ? 1.894 18.529 -13.960 1.00 97.56 287 PHE A C 1
ATOM 2304 O O . PHE A 1 287 ? 1.440 17.463 -14.399 1.00 97.56 287 PHE A O 1
ATOM 2311 N N . THR A 1 288 ? 2.921 19.141 -14.541 1.00 98.12 288 THR A N 1
ATOM 2312 C CA . THR A 1 288 ? 3.691 18.504 -15.617 1.00 98.12 288 THR A CA 1
ATOM 2313 C C . THR A 1 288 ? 4.705 17.520 -15.029 1.00 98.12 288 THR A C 1
ATOM 2315 O O . THR A 1 288 ? 4.920 17.465 -13.819 1.00 98.12 288 THR A O 1
ATOM 2318 N N . SER A 1 289 ? 5.336 16.697 -15.870 1.00 97.56 289 SER A N 1
ATOM 2319 C CA . SER A 1 289 ? 6.412 15.817 -15.396 1.00 97.56 289 SER A CA 1
ATOM 2320 C C . SER A 1 289 ? 7.616 16.623 -14.888 1.00 97.56 289 SER A C 1
ATOM 2322 O O . SER A 1 289 ? 8.276 16.220 -13.930 1.00 97.56 289 SER A O 1
ATOM 2324 N N . GLU A 1 290 ? 7.871 17.793 -15.480 1.00 97.88 290 GLU A N 1
ATOM 2325 C CA . GLU A 1 290 ? 8.984 18.675 -15.125 1.00 97.88 290 GLU A CA 1
ATOM 2326 C C . GLU A 1 290 ? 8.861 19.251 -13.710 1.00 97.88 290 GLU A C 1
ATOM 2328 O O . GLU A 1 290 ? 9.890 19.453 -13.065 1.00 97.88 290 GLU A O 1
ATOM 2333 N N . ASP A 1 291 ? 7.639 19.435 -13.194 1.00 97.56 291 ASP A N 1
ATOM 2334 C CA . ASP A 1 291 ? 7.401 19.849 -11.801 1.00 97.56 291 ASP A CA 1
ATOM 2335 C C . ASP A 1 291 ? 7.982 18.837 -10.790 1.00 97.56 291 ASP A C 1
ATOM 2337 O O . ASP A 1 291 ? 8.320 19.193 -9.662 1.00 97.56 291 ASP A O 1
ATOM 2341 N N . PHE A 1 292 ? 8.167 17.582 -11.217 1.00 96.50 292 PHE A N 1
ATOM 2342 C CA . PHE A 1 292 ? 8.784 16.498 -10.446 1.00 96.50 292 PHE A CA 1
ATOM 2343 C C . PHE A 1 292 ? 10.185 16.126 -10.958 1.00 96.50 292 PHE A C 1
ATO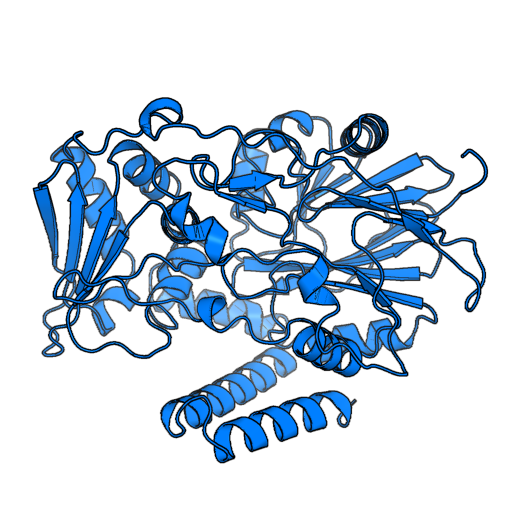M 2345 O O . PHE A 1 292 ? 10.676 15.029 -10.695 1.00 96.50 292 PHE A O 1
ATOM 2352 N N . ASN A 1 293 ? 10.844 17.040 -11.680 1.00 96.94 293 ASN A N 1
ATOM 2353 C CA . ASN A 1 293 ? 12.167 16.868 -12.296 1.00 96.94 293 ASN A CA 1
ATOM 2354 C C . ASN A 1 293 ? 12.251 15.757 -13.359 1.00 96.94 293 ASN A C 1
ATOM 2356 O O . ASN A 1 293 ? 13.350 15.321 -13.713 1.00 96.94 293 ASN A O 1
ATOM 2360 N N . ASP A 1 294 ? 11.117 15.309 -13.898 1.00 98.00 294 ASP A N 1
ATOM 2361 C CA . ASP A 1 294 ? 11.084 14.350 -14.995 1.00 98.00 294 ASP A CA 1
ATOM 2362 C C . ASP A 1 294 ? 10.984 15.054 -16.349 1.00 98.00 294 ASP A C 1
ATOM 2364 O O . ASP A 1 294 ? 10.021 15.758 -16.649 1.00 98.00 294 ASP A O 1
ATOM 2368 N N . ASN A 1 295 ? 11.953 14.770 -17.218 1.00 97.62 295 ASN A N 1
ATOM 2369 C CA . ASN A 1 295 ? 11.900 15.112 -18.632 1.00 97.62 295 ASN A CA 1
ATOM 2370 C C . ASN A 1 295 ? 12.008 13.831 -19.471 1.00 97.62 295 ASN A C 1
ATOM 2372 O O . ASN A 1 295 ? 13.011 13.115 -19.427 1.00 97.62 295 ASN A O 1
ATOM 2376 N N . TRP A 1 296 ? 10.978 13.552 -20.272 1.00 97.94 296 TRP A N 1
ATOM 2377 C CA . TRP A 1 296 ? 10.910 12.370 -21.142 1.00 97.94 296 TRP A CA 1
ATOM 2378 C C . TRP A 1 296 ? 11.993 12.332 -22.233 1.00 97.94 296 TRP A C 1
ATOM 2380 O O . TRP A 1 296 ? 12.270 11.266 -22.786 1.00 97.94 296 TRP A O 1
ATOM 2390 N N . SER A 1 297 ? 12.621 13.472 -22.535 1.00 97.94 297 SER A N 1
ATOM 2391 C CA . SER A 1 297 ? 13.699 13.592 -23.526 1.00 97.94 297 SER A CA 1
ATOM 2392 C C . SER A 1 297 ? 15.094 13.333 -22.951 1.00 97.94 297 SER A C 1
ATOM 2394 O O . SER A 1 297 ? 16.042 13.182 -23.726 1.00 97.94 297 SER A O 1
ATOM 2396 N N . ASP A 1 298 ? 15.246 13.265 -21.626 1.00 98.12 298 ASP A N 1
ATOM 2397 C CA . ASP A 1 298 ? 16.554 13.067 -21.002 1.00 98.12 298 ASP A CA 1
ATOM 2398 C C . ASP A 1 298 ? 17.097 11.661 -21.300 1.00 98.12 298 ASP A C 1
ATOM 2400 O O . ASP A 1 298 ? 16.462 10.664 -20.948 1.00 98.12 298 ASP A O 1
ATOM 2404 N N . PRO A 1 299 ? 18.284 11.534 -21.923 1.00 97.75 299 PRO A N 1
ATOM 2405 C CA . PRO A 1 299 ? 18.837 10.236 -22.277 1.00 97.75 299 PRO A CA 1
ATOM 2406 C C . PRO A 1 299 ? 19.531 9.583 -21.085 1.00 97.75 299 PRO A C 1
ATOM 2408 O O . PRO A 1 299 ? 20.236 10.241 -20.318 1.00 97.75 299 PRO A O 1
ATOM 2411 N N . LEU A 1 300 ? 19.434 8.259 -20.989 1.00 97.19 300 LEU A N 1
ATOM 2412 C CA . LEU A 1 300 ? 20.214 7.487 -20.027 1.00 97.19 300 LEU A CA 1
ATOM 2413 C C . LEU A 1 300 ? 21.713 7.590 -20.362 1.00 97.19 300 LEU A C 1
ATOM 2415 O O . LEU A 1 300 ? 22.128 7.344 -21.500 1.00 97.19 300 LEU A O 1
ATOM 2419 N N . THR A 1 301 ? 22.547 7.946 -19.383 1.00 97.75 301 THR A N 1
ATOM 2420 C CA . THR A 1 301 ? 24.004 7.930 -19.583 1.00 97.75 301 THR A CA 1
ATOM 2421 C C . THR A 1 301 ? 24.538 6.489 -19.547 1.00 97.75 301 THR A C 1
ATOM 2423 O O . THR A 1 301 ? 23.880 5.599 -19.005 1.00 97.75 301 THR A O 1
ATOM 2426 N N . PRO A 1 302 ? 25.750 6.212 -20.069 1.00 97.94 302 PRO A N 1
ATOM 2427 C CA . PRO A 1 302 ? 26.348 4.880 -19.954 1.00 97.94 302 PRO A CA 1
ATOM 2428 C C . PRO A 1 302 ? 26.521 4.406 -18.505 1.00 97.94 302 PRO A C 1
ATOM 2430 O O . PRO A 1 302 ? 26.434 3.213 -18.235 1.00 97.94 302 PRO A O 1
ATOM 2433 N N . GLU A 1 303 ? 26.771 5.329 -17.575 1.00 98.25 303 GLU A N 1
ATOM 2434 C CA . GLU A 1 303 ? 26.906 5.013 -16.151 1.00 98.25 303 GLU A CA 1
ATOM 2435 C C . GLU A 1 303 ? 25.552 4.714 -15.504 1.00 98.25 303 GLU A C 1
ATOM 2437 O O . GLU A 1 303 ? 25.431 3.766 -14.731 1.00 98.25 303 GLU A O 1
ATOM 2442 N N . ASP A 1 304 ? 24.518 5.472 -15.870 1.00 98.44 304 ASP A N 1
ATOM 2443 C CA . ASP A 1 304 ? 23.149 5.176 -15.455 1.00 98.44 304 ASP A CA 1
ATOM 2444 C C . ASP A 1 304 ? 22.735 3.776 -15.928 1.00 98.44 304 ASP A C 1
ATOM 2446 O O . ASP A 1 304 ? 22.275 2.962 -15.129 1.00 98.44 304 ASP A O 1
ATOM 2450 N N . PHE A 1 305 ? 22.989 3.453 -17.201 1.00 98.56 305 PHE A N 1
ATOM 2451 C CA . PHE A 1 305 ? 22.644 2.147 -17.759 1.00 98.56 305 PHE A CA 1
ATOM 2452 C C . PHE A 1 305 ? 23.329 0.989 -17.028 1.00 98.56 305 PHE A C 1
ATOM 2454 O O . PHE A 1 305 ? 22.672 -0.009 -16.753 1.00 98.56 305 PHE A O 1
ATOM 2461 N N . LYS A 1 306 ? 24.605 1.120 -16.639 1.00 98.56 306 LYS A N 1
ATOM 2462 C CA . LYS A 1 306 ? 25.292 0.084 -15.844 1.00 98.56 306 LYS A CA 1
ATOM 2463 C C . LYS A 1 306 ? 24.597 -0.189 -14.512 1.00 98.56 306 LYS A C 1
ATOM 2465 O O . LYS A 1 306 ? 24.508 -1.344 -14.104 1.00 98.56 306 LYS A O 1
ATOM 2470 N N . LYS A 1 307 ? 24.107 0.854 -13.836 1.00 98.75 307 LYS A N 1
ATOM 2471 C CA . LYS A 1 307 ? 23.394 0.715 -12.556 1.00 98.75 307 LYS A CA 1
ATOM 2472 C C . LYS A 1 307 ? 22.062 0.000 -12.746 1.00 98.75 307 LYS A C 1
ATOM 2474 O O . LYS A 1 307 ? 21.771 -0.933 -12.006 1.00 98.75 307 LYS A O 1
ATOM 2479 N N . VAL A 1 308 ? 21.297 0.390 -13.766 1.00 98.62 308 VAL A N 1
ATOM 2480 C CA . VAL A 1 308 ? 20.011 -0.248 -14.093 1.00 98.62 308 VAL A CA 1
ATOM 2481 C C . VAL A 1 308 ? 20.214 -1.700 -14.545 1.00 98.62 308 VAL A C 1
ATOM 2483 O O . VAL A 1 308 ? 19.493 -2.597 -14.114 1.00 98.62 308 VAL A O 1
ATOM 2486 N N . GLU A 1 309 ? 21.232 -1.962 -15.368 1.00 98.62 309 GLU A N 1
ATOM 2487 C CA . GLU A 1 309 ? 21.594 -3.313 -15.799 1.00 98.62 309 GLU A CA 1
ATOM 2488 C C . GLU A 1 309 ? 21.969 -4.198 -14.605 1.00 98.62 309 GLU A C 1
ATOM 2490 O O . GLU A 1 309 ? 21.487 -5.327 -14.498 1.00 98.62 309 GLU A O 1
ATOM 2495 N N . HIS A 1 310 ? 22.795 -3.684 -13.691 1.00 98.56 310 HIS A N 1
ATOM 2496 C CA . HIS A 1 310 ? 23.158 -4.389 -12.467 1.00 98.56 310 HIS A CA 1
ATOM 2497 C C . HIS A 1 310 ? 21.933 -4.678 -11.589 1.00 98.56 310 HIS A C 1
ATOM 2499 O O . HIS A 1 310 ? 21.781 -5.807 -11.125 1.00 98.56 310 HIS A O 1
ATOM 2505 N N . TYR A 1 311 ? 21.048 -3.690 -11.419 1.00 98.75 311 TYR A N 1
ATOM 2506 C CA . TYR A 1 311 ? 19.824 -3.802 -10.626 1.00 98.75 311 TYR A CA 1
ATOM 2507 C C . TYR A 1 311 ? 18.915 -4.948 -11.090 1.00 98.75 311 TYR A C 1
ATOM 2509 O O . TYR A 1 311 ? 18.487 -5.751 -10.268 1.00 98.75 311 TYR A O 1
ATOM 2517 N N . PHE A 1 312 ? 18.668 -5.090 -12.395 1.00 98.56 312 PHE A N 1
ATOM 2518 C CA . PHE A 1 312 ? 17.833 -6.193 -12.884 1.00 98.56 312 PHE A CA 1
ATOM 2519 C C . PHE A 1 312 ? 18.564 -7.539 -12.887 1.00 98.56 312 PHE A C 1
ATOM 2521 O O . PHE A 1 312 ? 17.966 -8.557 -12.546 1.00 98.56 312 PHE A O 1
ATOM 2528 N N . LYS A 1 313 ? 19.857 -7.568 -13.241 1.00 97.75 313 LYS A N 1
ATOM 2529 C CA . LYS A 1 313 ? 20.624 -8.825 -13.336 1.00 97.75 313 LYS A CA 1
ATOM 2530 C C . LYS A 1 313 ? 20.909 -9.489 -11.990 1.00 97.75 313 LYS A C 1
ATOM 2532 O O . LYS A 1 313 ? 21.222 -10.676 -11.975 1.00 97.75 313 LYS A O 1
ATOM 2537 N N . LYS A 1 314 ? 20.851 -8.759 -10.871 1.00 97.56 314 LYS A N 1
ATOM 2538 C CA . LYS A 1 314 ? 21.003 -9.381 -9.545 1.00 97.56 314 LYS A CA 1
ATOM 2539 C C . LYS A 1 314 ? 19.773 -10.202 -9.133 1.00 97.56 314 LYS A C 1
ATOM 2541 O O . LYS A 1 314 ? 19.912 -11.075 -8.286 1.00 97.56 314 LYS A O 1
ATOM 2546 N N . ILE A 1 315 ? 18.599 -9.955 -9.725 1.00 98.19 315 ILE A N 1
ATOM 2547 C CA . ILE A 1 315 ? 17.338 -10.618 -9.363 1.00 98.19 315 ILE A CA 1
ATOM 2548 C C . ILE A 1 315 ? 17.221 -11.935 -10.142 1.00 98.19 315 ILE A C 1
ATOM 2550 O O . ILE A 1 315 ? 16.697 -11.979 -11.259 1.00 98.19 315 ILE A O 1
ATOM 2554 N N . GLU A 1 316 ? 17.699 -13.032 -9.550 1.00 97.06 316 GLU A N 1
ATOM 2555 C CA . GLU A 1 316 ? 17.862 -14.329 -10.227 1.00 97.06 316 GLU A CA 1
ATOM 2556 C C . GLU A 1 316 ? 16.563 -14.848 -10.857 1.00 97.06 316 GLU A C 1
ATOM 2558 O O . GLU A 1 316 ? 16.587 -15.425 -11.947 1.00 97.06 316 GLU A O 1
ATOM 2563 N N . HIS A 1 317 ? 15.415 -14.608 -10.212 1.00 96.38 317 HIS A N 1
ATOM 2564 C CA . HIS A 1 317 ? 14.134 -15.122 -10.699 1.00 96.38 317 HIS A CA 1
ATOM 2565 C C . HIS A 1 317 ? 13.746 -14.592 -12.079 1.00 96.38 317 HIS A C 1
ATOM 2567 O O . HIS A 1 317 ? 13.145 -15.332 -12.866 1.00 96.38 317 HIS A O 1
ATOM 2573 N N . LEU A 1 318 ? 14.147 -13.363 -12.423 1.00 96.56 318 LEU A N 1
ATOM 2574 C CA . LEU A 1 318 ? 13.847 -12.772 -13.729 1.00 96.56 318 LEU A CA 1
ATOM 2575 C C . LEU A 1 318 ? 14.440 -13.602 -14.880 1.00 96.56 318 LEU A C 1
ATOM 2577 O O . LEU A 1 318 ? 13.806 -13.755 -15.926 1.00 96.56 318 LEU A O 1
ATOM 2581 N N . HIS A 1 319 ? 15.594 -14.238 -14.662 1.00 94.94 319 HIS A N 1
ATOM 2582 C CA . HIS A 1 319 ? 16.266 -15.089 -15.650 1.00 94.94 319 HIS A CA 1
ATOM 2583 C C . HIS A 1 319 ? 15.514 -16.401 -15.950 1.00 94.94 319 HIS A C 1
ATOM 2585 O O . HIS A 1 319 ? 15.828 -17.087 -16.923 1.00 94.94 319 HIS A O 1
ATOM 2591 N N . SER A 1 320 ? 14.520 -16.781 -15.141 1.00 92.75 320 SER A N 1
ATOM 2592 C CA . SER A 1 320 ? 13.769 -18.033 -15.330 1.00 92.75 320 SER A CA 1
ATOM 2593 C C . SER A 1 320 ? 12.639 -17.926 -16.366 1.00 92.75 320 SER A C 1
ATOM 2595 O O . SER A 1 320 ? 12.182 -18.937 -16.928 1.00 92.75 320 SER A O 1
ATOM 2597 N N . PHE A 1 321 ? 12.162 -16.707 -16.640 1.00 91.75 321 PHE A N 1
ATOM 2598 C CA . PHE A 1 321 ? 10.984 -16.493 -17.482 1.00 91.75 321 PHE A CA 1
ATOM 2599 C C . PHE A 1 321 ? 11.071 -15.324 -18.461 1.00 91.75 321 PHE A C 1
ATOM 2601 O O . PHE A 1 321 ? 10.265 -15.324 -19.394 1.00 91.75 321 PHE A O 1
ATOM 2608 N N . LEU A 1 322 ? 12.002 -14.384 -18.283 1.00 94.94 322 LEU A N 1
ATOM 2609 C CA . LEU A 1 322 ? 12.240 -13.287 -19.219 1.00 94.94 322 LEU A CA 1
ATOM 2610 C C . LEU A 1 322 ? 13.505 -13.523 -20.035 1.00 94.94 322 LEU A C 1
ATOM 2612 O O . LEU A 1 322 ? 14.551 -13.904 -19.508 1.00 94.94 322 LEU A O 1
ATOM 2616 N N . ASP A 1 323 ? 13.410 -13.211 -21.322 1.00 94.94 323 ASP A N 1
ATOM 2617 C CA . ASP A 1 323 ? 14.561 -13.192 -22.216 1.00 94.94 323 ASP A CA 1
ATOM 2618 C C . 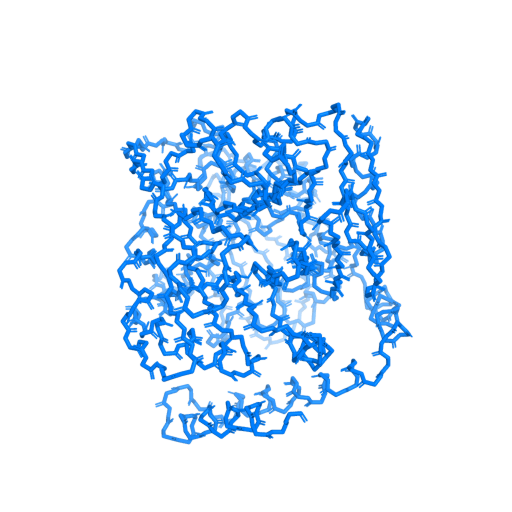ASP A 1 323 ? 15.313 -11.861 -22.108 1.00 94.94 323 ASP A C 1
ATOM 2620 O O . ASP A 1 323 ? 16.548 -11.815 -22.100 1.00 94.94 323 ASP A O 1
ATOM 2624 N N . PHE A 1 324 ? 14.565 -10.766 -21.962 1.00 96.25 324 PHE A N 1
ATOM 2625 C CA . PHE A 1 324 ? 15.121 -9.428 -21.840 1.00 96.25 324 PHE A CA 1
ATOM 2626 C C . PHE A 1 324 ? 14.205 -8.468 -21.078 1.00 96.25 324 PHE A C 1
ATOM 2628 O O . PHE A 1 324 ? 12.985 -8.647 -21.001 1.00 96.25 324 PHE A O 1
ATOM 2635 N N . ILE A 1 325 ? 14.824 -7.398 -20.592 1.00 98.06 325 ILE A N 1
ATOM 2636 C CA . ILE A 1 325 ? 14.162 -6.157 -20.196 1.00 98.06 325 ILE A CA 1
ATOM 2637 C C . ILE A 1 325 ? 14.755 -5.038 -21.052 1.00 98.06 325 ILE A C 1
ATOM 2639 O O . ILE A 1 325 ? 15.967 -4.967 -21.227 1.00 98.06 325 ILE A O 1
ATOM 2643 N N . CYS A 1 326 ? 13.919 -4.168 -21.606 1.00 98.25 326 CYS A N 1
ATOM 2644 C CA . CYS A 1 326 ? 14.344 -3.005 -22.374 1.00 98.25 326 CYS A CA 1
ATOM 2645 C C . CYS A 1 326 ? 13.875 -1.727 -21.680 1.00 98.25 326 CYS A C 1
ATOM 2647 O O . CYS A 1 326 ? 12.704 -1.591 -21.335 1.00 98.25 326 CYS A O 1
ATOM 2649 N N . LEU A 1 327 ? 14.783 -0.778 -21.494 1.00 98.56 327 LEU A N 1
ATOM 2650 C CA . LEU A 1 327 ? 14.489 0.530 -20.916 1.00 98.56 327 LEU A CA 1
ATOM 2651 C C . LEU A 1 327 ? 14.434 1.526 -22.073 1.00 98.56 327 LEU A C 1
ATOM 2653 O O . LEU A 1 327 ? 15.451 1.750 -22.731 1.00 98.56 327 LEU A O 1
ATOM 2657 N N . ARG A 1 328 ? 13.263 2.102 -22.337 1.00 98.50 328 ARG A N 1
ATOM 2658 C CA . ARG A 1 328 ? 13.089 3.182 -23.309 1.00 98.50 328 ARG A CA 1
ATOM 2659 C C . ARG A 1 328 ? 13.124 4.518 -22.576 1.00 98.50 328 ARG A C 1
ATOM 2661 O O . ARG A 1 328 ? 12.158 4.890 -21.916 1.00 98.50 328 ARG A O 1
ATOM 2668 N N . VAL A 1 329 ? 14.247 5.224 -22.683 1.00 98.62 329 VAL A N 1
ATOM 2669 C CA . VAL A 1 329 ? 14.531 6.459 -21.930 1.00 98.62 329 VAL A CA 1
ATOM 2670 C C . VAL A 1 329 ? 15.114 7.498 -22.886 1.00 98.62 329 VA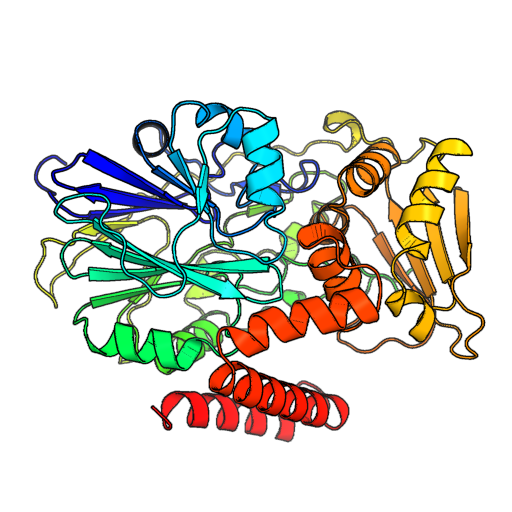L A C 1
ATOM 2672 O O . VAL A 1 329 ? 16.026 7.186 -23.655 1.00 98.62 329 VAL A O 1
ATOM 2675 N N . GLY A 1 330 ? 14.580 8.723 -22.894 1.00 97.69 330 GLY A N 1
ATOM 2676 C CA . GLY A 1 330 ? 15.036 9.769 -23.821 1.00 97.69 330 GLY A CA 1
ATOM 2677 C C . GLY A 1 330 ? 14.877 9.386 -25.297 1.00 97.69 330 GLY A C 1
ATOM 2678 O O . GLY A 1 330 ? 15.723 9.723 -26.126 1.00 97.69 330 GLY A O 1
ATOM 2679 N N . GLY A 1 331 ? 13.851 8.586 -25.616 1.00 95.94 331 GLY A N 1
ATOM 2680 C CA . GLY A 1 331 ? 13.598 8.063 -26.963 1.00 95.94 331 GLY A CA 1
ATOM 2681 C C . GLY A 1 331 ? 14.586 6.994 -27.453 1.00 95.94 331 GLY A C 1
ATOM 2682 O O . GLY A 1 331 ? 14.598 6.692 -28.647 1.00 95.94 331 GLY A O 1
ATOM 2683 N N . LYS A 1 332 ? 15.424 6.428 -26.573 1.00 97.88 332 LYS A N 1
ATOM 2684 C CA . LYS A 1 332 ? 16.397 5.378 -26.916 1.00 97.88 332 LYS A CA 1
ATOM 2685 C C . LYS A 1 332 ? 16.125 4.097 -26.145 1.00 97.88 332 LYS A C 1
ATOM 2687 O O . LYS A 1 332 ? 15.812 4.141 -24.960 1.00 97.88 332 LYS A O 1
ATOM 2692 N N . ASP A 1 333 ? 16.305 2.969 -26.825 1.00 98.19 333 ASP A N 1
ATOM 2693 C CA . ASP A 1 333 ? 16.144 1.636 -26.251 1.00 98.19 333 ASP A CA 1
ATOM 2694 C C . ASP A 1 333 ? 17.475 1.131 -25.678 1.00 98.19 333 ASP A C 1
ATOM 2696 O O . ASP A 1 333 ? 18.508 1.114 -26.353 1.00 98.19 333 ASP A O 1
ATOM 2700 N N . HIS A 1 334 ? 17.434 0.696 -24.422 1.00 98.38 334 HIS A N 1
ATOM 2701 C CA . HIS A 1 334 ? 18.560 0.158 -23.674 1.00 98.38 334 HIS A CA 1
ATOM 2702 C C . HIS A 1 334 ? 18.245 -1.279 -23.245 1.00 98.38 334 HIS A C 1
ATOM 2704 O O . HIS A 1 334 ? 17.476 -1.517 -22.314 1.00 98.38 334 HIS A O 1
ATOM 2710 N N . MET A 1 335 ? 18.825 -2.245 -23.957 1.00 97.62 335 MET A N 1
ATOM 2711 C CA . MET A 1 335 ? 18.500 -3.663 -23.812 1.00 97.62 335 MET A CA 1
ATOM 2712 C C . MET A 1 335 ? 19.332 -4.343 -22.716 1.00 97.62 335 MET A C 1
ATOM 2714 O O . MET A 1 335 ? 20.560 -4.344 -22.781 1.00 97.62 335 MET A O 1
ATOM 2718 N N . ILE A 1 336 ? 18.662 -5.000 -21.771 1.00 97.88 336 ILE A N 1
ATOM 2719 C CA . ILE A 1 336 ? 19.242 -5.837 -20.716 1.00 97.88 336 ILE A CA 1
ATOM 2720 C C . ILE A 1 336 ? 18.900 -7.301 -21.025 1.00 97.88 336 ILE A C 1
ATOM 2722 O O . ILE A 1 336 ? 17.774 -7.741 -20.773 1.00 97.88 336 ILE A O 1
ATOM 2726 N N . PRO A 1 337 ? 19.842 -8.083 -21.579 1.00 95.44 337 PRO A N 1
ATOM 2727 C CA . PRO A 1 337 ? 19.632 -9.512 -21.768 1.00 95.44 337 PRO A CA 1
ATOM 2728 C C . PRO A 1 337 ? 19.681 -10.233 -20.413 1.00 95.44 337 PRO A C 1
ATOM 2730 O O . PRO A 1 337 ? 20.612 -10.017 -19.630 1.00 95.44 337 PRO A O 1
ATOM 2733 N N . LEU A 1 338 ? 18.710 -11.112 -20.157 1.00 93.56 338 LEU A N 1
ATOM 2734 C CA . LEU A 1 338 ? 18.624 -11.892 -18.917 1.00 93.56 338 LEU A CA 1
ATOM 2735 C C . LEU A 1 338 ? 18.963 -13.363 -19.168 1.00 93.56 338 LEU A C 1
ATOM 2737 O O . LEU A 1 338 ? 19.990 -13.857 -18.699 1.00 93.56 338 LEU A O 1
ATOM 2741 N N . ALA A 1 339 ? 18.140 -14.062 -19.942 1.00 82.69 339 ALA A N 1
ATOM 2742 C CA . ALA A 1 339 ? 18.370 -15.447 -20.332 1.00 82.69 339 ALA A CA 1
ATOM 2743 C C . ALA A 1 339 ? 18.049 -15.650 -21.819 1.00 82.69 339 ALA A C 1
ATOM 2745 O O . ALA A 1 339 ? 17.313 -14.885 -22.424 1.00 82.69 339 ALA A O 1
ATOM 2746 N N . LYS A 1 340 ? 18.601 -16.699 -22.437 1.00 63.97 340 LYS A N 1
ATOM 2747 C CA . LYS A 1 340 ? 18.132 -17.182 -23.749 1.00 63.97 340 LYS A CA 1
ATOM 2748 C C . LYS A 1 340 ? 17.123 -18.300 -23.520 1.00 63.97 340 LYS A C 1
ATOM 2750 O O . LYS A 1 340 ? 17.421 -19.465 -23.799 1.00 63.97 340 LYS A O 1
ATOM 2755 N N . THR A 1 341 ? 15.962 -17.989 -22.951 1.00 60.31 341 THR A N 1
ATOM 2756 C CA . THR A 1 341 ? 14.863 -18.956 -22.977 1.00 60.31 341 THR A CA 1
ATOM 2757 C C . THR A 1 341 ? 14.217 -18.895 -24.369 1.00 60.31 341 THR A C 1
ATOM 2759 O O . THR A 1 341 ? 14.264 -17.884 -25.055 1.00 60.31 341 THR A O 1
ATOM 2762 N N . LYS A 1 342 ? 13.668 -19.999 -24.885 1.00 59.97 342 LYS A N 1
ATOM 2763 C CA . LYS A 1 342 ? 12.952 -19.988 -26.182 1.00 59.97 342 LYS A CA 1
ATOM 2764 C C . LYS A 1 342 ? 11.514 -19.460 -26.024 1.00 59.97 342 LYS A C 1
ATOM 2766 O O . LYS A 1 342 ? 10.598 -20.018 -26.625 1.00 59.97 342 LYS A O 1
ATOM 2771 N N . LYS A 1 343 ? 11.284 -18.515 -25.104 1.00 66.19 343 LYS A N 1
ATOM 2772 C CA . LYS A 1 343 ? 9.932 -18.071 -24.727 1.00 66.19 343 LYS A CA 1
ATOM 2773 C C . LYS A 1 343 ? 9.469 -16.854 -25.531 1.00 66.19 343 LYS A C 1
ATOM 2775 O O . LYS A 1 343 ? 8.264 -16.605 -25.541 1.00 66.19 343 LYS A O 1
ATOM 2780 N N . ASP A 1 344 ? 10.394 -16.150 -26.189 1.00 83.38 344 ASP A N 1
ATOM 2781 C CA . ASP A 1 344 ? 10.164 -14.880 -26.888 1.00 83.38 344 ASP A CA 1
ATOM 2782 C C . ASP A 1 344 ? 9.422 -13.878 -25.985 1.00 83.38 344 ASP A C 1
ATOM 2784 O O . ASP A 1 344 ? 8.490 -13.199 -26.419 1.00 83.38 344 ASP A O 1
ATOM 2788 N N . ARG A 1 345 ? 9.786 -13.836 -24.693 1.00 93.00 345 ARG A N 1
ATOM 2789 C CA . ARG A 1 345 ? 9.093 -13.046 -23.664 1.00 93.00 345 ARG A CA 1
ATOM 2790 C C . ARG A 1 345 ? 9.999 -11.949 -23.121 1.00 93.00 345 ARG A C 1
ATOM 2792 O O . ARG A 1 345 ? 11.066 -12.232 -22.582 1.00 93.00 345 ARG A O 1
ATOM 2799 N N . GLY A 1 346 ? 9.530 -10.707 -23.174 1.00 95.94 346 GLY A N 1
ATOM 2800 C CA . GLY A 1 346 ? 10.263 -9.561 -22.643 1.00 95.94 346 GLY A CA 1
ATOM 2801 C C . GLY A 1 346 ? 9.358 -8.437 -22.159 1.00 95.94 346 GLY A C 1
ATOM 2802 O O . GLY A 1 346 ? 8.144 -8.448 -22.385 1.00 95.94 346 GLY A O 1
ATOM 2803 N N . LEU A 1 347 ? 9.975 -7.474 -21.482 1.00 97.88 347 LEU A N 1
ATOM 2804 C CA . LEU A 1 347 ? 9.333 -6.257 -20.990 1.00 97.88 347 LEU A CA 1
ATOM 2805 C C . LEU A 1 347 ? 10.028 -5.036 -21.579 1.00 97.88 347 LEU A C 1
ATOM 2807 O O . LEU A 1 347 ? 11.256 -5.009 -21.655 1.00 97.88 347 LEU A O 1
ATOM 2811 N N . ILE A 1 348 ? 9.252 -4.023 -21.962 1.00 98.44 348 ILE A N 1
ATOM 2812 C CA . ILE A 1 348 ? 9.780 -2.692 -22.278 1.00 98.44 348 ILE A CA 1
ATOM 2813 C C . ILE A 1 348 ? 9.170 -1.696 -21.300 1.00 98.44 348 ILE A C 1
ATOM 2815 O O . ILE A 1 348 ? 7.947 -1.575 -21.236 1.00 98.44 348 ILE A O 1
ATOM 2819 N N . PHE A 1 349 ? 10.014 -0.981 -20.567 1.00 98.69 349 PHE A N 1
ATOM 2820 C CA . PHE A 1 349 ? 9.607 0.110 -19.689 1.00 98.69 349 PHE A CA 1
ATOM 2821 C C . PHE A 1 349 ? 9.947 1.441 -20.356 1.00 98.69 349 PHE A C 1
ATOM 2823 O O . PHE A 1 349 ? 11.123 1.735 -20.572 1.00 98.69 349 PHE A O 1
ATOM 2830 N N . GLU A 1 350 ? 8.930 2.228 -20.705 1.00 98.44 350 GLU A N 1
ATOM 2831 C CA . GLU A 1 350 ? 9.096 3.606 -21.183 1.00 98.44 350 GLU A CA 1
ATOM 2832 C C . GLU A 1 350 ? 8.937 4.550 -19.993 1.00 98.44 350 GLU A C 1
ATOM 2834 O O . GLU A 1 350 ? 7.845 4.658 -19.430 1.00 98.44 350 GLU A O 1
ATOM 2839 N N . VAL A 1 351 ? 10.033 5.193 -19.588 1.00 98.62 351 VAL A N 1
ATOM 2840 C CA . VAL A 1 351 ? 10.116 5.911 -18.309 1.00 98.62 351 VAL A CA 1
ATOM 2841 C C . VAL A 1 351 ? 11.064 7.118 -18.393 1.00 98.62 351 VAL A C 1
ATOM 2843 O O . VAL A 1 351 ? 12.082 7.044 -19.090 1.00 98.62 351 VAL A O 1
ATOM 2846 N N . PRO A 1 352 ? 10.788 8.226 -17.679 1.00 98.50 352 PRO A N 1
ATOM 2847 C CA . PRO A 1 352 ? 11.737 9.323 -17.526 1.00 98.50 352 PRO A CA 1
ATOM 2848 C C . PRO A 1 352 ? 13.005 8.901 -16.777 1.00 98.50 352 PRO A C 1
ATOM 2850 O O . PRO A 1 352 ? 12.976 8.082 -15.854 1.00 98.50 352 PRO A O 1
ATOM 2853 N N . ARG A 1 353 ? 14.140 9.511 -17.137 1.00 98.56 353 ARG A N 1
ATOM 2854 C CA . ARG A 1 353 ? 15.440 9.191 -16.534 1.00 98.56 353 ARG A CA 1
ATOM 2855 C C . ARG A 1 353 ? 15.480 9.456 -15.028 1.00 98.56 353 ARG A C 1
ATOM 2857 O O . ARG A 1 353 ? 16.030 8.635 -14.300 1.00 98.56 353 ARG A O 1
ATOM 2864 N N . HIS A 1 354 ? 14.983 10.607 -14.572 1.00 98.62 354 HIS A N 1
ATOM 2865 C CA . HIS A 1 354 ? 15.138 11.034 -13.179 1.00 98.62 354 HIS A CA 1
ATOM 2866 C C . HIS A 1 354 ? 14.452 10.059 -12.215 1.00 98.62 354 HIS A C 1
ATOM 2868 O O . HIS A 1 354 ? 15.140 9.452 -11.386 1.00 98.62 354 HIS A O 1
ATOM 2874 N N . SER A 1 355 ? 13.153 9.816 -12.407 1.00 98.62 355 SER A N 1
ATOM 2875 C CA . SER A 1 355 ? 12.397 8.831 -11.627 1.00 98.62 355 SER A CA 1
ATOM 2876 C C . SER A 1 355 ? 12.989 7.419 -11.707 1.00 98.62 355 SER A C 1
ATOM 2878 O O . SER A 1 355 ? 13.151 6.774 -10.672 1.00 98.62 355 SER A O 1
ATOM 2880 N N . LEU A 1 356 ? 13.425 6.955 -12.890 1.00 98.81 356 LEU A N 1
ATOM 2881 C CA . LEU A 1 356 ? 14.098 5.652 -13.024 1.00 98.81 356 LEU A CA 1
ATOM 2882 C C . LEU A 1 356 ? 15.352 5.549 -12.148 1.00 98.81 356 LEU A C 1
ATOM 2884 O O . LEU A 1 356 ? 15.559 4.549 -11.459 1.00 98.81 356 LEU A O 1
ATOM 2888 N N . MET A 1 357 ? 16.205 6.573 -12.179 1.00 98.75 357 MET A N 1
ATOM 2889 C CA . MET A 1 357 ? 17.465 6.542 -11.441 1.00 98.75 357 MET A CA 1
ATOM 2890 C C . MET A 1 357 ? 17.262 6.649 -9.932 1.00 98.75 357 MET A C 1
ATOM 2892 O O . MET A 1 357 ? 18.026 6.029 -9.190 1.00 98.75 357 MET A O 1
ATOM 2896 N N . ILE A 1 358 ? 16.243 7.380 -9.471 1.00 98.56 358 ILE A N 1
ATOM 2897 C CA . ILE A 1 358 ? 15.848 7.378 -8.057 1.00 98.56 358 ILE A CA 1
ATOM 2898 C C . ILE A 1 358 ? 15.331 5.994 -7.666 1.00 98.56 358 ILE A C 1
ATOM 2900 O O . ILE A 1 358 ? 15.827 5.430 -6.691 1.00 98.56 358 ILE A O 1
ATOM 2904 N N . ALA A 1 359 ? 14.417 5.420 -8.451 1.00 98.62 359 ALA A N 1
ATOM 2905 C CA . ALA A 1 359 ? 13.816 4.127 -8.151 1.00 98.62 359 ALA A CA 1
ATOM 2906 C C . ALA A 1 359 ? 14.851 3.000 -8.058 1.00 98.62 359 ALA A C 1
ATOM 2908 O O . ALA A 1 359 ? 14.816 2.202 -7.127 1.00 98.62 359 ALA A O 1
ATOM 2909 N N . VAL A 1 360 ? 15.824 2.972 -8.972 1.00 98.62 360 VAL A N 1
ATOM 2910 C CA . VAL A 1 360 ? 16.919 1.990 -8.948 1.00 98.62 360 VAL A CA 1
ATOM 2911 C C . VAL A 1 360 ? 17.890 2.242 -7.798 1.00 98.62 360 VAL A C 1
ATOM 2913 O O . VAL A 1 360 ? 18.342 1.297 -7.159 1.00 98.62 360 VAL A O 1
ATOM 2916 N N . LYS A 1 361 ? 18.230 3.506 -7.518 1.00 98.12 361 LYS A N 1
ATOM 2917 C CA . LYS A 1 361 ? 19.154 3.853 -6.428 1.00 98.12 361 LYS A CA 1
ATOM 2918 C C . LYS A 1 361 ? 18.585 3.475 -5.062 1.00 98.12 361 LYS A C 1
ATOM 2920 O O . LYS A 1 361 ? 19.340 3.047 -4.194 1.00 98.12 361 LYS A O 1
ATOM 2925 N N . HIS A 1 362 ? 17.294 3.716 -4.873 1.00 97.38 362 HIS A N 1
ATOM 2926 C CA . HIS A 1 362 ? 16.604 3.506 -3.610 1.00 97.38 362 HIS A CA 1
ATOM 2927 C C . HIS A 1 362 ? 15.853 2.176 -3.563 1.00 97.38 362 HIS A C 1
ATOM 2929 O O . HIS A 1 362 ? 15.242 1.901 -2.543 1.00 97.38 362 HIS A O 1
ATOM 2935 N N . GLU A 1 363 ? 15.923 1.350 -4.612 1.00 97.81 363 GLU A N 1
ATOM 2936 C CA . GLU A 1 363 ? 15.258 0.042 -4.690 1.00 97.81 363 GLU A CA 1
ATOM 2937 C C . GLU A 1 363 ? 13.768 0.158 -4.323 1.00 97.81 363 GLU A C 1
ATOM 2939 O O . GLU A 1 363 ? 13.313 -0.409 -3.331 1.00 97.81 363 GLU A O 1
ATOM 2944 N N . ILE A 1 364 ? 13.059 0.997 -5.087 1.00 97.50 364 ILE A N 1
ATOM 2945 C CA . ILE A 1 364 ? 11.615 1.298 -4.995 1.00 97.50 364 ILE A CA 1
ATOM 2946 C C . ILE A 1 364 ? 10.983 1.279 -6.399 1.00 97.50 364 ILE A C 1
ATOM 2948 O O . ILE A 1 364 ? 10.250 2.180 -6.801 1.00 97.50 364 ILE A O 1
ATOM 2952 N N . PHE A 1 365 ? 11.318 0.278 -7.216 1.00 98.44 365 PHE A N 1
ATOM 2953 C CA . PHE A 1 365 ? 10.866 0.197 -8.610 1.00 98.44 365 PHE A CA 1
ATOM 2954 C C . PHE A 1 365 ? 9.341 0.090 -8.734 1.00 98.44 365 PHE A C 1
ATOM 2956 O O . PHE A 1 365 ? 8.773 0.536 -9.733 1.00 98.44 365 PHE A O 1
ATOM 2963 N N . ASP A 1 366 ? 8.676 -0.440 -7.705 1.00 96.75 366 ASP A N 1
ATOM 2964 C CA . ASP A 1 366 ? 7.212 -0.494 -7.613 1.00 96.75 366 ASP A CA 1
ATOM 2965 C C . ASP A 1 366 ? 6.564 0.889 -7.716 1.00 96.75 366 ASP A C 1
ATOM 2967 O O . ASP A 1 366 ? 5.498 1.034 -8.315 1.00 96.75 366 ASP A O 1
ATOM 2971 N N . ASP A 1 367 ? 7.247 1.932 -7.240 1.00 98.00 367 ASP A N 1
ATOM 2972 C CA . ASP A 1 367 ? 6.706 3.285 -7.266 1.00 98.00 367 ASP A CA 1
ATOM 2973 C C . ASP A 1 367 ? 6.530 3.810 -8.699 1.00 98.00 367 ASP A C 1
ATOM 2975 O O . ASP A 1 367 ? 5.625 4.599 -8.979 1.00 98.00 367 ASP A O 1
ATOM 2979 N N . LEU A 1 368 ? 7.360 3.340 -9.639 1.00 98.50 368 LEU A N 1
ATOM 2980 C CA . LEU A 1 368 ? 7.192 3.632 -11.065 1.00 98.50 368 LEU A CA 1
ATOM 2981 C C . LEU A 1 368 ? 5.984 2.895 -11.651 1.00 98.50 368 LEU A C 1
ATOM 2983 O O . LEU A 1 368 ? 5.313 3.418 -12.543 1.00 98.50 368 LEU A O 1
ATOM 2987 N N . LEU A 1 369 ? 5.729 1.670 -11.180 1.00 97.00 369 LEU A N 1
ATOM 2988 C CA . LEU A 1 369 ? 4.647 0.814 -11.662 1.00 97.00 369 LEU A CA 1
ATOM 2989 C C . LEU A 1 369 ? 3.284 1.360 -11.213 1.00 97.00 369 LEU A C 1
ATOM 2991 O O . LEU A 1 369 ? 2.386 1.510 -12.045 1.00 97.00 369 LEU A O 1
ATOM 2995 N N . ILE A 1 370 ? 3.157 1.711 -9.931 1.00 97.25 370 ILE A N 1
ATOM 2996 C CA . ILE A 1 370 ? 1.923 2.233 -9.318 1.00 97.25 370 ILE A CA 1
ATOM 2997 C C . ILE A 1 370 ? 1.693 3.704 -9.692 1.00 97.25 370 ILE A C 1
ATOM 2999 O O . ILE A 1 370 ? 0.555 4.146 -9.872 1.00 97.25 370 ILE A O 1
ATOM 3003 N N . GLY A 1 371 ? 2.772 4.455 -9.937 1.00 97.56 371 GLY A N 1
ATOM 3004 C CA . GLY A 1 371 ? 2.685 5.824 -10.435 1.00 97.56 371 GLY A CA 1
ATOM 3005 C C . GLY A 1 371 ? 1.946 5.948 -11.771 1.00 97.56 371 GLY A C 1
ATOM 3006 O O . GLY A 1 371 ? 1.453 7.030 -12.079 1.00 97.56 371 GLY A O 1
ATOM 3007 N N . ASN A 1 372 ? 1.832 4.878 -12.569 1.00 97.81 372 ASN A N 1
ATOM 3008 C CA . ASN A 1 372 ? 1.055 4.828 -13.820 1.00 97.81 372 ASN A CA 1
ATOM 3009 C C . ASN A 1 372 ? 1.365 5.933 -14.862 1.00 97.81 372 ASN A C 1
ATOM 3011 O O . ASN A 1 372 ? 0.634 6.086 -15.843 1.00 97.81 372 ASN A O 1
ATOM 3015 N N . PHE A 1 373 ? 2.476 6.662 -14.722 1.00 98.12 373 PHE A N 1
ATOM 3016 C CA . PHE A 1 373 ? 3.057 7.493 -15.784 1.00 98.12 373 PHE A CA 1
ATOM 3017 C C . PHE A 1 373 ? 4.018 6.677 -16.661 1.00 98.12 373 PHE A C 1
ATOM 3019 O O . PHE A 1 373 ? 4.063 6.865 -17.875 1.00 98.12 373 PHE A O 1
ATOM 3026 N N . MET A 1 374 ? 4.742 5.718 -16.067 1.00 98.31 374 MET A N 1
ATOM 3027 C CA . MET A 1 374 ? 5.581 4.769 -16.798 1.00 98.31 374 MET A CA 1
ATOM 3028 C C . MET A 1 374 ? 4.712 3.825 -17.629 1.00 98.31 374 MET A C 1
ATOM 3030 O O . MET A 1 374 ? 3.743 3.258 -17.124 1.00 98.31 374 MET A O 1
ATOM 3034 N N . LYS A 1 375 ? 5.086 3.604 -18.892 1.00 98.38 375 LYS A N 1
ATOM 3035 C CA . LYS A 1 375 ? 4.405 2.634 -19.760 1.00 98.38 375 LYS A CA 1
ATOM 3036 C C . LYS A 1 375 ? 5.108 1.290 -19.685 1.00 98.38 375 LYS A C 1
ATOM 3038 O O . LYS A 1 375 ? 6.334 1.221 -19.776 1.00 98.38 375 LYS A O 1
ATOM 3043 N N . THR A 1 376 ? 4.326 0.219 -19.592 1.00 98.56 376 THR A N 1
ATOM 3044 C CA . THR A 1 376 ? 4.843 -1.155 -19.588 1.00 98.56 376 THR A CA 1
ATOM 3045 C C . THR A 1 376 ? 4.355 -1.906 -20.822 1.00 98.56 376 THR A C 1
ATOM 3047 O O . THR A 1 376 ? 3.174 -2.238 -20.926 1.00 98.56 376 THR A O 1
ATOM 3050 N N . HIS A 1 377 ? 5.258 -2.213 -21.751 1.00 98.31 377 HIS A N 1
ATOM 3051 C CA . HIS A 1 377 ? 4.942 -3.022 -22.926 1.00 98.31 377 HIS A CA 1
ATOM 3052 C C . HIS A 1 377 ? 5.256 -4.494 -22.677 1.00 98.31 377 HIS A C 1
ATOM 3054 O O . HIS A 1 377 ? 6.349 -4.854 -22.229 1.00 98.31 377 HIS A O 1
ATOM 3060 N N . LEU A 1 378 ? 4.293 -5.344 -23.017 1.00 97.81 378 LEU A N 1
ATOM 3061 C CA . LEU A 1 378 ? 4.369 -6.790 -22.887 1.00 97.81 378 LEU A CA 1
ATOM 3062 C C . LEU A 1 378 ? 4.760 -7.407 -24.235 1.00 97.81 378 LEU A C 1
ATOM 3064 O O . LEU A 1 378 ? 3.966 -7.401 -25.176 1.00 97.81 378 LEU A O 1
ATOM 3068 N N . VAL A 1 379 ? 5.970 -7.965 -24.327 1.00 96.25 379 VAL A N 1
ATOM 3069 C CA . VAL A 1 379 ? 6.449 -8.656 -25.536 1.00 96.25 379 VAL A CA 1
ATOM 3070 C C . VAL A 1 379 ? 6.269 -10.163 -25.375 1.00 96.25 379 VAL A C 1
ATOM 3072 O O . VAL A 1 379 ? 6.671 -10.731 -24.354 1.00 96.25 379 VAL A O 1
ATOM 3075 N N . GLY A 1 380 ? 5.667 -10.812 -26.374 1.00 93.56 380 GLY A N 1
ATOM 3076 C CA . GLY A 1 380 ? 5.408 -12.251 -26.373 1.00 93.56 380 GLY A CA 1
ATOM 3077 C C . GLY A 1 380 ? 4.125 -12.652 -25.645 1.00 93.56 380 GLY A C 1
ATOM 3078 O O . GLY A 1 380 ? 3.171 -11.886 -25.525 1.00 93.56 380 GLY A O 1
ATOM 3079 N N . LYS A 1 381 ? 4.074 -13.900 -25.162 1.00 90.19 381 LYS A N 1
ATOM 3080 C CA . LYS A 1 381 ? 2.876 -14.454 -24.505 1.00 90.19 381 LYS A CA 1
ATOM 3081 C C . LYS A 1 381 ? 2.861 -14.171 -23.005 1.00 90.19 381 LYS A C 1
ATOM 3083 O O . LYS A 1 381 ? 3.711 -14.690 -22.273 1.00 90.19 381 LYS A O 1
ATOM 3088 N N . TRP A 1 382 ? 1.823 -13.470 -22.557 1.00 91.19 382 TRP A N 1
ATOM 3089 C CA . TRP A 1 382 ? 1.564 -13.118 -21.159 1.00 91.19 382 TRP A CA 1
ATOM 3090 C C . TRP A 1 382 ? 0.206 -13.644 -20.684 1.00 91.19 382 TRP A C 1
ATOM 3092 O O . TRP A 1 382 ? -0.724 -13.786 -21.476 1.00 91.19 382 TRP A O 1
ATOM 3102 N N . SER A 1 383 ? 0.098 -13.961 -19.392 1.00 87.31 383 SER A N 1
ATOM 3103 C CA . SER A 1 383 ? -1.181 -14.287 -18.751 1.00 87.31 383 SER A CA 1
ATOM 3104 C C . SER A 1 383 ? -2.012 -13.020 -18.509 1.00 87.31 383 SER A C 1
ATOM 3106 O O . SER A 1 383 ? -1.496 -11.903 -18.533 1.00 87.31 383 SER A O 1
ATOM 3108 N N . GLU A 1 384 ? -3.298 -13.179 -18.179 1.00 85.00 384 GLU A N 1
ATOM 3109 C CA . GLU A 1 384 ? -4.157 -12.051 -17.771 1.00 85.00 384 GLU A CA 1
ATOM 3110 C C . GLU A 1 384 ? -3.675 -11.338 -16.495 1.00 85.00 384 GLU A C 1
ATOM 3112 O O . GLU A 1 384 ? -4.063 -10.198 -16.240 1.00 85.00 384 GLU A O 1
ATOM 3117 N N . SER A 1 385 ? -2.869 -12.014 -15.670 1.00 84.12 385 SER A N 1
ATOM 3118 C CA . SER A 1 385 ? -2.239 -11.454 -14.469 1.00 84.12 385 SER A CA 1
ATOM 3119 C C . SER A 1 385 ? -0.968 -10.656 -14.771 1.00 84.12 385 SER A C 1
ATOM 3121 O O . SER A 1 385 ? -0.448 -9.999 -13.872 1.00 84.12 385 SER A O 1
ATOM 3123 N N . ARG A 1 386 ? -0.504 -10.667 -16.029 1.00 92.50 386 ARG A N 1
ATOM 3124 C CA . ARG A 1 386 ? 0.598 -9.847 -16.543 1.00 92.50 386 ARG A CA 1
ATOM 3125 C C . ARG A 1 386 ? 1.864 -10.031 -15.702 1.00 92.50 386 ARG A C 1
ATOM 3127 O O . ARG A 1 386 ? 2.477 -11.090 -15.777 1.00 92.50 386 ARG A O 1
ATOM 3134 N N . LEU A 1 387 ? 2.242 -9.031 -14.904 1.00 95.12 387 LEU A N 1
ATOM 3135 C CA . LEU A 1 387 ? 3.466 -9.049 -14.102 1.00 95.12 387 LEU A CA 1
ATOM 3136 C C . LEU A 1 387 ? 3.369 -9.940 -12.857 1.00 95.12 387 LEU A C 1
ATOM 3138 O O . LEU A 1 387 ? 4.387 -10.233 -12.232 1.00 95.12 387 LEU A O 1
ATOM 3142 N N . TYR A 1 388 ? 2.179 -10.434 -12.520 1.00 92.62 388 TYR A N 1
ATOM 3143 C CA . TYR A 1 388 ? 2.002 -11.415 -11.457 1.00 92.62 388 TYR A CA 1
ATOM 3144 C C . TYR A 1 388 ? 1.951 -12.846 -12.007 1.00 92.62 388 TYR A C 1
ATOM 3146 O O . TYR A 1 388 ? 1.294 -13.089 -13.027 1.00 92.62 388 TYR A O 1
ATOM 3154 N N . PRO A 1 389 ? 2.546 -13.824 -11.301 1.00 91.81 389 PRO A N 1
ATOM 3155 C CA . PRO A 1 389 ? 3.242 -13.695 -10.012 1.00 91.81 389 PRO A CA 1
ATOM 3156 C C . PRO A 1 389 ? 4.760 -13.466 -10.138 1.00 91.81 389 PRO A C 1
ATOM 3158 O O . PRO A 1 389 ? 5.438 -13.343 -9.126 1.00 91.81 389 PRO A O 1
ATOM 3161 N N . ASP A 1 390 ? 5.305 -13.466 -11.355 1.00 92.81 390 ASP A N 1
ATOM 3162 C CA . ASP A 1 390 ? 6.740 -13.684 -11.566 1.00 92.81 390 ASP A CA 1
ATOM 3163 C C . ASP A 1 390 ? 7.592 -12.410 -11.626 1.00 92.81 390 ASP A C 1
ATOM 3165 O O . ASP A 1 390 ? 8.803 -12.488 -11.448 1.00 92.81 390 ASP A O 1
ATOM 3169 N N . PHE A 1 391 ? 7.005 -11.236 -11.864 1.00 96.88 391 PHE A N 1
ATOM 3170 C CA . PHE A 1 391 ? 7.747 -9.974 -11.887 1.00 96.88 391 PHE A CA 1
ATOM 3171 C C . PHE A 1 391 ? 7.522 -9.169 -10.608 1.00 96.88 391 PHE A C 1
ATOM 3173 O O . PHE A 1 391 ? 8.453 -9.032 -9.818 1.00 96.88 391 PHE A O 1
ATOM 3180 N N . THR A 1 392 ? 6.302 -8.675 -10.361 1.00 96.31 392 THR A N 1
ATOM 3181 C CA . THR A 1 392 ? 6.061 -7.686 -9.291 1.00 96.31 392 THR A CA 1
ATOM 3182 C C . THR A 1 392 ? 6.450 -8.201 -7.900 1.00 96.31 392 THR A C 1
ATOM 3184 O O . THR A 1 392 ? 7.225 -7.524 -7.233 1.00 96.31 392 THR A O 1
ATOM 3187 N N . PRO A 1 393 ? 6.056 -9.414 -7.454 1.00 95.81 393 PRO A N 1
ATOM 3188 C CA . PRO A 1 393 ? 6.513 -9.940 -6.164 1.00 95.81 393 PRO A CA 1
ATOM 3189 C C . PRO A 1 393 ? 8.039 -10.043 -6.036 1.00 95.81 393 PRO A C 1
ATOM 3191 O O . PRO A 1 393 ? 8.591 -9.745 -4.982 1.00 95.81 393 PRO A O 1
ATOM 3194 N N . TYR A 1 394 ? 8.738 -10.430 -7.103 1.00 97.94 394 TYR A N 1
ATOM 3195 C CA . TYR A 1 394 ? 10.186 -10.636 -7.061 1.00 97.94 394 TYR A CA 1
ATOM 3196 C C . TYR A 1 394 ? 10.983 -9.342 -7.114 1.00 97.94 394 TYR A C 1
ATOM 3198 O O . TYR A 1 394 ? 11.995 -9.241 -6.427 1.00 97.94 394 TYR A O 1
ATOM 3206 N N . VAL A 1 395 ? 10.520 -8.363 -7.887 1.00 98.19 395 VAL A N 1
ATOM 3207 C CA . VAL A 1 395 ? 11.163 -7.052 -7.986 1.00 98.19 395 VAL A CA 1
ATOM 3208 C C . VAL A 1 395 ? 10.776 -6.191 -6.787 1.00 98.19 395 VAL A C 1
ATOM 3210 O O . VAL A 1 395 ? 11.626 -5.884 -5.964 1.00 98.19 395 VAL A O 1
ATOM 3213 N N . ALA A 1 396 ? 9.489 -5.889 -6.622 1.00 96.19 396 ALA A N 1
ATOM 3214 C CA . ALA A 1 396 ? 9.018 -4.928 -5.629 1.00 96.19 396 ALA A CA 1
ATOM 3215 C C . ALA A 1 396 ? 9.022 -5.457 -4.187 1.00 96.19 396 ALA A C 1
ATOM 3217 O O . ALA A 1 396 ? 9.361 -4.737 -3.252 1.00 96.19 396 ALA A O 1
ATOM 3218 N N . ARG A 1 397 ? 8.620 -6.715 -3.965 1.00 95.19 397 ARG A N 1
ATOM 3219 C CA . ARG A 1 397 ? 8.407 -7.226 -2.596 1.00 95.19 397 ARG A CA 1
ATOM 3220 C C . ARG A 1 397 ? 9.653 -7.901 -2.031 1.00 95.19 397 ARG A C 1
ATOM 3222 O O . ARG A 1 397 ? 10.043 -7.630 -0.899 1.00 95.19 397 ARG A O 1
ATOM 3229 N N . TYR A 1 398 ? 10.290 -8.770 -2.813 1.00 97.50 398 TYR A N 1
ATOM 3230 C CA . TYR A 1 398 ? 11.473 -9.507 -2.370 1.00 97.50 398 TYR A CA 1
ATOM 3231 C C . TYR A 1 398 ? 12.770 -8.721 -2.571 1.00 97.50 398 TYR A C 1
ATOM 3233 O O . TYR A 1 398 ? 13.464 -8.459 -1.589 1.00 97.50 398 TYR A O 1
ATOM 3241 N N . ALA A 1 399 ? 13.107 -8.344 -3.806 1.00 97.81 399 ALA A N 1
ATOM 3242 C CA . ALA A 1 399 ? 14.380 -7.683 -4.086 1.00 97.81 399 ALA A CA 1
ATOM 3243 C C . ALA A 1 399 ? 14.438 -6.292 -3.457 1.00 97.81 399 ALA A C 1
ATOM 3245 O O . ALA A 1 399 ? 15.333 -6.039 -2.654 1.00 97.81 399 ALA A O 1
ATOM 3246 N N . ASP A 1 400 ? 13.455 -5.449 -3.761 1.00 97.25 400 ASP A N 1
ATOM 3247 C CA . ASP A 1 400 ? 13.366 -4.091 -3.244 1.00 97.25 400 ASP A CA 1
ATOM 3248 C C . ASP A 1 400 ? 13.054 -4.117 -1.743 1.00 97.25 400 ASP A C 1
ATOM 3250 O O . ASP A 1 400 ? 13.941 -3.898 -0.916 1.00 97.25 400 ASP A O 1
ATOM 3254 N N . ASN A 1 401 ? 11.827 -4.445 -1.332 1.00 94.88 401 ASN A N 1
ATOM 3255 C CA . ASN A 1 401 ? 11.425 -4.235 0.066 1.00 94.88 401 ASN A CA 1
ATOM 3256 C C . ASN A 1 401 ? 12.150 -5.133 1.089 1.00 94.88 401 ASN A C 1
ATOM 3258 O O . ASN A 1 401 ? 12.282 -4.737 2.248 1.00 94.88 401 ASN A O 1
ATOM 3262 N N . ALA A 1 402 ? 12.648 -6.311 0.688 1.00 96.06 402 ALA A N 1
ATOM 3263 C CA . ALA A 1 402 ? 13.283 -7.266 1.600 1.00 96.06 402 ALA A CA 1
ATOM 3264 C C . ALA A 1 402 ? 14.779 -7.526 1.347 1.00 96.06 402 ALA A C 1
ATOM 3266 O O . ALA A 1 402 ? 15.374 -8.285 2.115 1.00 96.06 402 ALA A O 1
ATOM 3267 N N . TYR A 1 403 ? 15.410 -6.937 0.325 1.00 96.31 403 TYR A N 1
ATOM 3268 C CA . TYR A 1 403 ? 16.797 -7.237 -0.073 1.00 96.31 403 TYR A CA 1
ATOM 3269 C C . TYR A 1 403 ? 17.063 -8.728 -0.368 1.00 96.31 403 TYR A C 1
ATOM 3271 O O . TYR A 1 403 ? 18.115 -9.272 -0.026 1.00 96.31 403 TYR A O 1
ATOM 3279 N N . VAL A 1 404 ? 16.104 -9.404 -1.005 1.00 98.00 404 VAL A N 1
ATOM 3280 C CA . VAL A 1 404 ? 16.168 -10.825 -1.386 1.00 98.00 404 VAL A CA 1
ATOM 3281 C C . VAL A 1 404 ? 16.243 -10.948 -2.907 1.00 98.00 404 VAL A C 1
ATOM 3283 O O . VAL A 1 404 ? 15.246 -10.764 -3.601 1.00 98.00 404 VAL A O 1
ATOM 3286 N N . ASN A 1 405 ? 17.423 -11.281 -3.431 1.00 97.88 405 ASN A N 1
ATOM 3287 C CA . ASN A 1 405 ? 17.705 -11.232 -4.870 1.00 97.88 405 ASN A CA 1
ATOM 3288 C C . ASN A 1 405 ? 17.942 -12.625 -5.478 1.00 97.88 405 ASN A C 1
ATOM 3290 O O . ASN A 1 405 ? 17.660 -12.848 -6.656 1.00 97.88 405 ASN A O 1
ATOM 3294 N N . THR A 1 406 ? 18.428 -13.571 -4.672 1.00 98.19 406 THR A N 1
ATOM 3295 C CA . THR A 1 406 ? 18.780 -14.933 -5.104 1.00 98.19 406 THR A CA 1
ATOM 3296 C C . THR A 1 406 ? 17.789 -15.986 -4.609 1.00 98.19 406 THR A C 1
ATOM 3298 O O . THR A 1 406 ? 17.089 -15.797 -3.608 1.00 98.19 406 THR A O 1
ATOM 3301 N N . TYR A 1 407 ? 17.758 -17.153 -5.257 1.00 97.06 407 TYR A N 1
ATOM 3302 C CA . TYR A 1 407 ? 16.933 -18.284 -4.817 1.00 97.06 407 TYR A CA 1
ATOM 3303 C C . TYR A 1 407 ? 17.312 -18.778 -3.413 1.00 97.06 407 TYR A C 1
ATOM 3305 O O . TYR A 1 407 ? 16.431 -19.140 -2.632 1.00 97.06 407 TYR A O 1
ATOM 3313 N N . ALA A 1 408 ? 18.604 -18.760 -3.070 1.00 97.88 408 ALA A N 1
ATOM 3314 C CA . ALA A 1 408 ? 19.086 -19.155 -1.745 1.00 97.88 408 ALA A CA 1
ATOM 3315 C C . ALA A 1 408 ? 18.642 -18.169 -0.649 1.00 97.88 408 ALA A C 1
ATOM 3317 O O . ALA A 1 408 ? 18.224 -18.583 0.437 1.00 97.88 408 ALA A O 1
ATOM 3318 N N . GLU A 1 409 ? 18.696 -16.864 -0.930 1.00 98.12 409 GLU A N 1
ATOM 3319 C CA . GLU A 1 409 ? 18.162 -15.840 -0.027 1.00 98.12 409 GLU A CA 1
ATOM 3320 C C . GLU A 1 409 ? 16.652 -15.989 0.140 1.00 98.12 409 GLU A C 1
ATOM 3322 O O . GLU A 1 409 ? 16.165 -15.937 1.269 1.00 98.12 409 GLU A O 1
ATOM 3327 N N . LEU A 1 410 ? 15.922 -16.241 -0.952 1.00 97.38 410 LEU A N 1
ATOM 3328 C CA . LEU A 1 410 ? 14.474 -16.424 -0.916 1.00 97.38 410 LEU A CA 1
ATOM 3329 C C . LEU A 1 410 ? 14.074 -17.655 -0.103 1.00 97.38 410 LEU A C 1
ATOM 3331 O O . LEU A 1 410 ? 13.146 -17.587 0.701 1.00 97.38 410 LEU A O 1
ATOM 3335 N N . GLU A 1 411 ? 14.790 -18.769 -0.247 1.00 96.88 411 GLU A N 1
ATOM 3336 C CA . GLU A 1 411 ? 14.557 -19.957 0.574 1.00 96.88 411 GLU A CA 1
ATOM 3337 C C . GLU A 1 411 ? 14.769 -19.652 2.064 1.00 96.88 411 GLU A C 1
ATOM 3339 O O . GLU A 1 411 ? 13.929 -20.002 2.899 1.00 96.88 411 GLU A O 1
ATOM 3344 N N . LYS A 1 412 ? 15.862 -18.963 2.414 1.00 97.56 412 LYS A N 1
ATOM 3345 C CA . LYS A 1 412 ? 16.138 -18.555 3.799 1.00 97.56 412 LYS A CA 1
ATOM 3346 C C . LYS A 1 412 ? 15.053 -17.616 4.335 1.00 97.56 412 LYS A C 1
ATOM 3348 O O . LYS A 1 412 ? 14.593 -17.811 5.460 1.00 97.56 412 LYS A O 1
ATOM 3353 N N . TYR A 1 413 ? 14.639 -16.645 3.526 1.00 97.12 413 TYR A N 1
ATOM 3354 C CA . TYR A 1 413 ? 13.598 -15.672 3.838 1.00 97.12 413 TYR A CA 1
ATOM 3355 C C . TYR A 1 413 ? 12.249 -16.352 4.104 1.00 97.12 413 TYR A C 1
ATOM 3357 O O . TYR A 1 413 ? 11.665 -16.186 5.175 1.00 97.12 413 TYR A O 1
ATOM 3365 N N . MET A 1 414 ? 11.787 -17.210 3.191 1.00 95.31 414 MET A N 1
ATOM 3366 C CA . MET A 1 414 ? 10.521 -17.936 3.347 1.00 95.31 414 MET A CA 1
ATOM 3367 C C . MET A 1 414 ? 10.565 -18.917 4.525 1.00 95.31 414 MET A C 1
ATOM 3369 O O . MET A 1 414 ? 9.576 -19.077 5.245 1.00 95.31 414 MET A O 1
ATOM 3373 N N . ASN A 1 415 ? 11.720 -19.543 4.774 1.00 95.81 415 ASN A N 1
ATOM 3374 C CA . ASN A 1 415 ? 11.910 -20.407 5.935 1.00 95.81 415 ASN A CA 1
ATOM 3375 C C . ASN A 1 415 ? 11.793 -19.650 7.264 1.00 95.81 415 ASN A C 1
ATOM 3377 O O . ASN A 1 415 ? 11.355 -20.248 8.246 1.00 95.81 415 ASN A O 1
ATOM 3381 N N . GLU A 1 416 ? 12.145 -18.366 7.317 1.00 95.69 416 GLU A N 1
ATOM 3382 C CA . GLU A 1 416 ? 11.972 -17.549 8.520 1.00 95.69 416 GLU A CA 1
ATOM 3383 C C . GLU A 1 416 ? 10.485 -17.348 8.845 1.00 95.69 416 GLU A C 1
ATOM 3385 O O . GLU A 1 416 ? 10.042 -17.680 9.946 1.00 95.69 416 GLU A O 1
ATOM 3390 N N . TYR A 1 417 ? 9.667 -16.952 7.865 1.00 93.62 417 TYR A N 1
ATOM 3391 C CA . TYR A 1 417 ? 8.212 -16.847 8.053 1.00 93.62 417 TYR A CA 1
ATOM 3392 C C . TYR A 1 417 ? 7.558 -18.195 8.373 1.00 93.62 417 TYR A C 1
ATOM 3394 O O . TYR A 1 417 ? 6.691 -18.284 9.247 1.00 93.62 417 TYR A O 1
ATOM 3402 N N . LYS A 1 418 ? 8.019 -19.275 7.733 1.00 94.50 418 LYS A N 1
ATOM 3403 C CA . LYS A 1 418 ? 7.566 -20.634 8.049 1.00 94.50 418 LYS A CA 1
ATOM 3404 C C . LYS A 1 418 ? 7.897 -21.034 9.489 1.00 94.50 418 LYS A C 1
ATOM 3406 O O . LYS A 1 418 ? 7.078 -21.692 10.122 1.00 94.50 418 LYS A O 1
ATOM 3411 N N . LYS A 1 419 ? 9.067 -20.669 10.024 1.00 94.94 419 LYS A N 1
ATOM 3412 C CA . LYS A 1 419 ? 9.429 -20.950 11.427 1.00 94.94 419 LYS A CA 1
ATOM 3413 C C . LYS A 1 419 ? 8.549 -20.182 12.405 1.00 94.94 419 LYS A C 1
ATOM 3415 O O . LYS A 1 419 ? 8.165 -20.748 13.424 1.00 94.94 419 LYS A O 1
ATOM 3420 N N . ARG A 1 420 ? 8.217 -18.928 12.081 1.00 92.00 420 ARG A N 1
ATOM 3421 C CA . ARG A 1 420 ? 7.338 -18.086 12.902 1.00 92.00 420 ARG A CA 1
ATOM 3422 C C . ARG A 1 420 ? 5.931 -18.676 13.002 1.00 92.00 420 ARG A C 1
ATOM 3424 O O . ARG A 1 420 ? 5.377 -18.705 14.094 1.00 92.00 420 ARG A O 1
ATOM 3431 N N . GLN A 1 421 ? 5.363 -19.157 11.889 1.00 91.38 421 GLN A N 1
ATOM 3432 C CA . GLN A 1 421 ? 3.974 -19.642 11.823 1.00 91.38 421 GLN A CA 1
ATOM 3433 C C . GLN A 1 421 ? 3.818 -20.897 10.933 1.00 91.38 421 GLN A C 1
ATOM 3435 O O . GLN A 1 421 ? 3.226 -20.828 9.854 1.00 91.38 421 GLN A O 1
ATOM 3440 N N . PRO A 1 422 ? 4.308 -22.081 11.349 1.00 91.94 422 PRO A N 1
ATOM 3441 C CA . PRO A 1 422 ? 4.454 -23.239 10.456 1.00 91.94 422 PRO A CA 1
ATOM 3442 C C . PRO A 1 422 ? 3.133 -23.801 9.927 1.00 91.94 422 PRO A C 1
ATOM 3444 O O . PRO A 1 422 ? 3.041 -24.159 8.752 1.00 91.94 422 PRO A O 1
ATOM 3447 N N . VAL A 1 423 ? 2.108 -23.883 10.781 1.00 90.38 423 VAL A N 1
ATOM 3448 C CA . VAL A 1 423 ? 0.802 -24.451 10.411 1.00 90.38 423 VAL A CA 1
ATOM 3449 C C . VAL A 1 423 ? 0.053 -23.514 9.470 1.00 90.38 423 VAL A C 1
ATOM 3451 O O . VAL A 1 423 ? -0.430 -23.948 8.428 1.00 90.38 423 VAL A O 1
ATOM 3454 N N . GLU A 1 424 ? -0.022 -22.230 9.813 1.00 89.56 424 GLU A N 1
ATOM 3455 C CA . GLU A 1 424 ? -0.706 -21.227 8.993 1.00 89.56 424 GLU A CA 1
ATOM 3456 C C . GLU A 1 424 ? -0.007 -21.030 7.652 1.00 89.56 424 GLU A C 1
ATOM 3458 O O . GLU A 1 424 ? -0.673 -21.040 6.621 1.00 89.56 424 GLU A O 1
ATOM 3463 N N . HIS A 1 425 ? 1.328 -20.970 7.647 1.00 90.19 425 HIS A N 1
ATOM 3464 C CA . HIS A 1 425 ? 2.105 -20.906 6.415 1.00 90.19 425 HIS A CA 1
ATOM 3465 C C . HIS A 1 425 ? 1.831 -22.121 5.518 1.00 90.19 425 HIS A C 1
ATOM 3467 O O . HIS A 1 425 ? 1.589 -21.965 4.326 1.00 90.19 425 HIS A O 1
ATOM 3473 N N . PHE A 1 426 ? 1.815 -23.340 6.070 1.00 90.44 426 PHE A N 1
ATOM 3474 C CA . PHE A 1 426 ? 1.499 -24.537 5.287 1.00 90.44 426 PHE A CA 1
ATOM 3475 C C . PHE A 1 426 ? 0.086 -24.493 4.687 1.00 90.44 426 PHE A C 1
ATOM 3477 O O . PHE A 1 426 ? -0.079 -24.763 3.495 1.00 90.44 426 PHE A O 1
ATOM 3484 N N . LEU A 1 427 ? -0.921 -24.144 5.495 1.00 89.31 427 LEU A N 1
ATOM 3485 C CA . LEU A 1 427 ? -2.310 -24.048 5.040 1.00 89.31 427 LEU A CA 1
ATOM 3486 C C . LEU A 1 427 ? -2.478 -22.979 3.958 1.00 89.31 427 LEU A C 1
ATOM 3488 O O . LEU A 1 427 ? -3.131 -23.241 2.950 1.00 89.31 427 LEU A O 1
ATOM 3492 N N . HIS A 1 428 ? -1.844 -21.822 4.139 1.00 90.75 428 HIS A N 1
ATOM 3493 C CA . HIS A 1 428 ? -1.836 -20.742 3.158 1.00 90.75 428 HIS A CA 1
ATOM 3494 C C . HIS A 1 428 ? -1.181 -21.168 1.842 1.00 90.75 428 HIS A C 1
ATOM 3496 O O . HIS A 1 428 ? -1.762 -21.009 0.774 1.00 90.75 428 HIS A O 1
ATOM 3502 N N . MET A 1 429 ? -0.007 -21.804 1.897 1.00 89.94 429 MET A N 1
ATOM 3503 C CA . MET A 1 429 ? 0.667 -22.289 0.688 1.00 89.94 429 MET A CA 1
ATOM 3504 C C . MET A 1 429 ? -0.151 -23.361 -0.048 1.00 89.94 429 MET A C 1
ATOM 3506 O O . MET A 1 429 ? -0.103 -23.434 -1.277 1.00 89.94 429 MET A O 1
ATOM 3510 N N . LEU A 1 430 ? -0.902 -24.197 0.677 1.00 88.62 430 LEU A N 1
ATOM 3511 C CA . LEU A 1 430 ? -1.825 -25.166 0.082 1.00 88.62 430 LEU A CA 1
ATOM 3512 C C . LEU A 1 430 ? -3.017 -24.471 -0.591 1.00 88.62 430 LEU A C 1
ATOM 3514 O O . LEU A 1 430 ? -3.381 -24.822 -1.717 1.00 88.62 430 LEU A O 1
ATOM 3518 N N . GLU A 1 431 ? -3.609 -23.488 0.086 1.00 87.81 431 GLU A N 1
ATOM 3519 C CA . GLU A 1 431 ? -4.704 -22.668 -0.432 1.00 87.81 431 GLU A CA 1
ATOM 3520 C C . GLU A 1 431 ? -4.283 -21.927 -1.705 1.00 87.81 431 GLU A C 1
ATOM 3522 O O . GLU A 1 431 ? -4.929 -22.084 -2.743 1.00 87.81 431 GLU A O 1
ATOM 3527 N N . GLN A 1 432 ? -3.151 -21.222 -1.670 1.00 86.12 432 GLN A N 1
ATOM 3528 C CA . GLN A 1 432 ? -2.630 -20.472 -2.808 1.00 86.12 432 GLN A CA 1
ATOM 3529 C C . GLN A 1 432 ? -2.368 -21.382 -4.013 1.00 86.12 432 GLN A C 1
ATOM 3531 O O . GLN A 1 432 ? -2.853 -21.103 -5.107 1.00 86.12 432 GLN A O 1
ATOM 3536 N N . LYS A 1 433 ? -1.702 -22.529 -3.813 1.00 84.88 433 LYS A N 1
ATOM 3537 C CA . LYS A 1 433 ? -1.478 -23.510 -4.891 1.00 84.88 433 LYS A CA 1
ATOM 3538 C C . LYS A 1 433 ? -2.782 -24.033 -5.492 1.00 84.88 433 LYS A C 1
ATOM 3540 O O . LYS A 1 433 ? -2.849 -24.266 -6.697 1.00 84.88 433 LYS A O 1
ATOM 3545 N N . SER A 1 434 ? -3.810 -24.220 -4.667 1.00 84.69 434 SER A N 1
ATOM 3546 C CA . SER A 1 434 ? -5.127 -24.674 -5.125 1.00 84.69 434 SER A CA 1
ATOM 3547 C C . SER A 1 434 ? -5.828 -23.598 -5.957 1.00 84.69 434 SER A C 1
ATOM 3549 O O . SER A 1 434 ? -6.382 -23.902 -7.015 1.00 84.69 434 SER A O 1
ATOM 3551 N N . ILE A 1 435 ? -5.761 -22.337 -5.516 1.00 84.31 435 ILE A N 1
ATOM 3552 C CA . ILE A 1 435 ? -6.289 -21.177 -6.247 1.00 84.31 435 ILE A CA 1
ATOM 3553 C C . ILE A 1 435 ? -5.557 -21.001 -7.580 1.00 84.31 435 ILE A C 1
ATOM 3555 O O . ILE A 1 435 ? -6.207 -20.800 -8.607 1.00 84.31 435 ILE A O 1
ATOM 3559 N N . ASP A 1 436 ? -4.230 -21.102 -7.585 1.00 80.44 436 ASP A N 1
ATOM 3560 C CA . ASP A 1 436 ? -3.421 -20.939 -8.792 1.00 80.44 436 ASP A CA 1
ATOM 3561 C C . ASP A 1 436 ? -3.726 -22.041 -9.807 1.00 80.44 436 ASP A C 1
ATOM 3563 O O . ASP A 1 436 ? -3.973 -21.744 -10.976 1.00 80.44 436 ASP A O 1
ATOM 3567 N N . LEU A 1 437 ? -3.815 -23.299 -9.362 1.00 78.88 437 LEU A N 1
ATOM 3568 C CA . LEU A 1 437 ? -4.213 -24.413 -10.222 1.00 78.88 437 LEU A CA 1
ATOM 3569 C C . LEU A 1 437 ? -5.621 -24.201 -10.796 1.00 78.88 437 LEU A C 1
ATOM 3571 O O . LEU A 1 437 ? -5.840 -24.425 -11.987 1.00 78.88 437 LEU A O 1
ATOM 3575 N N . PHE A 1 438 ? -6.572 -23.738 -9.982 1.00 81.25 438 PHE A N 1
ATOM 3576 C CA . PHE A 1 438 ? -7.924 -23.424 -10.446 1.00 81.25 438 PHE A CA 1
ATOM 3577 C C . PHE A 1 438 ? -7.905 -22.326 -11.522 1.00 81.25 438 PHE A C 1
ATOM 3579 O O . PHE A 1 438 ? -8.480 -22.502 -12.595 1.00 81.25 438 PHE A O 1
ATOM 3586 N N . ARG A 1 439 ? -7.187 -21.223 -11.275 1.00 78.56 439 ARG A N 1
ATOM 3587 C CA . ARG A 1 439 ? -7.088 -20.069 -12.188 1.00 78.56 439 ARG A CA 1
ATOM 3588 C C . ARG A 1 439 ? -6.323 -20.367 -13.477 1.00 78.56 439 ARG A C 1
ATOM 3590 O O . ARG A 1 439 ? -6.622 -19.765 -14.500 1.00 78.56 439 ARG A O 1
ATOM 3597 N N . GLN A 1 440 ? -5.356 -21.282 -13.450 1.00 73.31 440 GLN A N 1
ATOM 3598 C CA . GLN A 1 440 ? -4.628 -21.704 -14.652 1.00 73.31 440 GLN A CA 1
ATOM 3599 C C . GLN A 1 440 ? -5.497 -22.538 -15.600 1.00 73.31 440 GLN A C 1
ATOM 3601 O O . GLN A 1 440 ? -5.291 -22.495 -16.810 1.00 73.31 440 GLN A O 1
ATOM 3606 N N . ASN A 1 441 ? -6.459 -23.292 -15.062 1.00 75.69 441 ASN A N 1
ATOM 3607 C CA . ASN A 1 441 ? -7.275 -24.225 -15.841 1.00 75.69 441 ASN A CA 1
ATOM 3608 C C . ASN A 1 441 ? -8.668 -23.682 -16.193 1.00 75.69 441 ASN A C 1
ATOM 3610 O O . ASN A 1 441 ? -9.357 -24.271 -17.026 1.00 75.69 441 ASN A O 1
ATOM 3614 N N . ILE A 1 442 ? -9.109 -22.591 -15.561 1.00 77.00 442 ILE A N 1
ATOM 3615 C CA . ILE A 1 442 ? -10.465 -22.055 -15.710 1.00 77.00 442 ILE A CA 1
ATOM 3616 C C . ILE A 1 442 ? -10.395 -20.571 -16.057 1.00 77.00 442 ILE A C 1
ATOM 3618 O O . ILE A 1 442 ? -9.814 -19.772 -15.325 1.00 77.00 442 ILE A O 1
ATOM 3622 N N . SER A 1 443 ? -11.042 -20.194 -17.162 1.00 73.12 443 SER A N 1
ATOM 3623 C CA . SER A 1 443 ? -11.106 -18.806 -17.613 1.00 73.12 443 SER A CA 1
ATOM 3624 C C . SER A 1 443 ? -11.896 -17.925 -16.644 1.00 73.12 443 SER A C 1
ATOM 3626 O O . SER A 1 443 ? -12.965 -18.304 -16.141 1.00 73.12 443 SER A O 1
ATOM 3628 N N . GLY A 1 444 ? -11.371 -16.721 -16.407 1.00 70.31 444 GLY A N 1
ATOM 3629 C CA . GLY A 1 444 ? -12.030 -15.706 -15.592 1.00 70.31 444 GLY A CA 1
ATOM 3630 C C . GLY A 1 444 ? -13.401 -15.335 -16.160 1.00 70.31 444 GLY A C 1
ATOM 3631 O O . GLY A 1 444 ? -13.554 -15.141 -17.364 1.00 70.31 444 GLY A O 1
ATOM 3632 N N . GLY A 1 445 ? -14.408 -15.251 -15.288 1.00 67.62 445 GLY A N 1
ATOM 3633 C CA . GLY A 1 445 ? -15.787 -14.915 -15.665 1.00 67.62 445 GLY A CA 1
ATOM 3634 C C . GLY A 1 445 ? -16.604 -16.062 -16.273 1.00 67.62 445 GLY A C 1
ATOM 3635 O O . GLY A 1 445 ? -17.754 -15.851 -16.654 1.00 67.62 445 GLY A O 1
ATOM 3636 N N . SER A 1 446 ? -16.061 -17.282 -16.360 1.00 79.12 446 SER A N 1
ATOM 3637 C CA . SER A 1 446 ? -16.865 -18.462 -16.705 1.00 79.12 446 SER A CA 1
ATOM 3638 C C . SER A 1 446 ? -17.847 -18.828 -15.575 1.00 79.12 446 SER A C 1
ATOM 3640 O O . SER A 1 446 ? -17.565 -18.557 -14.405 1.00 79.12 446 SER A O 1
ATOM 3642 N N . PRO A 1 447 ? -18.972 -19.517 -15.858 1.00 81.44 447 PRO A N 1
ATOM 3643 C CA . PRO A 1 447 ? -19.890 -19.972 -14.808 1.00 81.44 447 PRO A CA 1
ATOM 3644 C C . PRO A 1 447 ? -19.213 -20.848 -13.743 1.00 81.44 447 PRO A C 1
ATOM 3646 O O . PRO A 1 447 ? -19.554 -20.774 -12.565 1.00 81.44 447 PRO A O 1
ATOM 3649 N N . VAL A 1 448 ? -18.220 -21.648 -14.151 1.00 81.75 448 VAL A N 1
ATOM 3650 C CA . VAL A 1 448 ? -17.417 -22.482 -13.245 1.00 81.75 448 VAL A CA 1
ATOM 3651 C C . VAL A 1 448 ? -16.534 -21.615 -12.348 1.00 81.75 448 VAL A C 1
ATOM 3653 O O . VAL A 1 448 ? -16.451 -21.876 -11.149 1.00 81.75 448 VAL A O 1
ATOM 3656 N N . PHE A 1 449 ? -15.917 -20.565 -12.899 1.00 81.12 449 PHE A N 1
ATOM 3657 C CA . PHE A 1 449 ? -15.139 -19.600 -12.123 1.00 81.12 449 PHE A CA 1
ATOM 3658 C C . PHE A 1 449 ? -16.002 -18.897 -11.072 1.00 81.12 449 PHE A C 1
ATOM 3660 O O . PHE A 1 449 ? -15.633 -18.859 -9.899 1.00 81.12 449 PHE A O 1
ATOM 3667 N N . GLU A 1 450 ? -17.177 -18.406 -11.467 1.00 81.50 450 GLU A N 1
ATOM 3668 C CA . GLU A 1 450 ? -18.102 -17.730 -10.551 1.00 81.50 450 GLU A CA 1
ATOM 3669 C C . GLU A 1 450 ? -18.635 -18.673 -9.465 1.00 81.50 450 GLU A C 1
ATOM 3671 O O . GLU A 1 450 ? -18.730 -18.288 -8.297 1.00 81.50 450 GLU A O 1
ATOM 3676 N N . PHE A 1 451 ? -18.923 -19.933 -9.808 1.00 83.19 451 PHE A N 1
ATOM 3677 C CA . PHE A 1 451 ? -19.279 -20.952 -8.820 1.00 83.19 451 PHE A CA 1
ATOM 3678 C C . PHE A 1 451 ? -18.127 -21.230 -7.847 1.00 83.19 451 PHE A C 1
ATOM 3680 O O . PHE A 1 451 ? -18.340 -21.226 -6.635 1.00 83.19 451 PHE A O 1
ATOM 3687 N N . GLY A 1 452 ? -16.905 -21.417 -8.355 1.00 82.81 452 GLY A N 1
ATOM 3688 C CA . GLY A 1 452 ? -15.715 -21.636 -7.532 1.00 82.81 452 GLY A CA 1
ATOM 3689 C C . GLY A 1 452 ? -15.442 -20.469 -6.582 1.00 82.81 452 GLY A C 1
ATOM 3690 O O . GLY A 1 452 ? -15.202 -20.687 -5.396 1.00 82.81 452 GLY A O 1
ATOM 3691 N N . LYS A 1 453 ? -15.580 -19.228 -7.066 1.00 82.81 453 LYS A N 1
ATOM 3692 C CA . LYS A 1 453 ? -15.480 -18.008 -6.251 1.00 82.81 453 LYS A CA 1
ATOM 3693 C C . LYS A 1 453 ? -16.524 -17.997 -5.130 1.00 82.81 453 LYS A C 1
ATOM 3695 O O . LYS A 1 453 ? -16.175 -17.748 -3.978 1.00 82.81 453 LYS A O 1
ATOM 3700 N N . LYS A 1 454 ? -17.791 -18.301 -5.434 1.00 83.38 454 LYS A N 1
ATOM 3701 C CA . LYS A 1 454 ? -18.860 -18.386 -4.420 1.00 83.38 454 LYS A CA 1
ATOM 3702 C C . LYS A 1 454 ? -18.592 -19.487 -3.393 1.00 83.38 454 LYS A C 1
ATOM 3704 O O . LYS A 1 454 ? -18.740 -19.245 -2.198 1.00 83.38 454 LYS A O 1
ATOM 3709 N N . ALA A 1 455 ? -18.166 -20.666 -3.845 1.00 83.62 455 ALA A N 1
ATOM 3710 C CA . ALA A 1 455 ? -17.822 -21.783 -2.971 1.00 83.62 455 ALA A CA 1
ATOM 3711 C C . ALA A 1 455 ? -16.657 -21.431 -2.034 1.00 83.62 455 ALA A C 1
ATOM 3713 O O . ALA A 1 455 ? -16.742 -21.703 -0.841 1.00 83.62 455 ALA A O 1
ATOM 3714 N N . TYR A 1 456 ? -15.617 -20.767 -2.544 1.00 85.50 456 TYR A N 1
ATOM 3715 C CA . TYR A 1 456 ? -14.482 -20.284 -1.755 1.00 85.50 456 TYR A CA 1
ATOM 3716 C C . TYR A 1 456 ? -14.904 -19.321 -0.634 1.00 85.50 456 TYR A C 1
ATOM 3718 O O . TYR A 1 456 ? -14.523 -19.491 0.523 1.00 85.50 456 TYR A O 1
ATOM 3726 N N . TRP A 1 457 ? -15.734 -18.324 -0.942 1.00 84.38 457 TRP A N 1
ATOM 3727 C CA . TRP A 1 457 ? -16.202 -17.389 0.086 1.00 84.38 457 TRP A CA 1
ATOM 3728 C C . TRP A 1 457 ? -17.143 -18.052 1.092 1.00 84.38 457 TRP A C 1
ATOM 3730 O O . TRP A 1 457 ? -17.070 -17.772 2.289 1.00 84.38 457 TRP A O 1
ATOM 3740 N N . TYR A 1 458 ? -17.975 -18.990 0.635 1.00 81.62 458 TYR A N 1
ATOM 3741 C CA . TYR A 1 458 ? -18.806 -19.796 1.521 1.00 81.62 458 TYR A CA 1
ATOM 3742 C C . TYR A 1 458 ? -17.960 -20.629 2.492 1.00 81.62 458 TYR A C 1
ATOM 3744 O O . TYR A 1 458 ? -18.229 -20.619 3.694 1.00 81.62 458 TYR A O 1
ATOM 3752 N N . THR A 1 459 ? -16.908 -21.305 2.018 1.00 81.31 459 THR A N 1
ATOM 3753 C CA . THR A 1 459 ? -16.028 -22.085 2.898 1.00 81.31 459 THR A CA 1
ATOM 3754 C C . THR A 1 459 ? -15.281 -21.188 3.880 1.00 81.31 459 THR A C 1
ATOM 3756 O O . THR A 1 459 ? -15.259 -21.508 5.070 1.00 81.31 459 THR A O 1
ATOM 3759 N N . LYS A 1 460 ? -14.754 -20.037 3.436 1.00 81.94 460 LYS A N 1
ATOM 3760 C CA . LYS A 1 460 ? -14.138 -19.041 4.331 1.00 81.94 460 LYS A CA 1
ATOM 3761 C C . LYS A 1 460 ? -15.106 -18.579 5.424 1.00 81.94 460 LYS A C 1
ATOM 3763 O O . LYS A 1 460 ? -14.686 -18.461 6.571 1.00 81.94 460 LYS A O 1
ATOM 3768 N N . ARG A 1 461 ? -16.389 -18.379 5.107 1.00 79.25 461 ARG A N 1
ATOM 3769 C CA . ARG A 1 461 ? -17.420 -17.955 6.072 1.00 79.25 461 ARG A CA 1
ATOM 3770 C C . ARG A 1 461 ? -17.862 -19.067 7.036 1.00 79.25 461 ARG A C 1
ATOM 3772 O O . ARG A 1 461 ? -18.093 -18.789 8.213 1.00 79.25 461 ARG A O 1
ATOM 3779 N N . VAL A 1 462 ? -18.030 -20.301 6.552 1.00 75.56 462 VAL A N 1
ATOM 3780 C CA . VAL A 1 462 ? -18.619 -21.416 7.326 1.00 75.56 462 VAL A CA 1
ATOM 3781 C C . VAL A 1 462 ? -17.598 -22.146 8.187 1.00 75.56 462 VAL A C 1
ATOM 3783 O O . VAL A 1 462 ? -17.902 -22.486 9.330 1.00 75.56 462 VAL A O 1
ATOM 3786 N N . PHE A 1 463 ? -16.388 -22.372 7.676 1.00 64.00 463 PHE A N 1
ATOM 3787 C CA . PHE A 1 463 ? -15.315 -23.006 8.442 1.00 64.00 463 PHE A CA 1
ATOM 3788 C C . PHE A 1 463 ? -14.626 -21.956 9.328 1.00 64.00 463 PHE A C 1
ATOM 3790 O O . PHE A 1 463 ? -13.500 -21.517 9.052 1.00 64.00 463 PHE A O 1
ATOM 3797 N N . LYS A 1 464 ? -15.376 -21.521 10.353 1.00 53.56 464 LYS A N 1
ATOM 3798 C CA . LYS A 1 464 ? -14.941 -20.616 11.424 1.00 53.56 464 LYS A CA 1
ATOM 3799 C C . LYS A 1 464 ? -13.757 -21.197 12.184 1.00 53.56 464 LYS A C 1
ATOM 3801 O O . LYS A 1 464 ? -13.878 -22.345 12.667 1.00 53.56 464 LYS A O 1
#

Mean predicted aligned error: 4.3 Å